Protein AF-A0A9W7DT81-F1 (afdb_monomer_lite)

Sequence (532 aa):
MVEPDGERGQRKRKRDVVKAVFKRVTRKLRKTFSRKYREAERVAEEEVAKREKAKAKKEEEERLVKVRKEREEAQLKAKQEAERILAKQREDREIAEEAERKRIEQEKKVELERKMEEQRALEKRIEEEKRQAEEQARAEAEAKARESKAREQEEQEEKERRRLKEEQEVMEERRMEEERAVEQRLVEEQEAAEDQAEEEARISAEEKRAKAEVEGGGEREKARMEAEEKAKVEAEEKARAEDAEKARLAEEARLAEEARLAGEARLAEEARLAEEARLAEEARLAEEARLAEEARLAEEARLAEEARLAEEARLAEEARLAEEARIAEEARLAEQARLAEEKRLAEEARIRMEAEIAEAARVAEEEARLASLPKTEYDIAIIGGGPAGLAAASTIKRRAPNSNVAVLEAQETLGGRVSSDKIDGFTLDRGFAVFIDSYPQSKKLLDYNRLKLRPFQPGAFVVTSDGWKGGMKCGGDSSVFEISRVADPLRRPQDLFAAVTSPVGSLMDKLRVIPLLVHVIKSSTDDIFKEV

Secondary structure (DSSP, 8-state):
-PPPTHHHHHHHHHHHHHHHHHHHHHHHHHHHHHHHHHHHHHHHHHHHHHHHHHHHHHHHHHHHHHHHHHHHHHHHHHHHHHHHHHHHHHHHHHHHHHHHHHHHHHHHHHHHHHHHHHHHHHHHHHHHHHHHHHHHHHHHHHHHHHHHHHHHHHHHHHHHHHHHHHHHHHHHHHHHHHHHHHHHHHHHHHHHHHHHHHHHHHHHHHTS-------------------------TTSGGGSSHHHHHHHHHHHHHHHHHHHHHHHHHHHHHHHHHHHHHHHHHHHHHHHHHHHHHHHHHHHHHHHHHHHHHHHHHHHHHHHHHHHHHHHHHHHHHHHHHHHHHHHHHHHHHHHHHHHHHHHHHHHHHHHHHHHS-----SEEEE--SHHHHHHHHHHHHH-TT--EEEE-SSSSTTGGG-EEEETTEEEESS-----TT-TTHHHH--HHHHTPPPPPSEEEEE-TT--TTSEEE--TT--EEEEEEE-TTT-GGGHHHHHH-SSS-HHHHHHHHHHHHHHHHS-HHHHTT--

Structure (mmCIF, N/CA/C/O backbone):
data_AF-A0A9W7DT81-F1
#
_entry.id   AF-A0A9W7DT81-F1
#
loop_
_atom_site.group_PDB
_atom_site.id
_atom_site.type_symbol
_atom_site.label_atom_id
_atom_site.label_alt_id
_atom_site.label_comp_id
_atom_site.label_asym_id
_atom_site.label_entity_id
_atom_site.label_seq_id
_atom_site.pdbx_PDB_ins_code
_atom_site.Cartn_x
_atom_site.Cartn_y
_atom_site.Cartn_z
_atom_site.occupancy
_atom_site.B_iso_or_equiv
_atom_site.auth_seq_id
_atom_site.auth_comp_id
_atom_site.auth_asym_id
_atom_site.auth_atom_id
_atom_site.pdbx_PDB_model_num
ATOM 1 N N . MET A 1 1 ? 100.138 11.491 -111.756 1.00 39.62 1 MET A N 1
ATOM 2 C CA . MET A 1 1 ? 99.147 12.551 -112.060 1.00 39.62 1 MET A CA 1
ATOM 3 C C . MET A 1 1 ? 98.241 12.738 -110.850 1.00 39.62 1 MET A C 1
ATOM 5 O O . MET A 1 1 ? 98.136 11.810 -110.058 1.00 39.62 1 MET A O 1
ATOM 9 N N . VAL A 1 2 ? 97.653 13.923 -110.673 1.00 47.53 2 VAL A N 1
ATOM 10 C CA . VAL A 1 2 ? 96.857 14.287 -109.484 1.00 47.53 2 VAL A CA 1
ATOM 11 C C . VAL A 1 2 ? 95.364 14.202 -109.817 1.00 47.53 2 VAL A C 1
ATOM 13 O O . VAL A 1 2 ? 94.940 14.753 -110.829 1.00 47.53 2 VAL A O 1
ATOM 16 N N . GLU A 1 3 ? 94.565 13.522 -108.987 1.00 44.03 3 GLU A N 1
ATOM 17 C CA . GLU A 1 3 ? 93.097 13.561 -109.100 1.00 44.03 3 GLU A CA 1
ATOM 18 C C . GLU A 1 3 ? 92.557 14.959 -108.736 1.00 44.03 3 GLU A C 1
ATOM 20 O O . GLU A 1 3 ? 93.005 15.529 -107.738 1.00 44.03 3 GLU A O 1
ATOM 25 N N . PRO A 1 4 ? 91.564 15.506 -109.460 1.00 50.78 4 PRO A N 1
ATOM 26 C CA . PRO A 1 4 ? 91.028 16.836 -109.177 1.00 50.78 4 PRO A CA 1
ATOM 27 C C . PRO A 1 4 ? 90.222 16.883 -107.863 1.00 50.78 4 PRO A C 1
ATOM 29 O O . PRO A 1 4 ? 89.245 16.154 -107.676 1.00 50.78 4 PRO A O 1
ATOM 32 N N . ASP A 1 5 ? 90.570 17.812 -106.966 1.00 55.66 5 ASP A N 1
ATOM 33 C CA . ASP A 1 5 ? 90.003 17.898 -105.605 1.00 55.66 5 ASP A CA 1
ATOM 34 C C . ASP A 1 5 ? 88.495 18.228 -105.523 1.00 55.66 5 ASP A C 1
ATOM 36 O O . ASP A 1 5 ? 87.876 18.072 -104.462 1.00 55.66 5 ASP A O 1
ATOM 40 N N . GLY A 1 6 ? 87.863 18.623 -106.635 1.00 55.91 6 GLY A N 1
ATOM 41 C CA . GLY A 1 6 ? 86.432 18.947 -106.689 1.00 55.91 6 GLY A CA 1
ATOM 42 C C . GLY A 1 6 ? 85.518 17.801 -106.228 1.00 55.91 6 GLY A C 1
ATOM 43 O O . GLY A 1 6 ? 84.567 18.020 -105.470 1.00 55.91 6 GLY A O 1
ATOM 44 N N . GLU A 1 7 ? 85.831 16.560 -106.609 1.00 55.19 7 GLU A N 1
ATOM 45 C CA . GLU A 1 7 ? 85.023 15.390 -106.242 1.00 55.19 7 GLU A CA 1
ATOM 46 C C . GLU A 1 7 ? 85.120 15.036 -104.756 1.00 55.19 7 GLU A C 1
ATOM 48 O O . GLU A 1 7 ? 84.111 14.751 -104.099 1.00 55.19 7 GLU A O 1
ATOM 53 N N . ARG A 1 8 ? 86.332 15.091 -104.194 1.00 56.31 8 ARG A N 1
ATOM 54 C CA . ARG A 1 8 ? 86.598 14.749 -102.789 1.00 56.31 8 ARG A CA 1
ATOM 55 C C . ARG A 1 8 ? 85.813 15.672 -101.852 1.00 56.31 8 ARG A C 1
ATOM 57 O O . ARG A 1 8 ? 85.192 15.199 -100.895 1.00 56.31 8 ARG A O 1
ATOM 64 N N . GLY A 1 9 ? 85.745 16.965 -102.182 1.00 60.03 9 GLY A N 1
ATOM 65 C CA . GLY A 1 9 ? 84.954 17.964 -101.457 1.00 60.03 9 GLY A CA 1
ATOM 66 C C . GLY A 1 9 ? 83.439 17.711 -101.473 1.00 60.03 9 GLY A C 1
ATOM 67 O O . GLY A 1 9 ? 82.774 17.946 -100.457 1.00 60.03 9 GLY A O 1
ATOM 68 N N . GLN A 1 10 ? 82.879 17.198 -102.576 1.00 59.56 10 GLN A N 1
ATOM 69 C CA . GLN A 1 10 ? 81.460 16.821 -102.643 1.00 59.56 10 GLN A CA 1
ATOM 70 C C . GLN A 1 10 ? 81.168 15.508 -101.906 1.00 59.56 10 GLN A C 1
ATOM 72 O O . GLN A 1 10 ? 80.222 15.447 -101.114 1.00 59.56 10 GLN A O 1
ATOM 77 N N . ARG A 1 11 ? 81.984 14.464 -102.123 1.00 60.72 11 ARG A N 1
ATOM 78 C CA . ARG A 1 11 ? 81.812 13.147 -101.481 1.00 60.72 11 ARG A CA 1
ATOM 79 C C . ARG A 1 11 ? 81.877 13.265 -99.949 1.00 60.72 11 ARG A C 1
ATOM 81 O O . ARG A 1 11 ? 81.045 12.676 -99.257 1.00 60.72 11 ARG A O 1
ATOM 88 N N . LYS A 1 12 ? 82.789 14.092 -99.414 1.00 64.62 12 LYS A N 1
ATOM 89 C CA . LYS A 1 12 ? 82.909 14.372 -97.968 1.00 64.62 12 LYS A CA 1
ATOM 90 C C . LYS A 1 12 ? 81.653 15.065 -97.415 1.00 64.62 12 LYS A C 1
ATOM 92 O O . LYS A 1 12 ? 81.025 14.524 -96.508 1.00 64.62 12 LYS A O 1
ATOM 97 N N . ARG A 1 13 ? 81.201 16.168 -98.037 1.00 65.12 13 ARG A N 1
ATOM 98 C CA . ARG A 1 13 ? 79.965 16.878 -97.636 1.00 65.12 13 ARG A CA 1
ATOM 99 C C . ARG A 1 13 ? 78.721 15.981 -97.673 1.00 65.12 13 ARG A C 1
ATOM 101 O O . ARG A 1 13 ? 77.972 15.965 -96.699 1.00 65.12 13 ARG A O 1
ATOM 108 N N . LYS A 1 14 ? 78.526 15.180 -98.730 1.00 65.69 14 LYS A N 1
ATOM 109 C CA . LYS A 1 14 ? 77.415 14.207 -98.805 1.00 65.69 14 LYS A CA 1
ATOM 110 C C . LYS A 1 14 ? 77.482 13.184 -97.659 1.00 65.69 14 LYS A C 1
ATOM 112 O O . LYS A 1 14 ? 76.471 12.949 -96.999 1.00 65.69 14 LYS A O 1
ATOM 117 N N . ARG A 1 15 ? 78.664 12.626 -97.361 1.00 71.44 15 ARG A N 1
ATOM 118 C CA . ARG A 1 15 ? 78.841 11.652 -96.265 1.00 71.44 15 ARG A CA 1
ATOM 119 C C . ARG A 1 15 ? 78.555 12.252 -94.887 1.00 71.44 15 ARG A C 1
ATOM 121 O O . ARG A 1 15 ? 77.949 11.584 -94.051 1.00 71.44 15 ARG A O 1
ATOM 128 N N . ASP A 1 16 ? 78.958 13.495 -94.649 1.00 75.25 16 ASP A N 1
ATOM 129 C CA . ASP A 1 16 ? 78.774 14.144 -93.349 1.00 75.25 16 ASP A CA 1
ATOM 130 C C . ASP A 1 16 ? 77.322 14.619 -93.137 1.00 75.25 16 ASP A C 1
ATOM 132 O O . ASP A 1 16 ? 76.802 14.493 -92.026 1.00 75.25 16 ASP A O 1
ATOM 136 N N . VAL A 1 17 ? 76.604 15.008 -94.203 1.00 72.56 17 VAL A N 1
ATOM 137 C CA . VAL A 1 17 ? 75.137 15.189 -94.172 1.00 72.56 17 VAL A CA 1
ATOM 138 C C . VAL A 1 17 ? 74.427 13.872 -93.840 1.00 72.56 17 VAL A C 1
ATOM 140 O O . VAL A 1 17 ? 73.605 13.845 -92.924 1.00 72.56 17 VAL A O 1
ATOM 143 N N . VAL A 1 18 ? 74.775 12.760 -94.501 1.00 71.62 18 VAL A N 1
ATOM 144 C CA . VAL A 1 18 ? 74.194 11.435 -94.198 1.00 71.62 18 VAL A CA 1
ATOM 145 C C . VAL A 1 18 ? 74.465 11.027 -92.745 1.00 71.62 18 VAL A C 1
ATOM 147 O O . VAL A 1 18 ? 73.542 10.605 -92.047 1.00 71.62 18 VAL A O 1
ATOM 150 N N . LYS A 1 19 ? 75.687 11.232 -92.230 1.00 73.19 19 LYS A N 1
ATOM 151 C CA . LYS A 1 19 ? 76.008 11.008 -90.808 1.00 73.19 19 LYS A CA 1
ATOM 152 C C . LYS A 1 19 ? 75.186 11.898 -89.872 1.00 73.19 19 LYS A C 1
ATOM 154 O O . LYS A 1 19 ? 74.731 11.415 -88.835 1.00 73.19 19 LYS A O 1
ATOM 159 N N . ALA A 1 20 ? 74.974 13.170 -90.211 1.00 73.62 20 ALA A N 1
ATOM 160 C CA . ALA A 1 20 ? 74.165 14.086 -89.408 1.00 73.62 20 ALA A CA 1
ATOM 161 C C . ALA A 1 20 ? 72.683 13.672 -89.375 1.00 73.62 20 ALA A C 1
ATOM 163 O O . ALA A 1 20 ? 72.082 13.657 -88.297 1.00 73.62 20 ALA A O 1
ATOM 164 N N . VAL A 1 21 ? 72.111 13.266 -90.517 1.00 71.81 21 VAL A N 1
ATOM 165 C CA . VAL A 1 21 ? 70.746 12.720 -90.596 1.00 71.81 21 VAL A CA 1
ATOM 166 C C . VAL A 1 21 ? 70.641 11.426 -89.792 1.00 71.81 21 VAL A C 1
ATOM 168 O O . VAL A 1 21 ? 69.788 11.338 -88.912 1.00 71.81 21 VAL A O 1
ATOM 171 N N . PHE A 1 22 ? 71.547 10.465 -89.993 1.00 73.12 22 PHE A N 1
ATOM 172 C CA . PHE A 1 22 ? 71.546 9.199 -89.256 1.00 73.12 22 PHE A CA 1
ATOM 173 C C . PHE A 1 22 ? 71.663 9.417 -87.737 1.00 73.12 22 PHE A C 1
ATOM 175 O O . PHE A 1 22 ? 70.875 8.866 -86.967 1.00 73.12 22 PHE A O 1
ATOM 182 N N . LYS A 1 23 ? 72.567 10.301 -87.285 1.00 75.50 23 LYS A N 1
ATOM 183 C CA . LYS A 1 23 ? 72.731 10.664 -85.863 1.00 75.50 23 LYS A CA 1
ATOM 184 C C . LYS A 1 23 ? 71.504 11.393 -85.295 1.00 75.50 23 LYS A C 1
ATOM 186 O O . LYS A 1 23 ? 71.206 11.250 -84.112 1.00 75.50 23 LYS A O 1
ATOM 191 N N . ARG A 1 24 ? 70.759 12.147 -86.114 1.00 75.12 24 ARG A N 1
ATOM 192 C CA . ARG A 1 24 ? 69.492 12.795 -85.723 1.00 75.12 24 ARG A CA 1
ATOM 193 C C . ARG A 1 24 ? 68.339 11.783 -85.632 1.00 75.12 24 ARG A C 1
ATOM 195 O O . ARG A 1 24 ? 67.608 11.807 -84.644 1.00 75.12 24 ARG A O 1
ATOM 202 N N . VAL A 1 25 ? 68.217 10.869 -86.598 1.00 69.50 25 VAL A N 1
ATOM 203 C CA . VAL A 1 25 ? 67.199 9.800 -86.641 1.00 69.50 25 VAL A CA 1
ATOM 204 C C . VAL A 1 25 ? 67.380 8.818 -85.482 1.00 69.50 25 VAL A C 1
ATOM 206 O O . VAL A 1 25 ? 66.462 8.644 -84.684 1.00 69.50 25 VAL A O 1
ATOM 209 N N . THR A 1 26 ? 68.579 8.257 -85.309 1.00 71.06 26 THR A N 1
ATOM 210 C CA . THR A 1 26 ? 68.907 7.346 -84.193 1.00 71.06 26 THR A CA 1
ATOM 211 C C . THR A 1 26 ? 68.707 7.990 -82.820 1.00 71.06 26 THR A C 1
ATOM 213 O O . THR A 1 26 ? 68.154 7.357 -81.922 1.00 71.06 26 THR A O 1
ATOM 216 N N . ARG A 1 27 ? 69.068 9.271 -82.641 1.00 74.38 27 ARG A N 1
ATOM 217 C CA . ARG A 1 27 ? 68.824 10.004 -81.383 1.00 74.38 27 ARG A CA 1
ATOM 218 C C . ARG A 1 27 ? 67.334 10.280 -81.138 1.00 74.38 27 ARG A C 1
ATOM 220 O O . ARG A 1 27 ? 66.924 10.298 -79.978 1.00 74.38 27 ARG A O 1
ATOM 227 N N . LYS A 1 28 ? 66.522 10.455 -82.192 1.00 73.19 28 LYS A N 1
ATOM 228 C CA . LYS A 1 28 ? 65.054 10.565 -82.089 1.00 73.19 28 LYS A CA 1
ATOM 229 C C . LYS A 1 28 ? 64.442 9.213 -81.702 1.00 73.19 28 LYS A C 1
ATOM 231 O O . LYS A 1 28 ? 63.757 9.148 -80.688 1.00 73.19 28 LYS A O 1
ATOM 236 N N . LEU A 1 29 ? 64.791 8.135 -82.413 1.00 70.56 29 LEU A N 1
ATOM 237 C CA . LEU A 1 29 ? 64.370 6.760 -82.107 1.00 70.56 29 LEU A CA 1
ATOM 238 C C . LEU A 1 29 ? 64.724 6.354 -80.669 1.00 70.56 29 LEU A C 1
ATOM 240 O O . LEU A 1 29 ? 63.837 5.954 -79.921 1.00 70.56 29 LEU A O 1
ATOM 244 N N . ARG A 1 30 ? 65.982 6.535 -80.234 1.00 71.19 30 ARG A N 1
ATOM 245 C CA . ARG A 1 30 ? 66.417 6.185 -78.868 1.00 71.19 30 ARG A CA 1
ATOM 246 C C . ARG A 1 30 ? 65.653 6.965 -77.790 1.00 71.19 30 ARG A C 1
ATOM 248 O O . ARG A 1 30 ? 65.360 6.397 -76.743 1.00 71.19 30 ARG A O 1
ATOM 255 N N . LYS A 1 31 ? 65.279 8.231 -78.040 1.00 73.38 31 LYS A N 1
ATOM 256 C CA . LYS A 1 31 ? 64.389 8.991 -77.141 1.00 73.38 31 LYS A CA 1
ATOM 257 C C . LYS A 1 31 ? 62.966 8.420 -77.120 1.00 73.38 31 LYS A C 1
ATOM 259 O O . LYS A 1 31 ? 62.416 8.261 -76.036 1.00 73.38 31 LYS A O 1
ATOM 264 N N . THR A 1 32 ? 62.384 8.089 -78.274 1.00 72.12 32 THR A N 1
ATOM 265 C CA . THR A 1 32 ? 61.029 7.513 -78.353 1.00 72.12 32 THR A CA 1
ATOM 266 C C . THR A 1 32 ? 60.947 6.148 -77.666 1.00 72.12 32 THR A C 1
ATOM 268 O O . THR A 1 32 ? 60.045 5.938 -76.859 1.00 72.12 32 THR A O 1
ATOM 271 N N . PHE A 1 33 ? 61.912 5.253 -77.905 1.00 69.62 33 PHE A N 1
ATOM 272 C CA . PHE A 1 33 ? 61.991 3.957 -77.222 1.00 69.62 33 PHE A CA 1
ATOM 273 C C . PHE A 1 33 ? 62.232 4.114 -75.711 1.00 69.62 33 PHE A C 1
ATOM 275 O O . PHE A 1 33 ? 61.506 3.516 -74.928 1.00 69.62 33 PHE A O 1
ATOM 282 N N . SER A 1 34 ? 63.160 4.980 -75.276 1.00 73.75 34 SER A N 1
ATOM 283 C CA . SER A 1 34 ? 63.399 5.248 -73.841 1.00 73.75 34 SER A CA 1
ATOM 284 C C . SER A 1 34 ? 62.198 5.873 -73.114 1.00 73.75 34 SER A C 1
ATOM 286 O O . SER A 1 34 ? 62.084 5.724 -71.896 1.00 73.75 34 SER A O 1
ATOM 288 N N . ARG A 1 35 ? 61.316 6.584 -73.831 1.00 75.38 35 ARG A N 1
ATOM 289 C CA . ARG A 1 35 ? 60.043 7.063 -73.280 1.00 75.38 35 ARG A CA 1
ATOM 290 C C . ARG A 1 35 ? 59.037 5.918 -73.165 1.00 75.38 35 ARG A C 1
ATOM 292 O O . ARG A 1 35 ? 58.573 5.672 -72.063 1.00 75.38 35 ARG A O 1
ATOM 299 N N . LYS A 1 36 ? 58.776 5.185 -74.258 1.00 76.62 36 LYS A N 1
ATOM 300 C CA . LYS A 1 36 ? 57.840 4.045 -74.255 1.00 76.62 36 LYS A CA 1
ATOM 301 C C . LYS A 1 36 ? 58.212 2.968 -73.231 1.00 76.62 36 LYS A C 1
ATOM 303 O O . LYS A 1 36 ? 57.319 2.410 -72.612 1.00 76.62 36 LYS A O 1
ATOM 308 N N . TYR A 1 37 ? 59.506 2.699 -73.042 1.00 75.62 37 TYR A N 1
ATOM 309 C CA . TYR A 1 37 ? 59.972 1.712 -72.066 1.00 75.62 37 TYR A CA 1
ATOM 310 C C . TYR A 1 37 ? 59.616 2.133 -70.635 1.00 75.62 37 TYR A C 1
ATOM 312 O O . TYR A 1 37 ? 58.899 1.405 -69.966 1.00 75.62 37 TYR A O 1
ATOM 320 N N . ARG A 1 38 ? 59.992 3.351 -70.213 1.00 75.12 38 ARG A N 1
ATOM 321 C CA . ARG A 1 38 ? 59.638 3.892 -68.883 1.00 75.12 38 ARG A CA 1
ATOM 322 C C . ARG A 1 38 ? 58.134 4.059 -68.660 1.00 75.12 38 ARG A C 1
ATOM 324 O O . ARG A 1 38 ? 57.659 4.007 -67.534 1.00 75.12 38 ARG A O 1
ATOM 331 N N . GLU A 1 39 ? 57.382 4.291 -69.730 1.00 79.62 39 GLU A N 1
ATOM 332 C CA . GLU A 1 39 ? 55.922 4.395 -69.691 1.00 79.62 39 GLU A CA 1
ATOM 333 C C . GLU A 1 39 ? 55.274 3.019 -69.449 1.00 79.62 39 GLU A C 1
ATOM 335 O O . GLU A 1 39 ? 54.341 2.930 -68.656 1.00 79.62 39 GLU A O 1
ATOM 340 N N . ALA A 1 40 ? 55.817 1.944 -70.035 1.00 76.25 40 ALA A N 1
ATOM 341 C CA . ALA A 1 40 ? 55.417 0.564 -69.747 1.00 76.25 40 ALA A CA 1
ATOM 342 C C . ALA A 1 40 ? 55.902 0.071 -68.368 1.00 76.25 40 ALA A C 1
ATOM 344 O O . ALA A 1 40 ? 55.154 -0.594 -67.660 1.00 76.25 40 ALA A O 1
ATOM 345 N N . GLU A 1 41 ? 57.125 0.435 -67.978 1.00 79.94 41 GLU A N 1
ATOM 346 C CA . GLU A 1 41 ? 57.755 0.144 -66.681 1.00 79.94 41 GLU A CA 1
ATOM 347 C C . GLU A 1 41 ? 56.910 0.704 -65.528 1.00 79.94 41 GLU A C 1
ATOM 349 O O . GLU A 1 41 ? 56.437 -0.063 -64.693 1.00 79.94 41 GLU A O 1
ATOM 354 N N . ARG A 1 42 ? 56.561 1.998 -65.573 1.00 81.88 42 ARG A N 1
ATOM 355 C CA . ARG A 1 42 ? 55.660 2.622 -64.590 1.00 81.88 42 ARG A CA 1
ATOM 356 C C . ARG A 1 42 ? 54.272 1.969 -64.556 1.00 81.88 42 ARG A C 1
ATOM 358 O O . ARG A 1 42 ? 53.695 1.821 -63.488 1.00 81.88 42 ARG A O 1
ATOM 365 N N . VAL A 1 43 ? 53.714 1.573 -65.705 1.00 82.38 43 VAL A N 1
ATOM 366 C CA . VAL A 1 43 ? 52.413 0.872 -65.739 1.00 82.38 43 VAL A CA 1
ATOM 367 C C . VAL A 1 43 ? 52.511 -0.511 -65.083 1.00 82.38 43 VAL A C 1
ATOM 369 O O . VAL A 1 43 ? 51.582 -0.908 -64.383 1.00 82.38 43 VAL A O 1
ATOM 372 N N . ALA A 1 44 ? 53.630 -1.222 -65.241 1.00 78.19 44 ALA A N 1
ATOM 373 C CA . ALA A 1 44 ? 53.872 -2.482 -64.541 1.00 78.19 44 ALA A CA 1
ATOM 374 C C . ALA A 1 44 ? 54.027 -2.275 -63.021 1.00 78.19 44 ALA A C 1
ATOM 376 O O . ALA A 1 44 ? 53.415 -3.011 -62.250 1.00 78.19 44 ALA A O 1
ATOM 377 N N . GLU A 1 45 ? 54.767 -1.249 -62.587 1.00 83.31 45 GLU A N 1
ATOM 378 C CA . GLU A 1 45 ? 54.891 -0.865 -61.171 1.00 83.31 45 GLU A CA 1
ATOM 379 C C . GLU A 1 45 ? 53.530 -0.490 -60.555 1.00 83.31 45 GLU A C 1
ATOM 381 O O . GLU A 1 45 ? 53.179 -0.972 -59.477 1.00 83.31 45 GLU A O 1
ATOM 386 N N . GLU A 1 46 ? 52.721 0.315 -61.255 1.00 84.06 46 GLU A N 1
ATOM 387 C CA . GLU A 1 46 ? 51.364 0.679 -60.827 1.00 84.06 46 GLU A CA 1
ATOM 388 C C . GLU A 1 46 ? 50.443 -0.552 -60.718 1.00 84.06 46 GLU A C 1
ATOM 390 O O . GLU A 1 46 ? 49.651 -0.638 -59.779 1.00 84.06 46 GLU A O 1
ATOM 395 N N . GLU A 1 47 ? 50.538 -1.522 -61.634 1.00 84.06 47 GLU A N 1
ATOM 396 C CA . GLU A 1 47 ? 49.774 -2.777 -61.568 1.00 84.06 47 GLU A CA 1
ATOM 397 C C . GLU A 1 47 ? 50.219 -3.696 -60.420 1.00 84.06 47 GLU A C 1
ATOM 399 O O . GLU A 1 47 ? 49.370 -4.282 -59.743 1.00 84.06 47 GLU A O 1
ATOM 404 N N . VAL A 1 48 ? 51.524 -3.797 -60.142 1.00 84.00 48 VAL A N 1
ATOM 405 C CA . VAL A 1 48 ? 52.040 -4.537 -58.976 1.00 84.00 48 VAL A CA 1
ATOM 406 C C . VAL A 1 48 ? 51.553 -3.886 -57.680 1.00 84.00 48 VAL A C 1
ATOM 408 O O . VAL A 1 48 ? 50.932 -4.559 -56.856 1.00 84.00 48 VAL A O 1
ATOM 411 N N . ALA A 1 49 ? 51.700 -2.565 -57.541 1.00 83.94 49 ALA A N 1
ATOM 412 C CA . ALA A 1 49 ? 51.264 -1.833 -56.353 1.00 83.94 49 ALA A CA 1
ATOM 413 C C . ALA A 1 49 ? 49.739 -1.903 -56.115 1.00 83.94 49 ALA A C 1
ATOM 415 O O . ALA A 1 49 ? 49.290 -1.885 -54.966 1.00 83.94 49 ALA A O 1
ATOM 416 N N . LYS A 1 50 ? 48.917 -2.008 -57.173 1.00 82.62 50 LYS A N 1
ATOM 417 C CA . LYS A 1 50 ? 47.471 -2.294 -57.048 1.00 82.62 50 LYS A CA 1
ATOM 418 C C . LYS A 1 50 ? 47.221 -3.698 -56.494 1.00 82.62 50 LYS A C 1
ATOM 420 O O . LYS A 1 50 ? 46.395 -3.849 -55.596 1.00 82.62 50 LYS A O 1
ATOM 425 N N . ARG A 1 51 ? 47.927 -4.715 -57.003 1.00 82.12 51 ARG A N 1
ATOM 426 C CA . ARG A 1 51 ? 47.778 -6.119 -56.572 1.00 82.12 51 ARG A CA 1
ATOM 427 C C . ARG A 1 51 ? 48.198 -6.319 -55.119 1.00 82.12 51 ARG A C 1
ATOM 429 O O . ARG A 1 51 ? 47.483 -6.985 -54.376 1.00 82.12 51 ARG A O 1
ATOM 436 N N . GLU A 1 52 ? 49.294 -5.698 -54.691 1.00 85.56 52 GLU A N 1
ATOM 437 C CA . GLU A 1 52 ? 49.741 -5.738 -53.293 1.00 85.56 52 GLU A CA 1
ATOM 438 C C . GLU A 1 52 ? 48.732 -5.070 -52.353 1.00 85.56 52 GLU A C 1
ATOM 440 O O . GLU A 1 52 ? 48.348 -5.665 -51.347 1.00 85.56 52 GLU A O 1
ATOM 445 N N . LYS A 1 53 ? 48.210 -3.887 -52.711 1.00 83.19 53 LYS A N 1
ATOM 446 C CA . LYS A 1 53 ? 47.156 -3.211 -51.931 1.00 83.19 53 LYS A CA 1
ATOM 447 C C . LYS A 1 53 ? 45.859 -4.020 -51.868 1.00 83.19 53 LYS A C 1
ATOM 449 O O . LYS A 1 53 ? 45.230 -4.065 -50.815 1.00 83.19 53 LYS A O 1
ATOM 454 N N . ALA A 1 54 ? 45.472 -4.689 -52.955 1.00 82.81 54 ALA A N 1
ATOM 455 C CA . ALA A 1 54 ? 44.313 -5.582 -52.968 1.00 82.81 54 ALA A CA 1
ATOM 456 C C . ALA A 1 54 ? 44.517 -6.810 -52.060 1.00 82.81 54 ALA A C 1
ATOM 458 O O . ALA A 1 54 ? 43.609 -7.175 -51.315 1.00 82.81 54 ALA A O 1
ATOM 459 N N . LYS A 1 55 ? 45.718 -7.408 -52.070 1.00 86.00 55 LYS A N 1
ATOM 460 C CA . LYS A 1 55 ? 46.090 -8.523 -51.184 1.00 86.00 55 LYS A CA 1
ATOM 461 C C . LYS A 1 55 ? 46.080 -8.100 -49.712 1.00 86.00 55 LYS A C 1
ATOM 463 O O . LYS A 1 55 ? 45.437 -8.761 -48.904 1.00 86.00 55 LYS A O 1
ATOM 468 N N . ALA A 1 56 ? 46.706 -6.967 -49.385 1.00 84.75 56 ALA A N 1
ATOM 469 C CA . ALA A 1 56 ? 46.739 -6.423 -48.028 1.00 84.75 56 ALA A CA 1
ATOM 470 C C . ALA A 1 56 ? 45.328 -6.118 -47.495 1.00 84.75 56 ALA A C 1
ATOM 472 O O . ALA A 1 56 ? 44.997 -6.529 -46.386 1.00 84.75 56 ALA A O 1
ATOM 473 N N . LYS A 1 57 ? 44.466 -5.486 -48.309 1.00 85.75 57 LYS A N 1
ATOM 474 C CA . LYS A 1 57 ? 43.067 -5.232 -47.934 1.00 85.75 57 LYS A CA 1
ATOM 475 C C . LYS A 1 57 ? 42.302 -6.535 -47.664 1.00 85.75 57 LYS A C 1
ATOM 477 O O . LYS A 1 57 ? 41.557 -6.603 -46.695 1.00 85.75 57 LYS A O 1
ATOM 482 N N . LYS A 1 58 ? 42.495 -7.577 -48.483 1.00 85.88 58 LYS A N 1
ATOM 483 C CA . LYS A 1 58 ? 41.834 -8.878 -48.275 1.00 85.88 58 LYS A CA 1
ATOM 484 C C . LYS A 1 58 ? 42.298 -9.562 -46.984 1.00 85.88 58 LYS A C 1
ATOM 486 O O . LYS A 1 58 ? 41.474 -10.108 -46.261 1.00 85.88 58 LYS A O 1
ATOM 491 N N . GLU A 1 59 ? 43.589 -9.490 -46.661 1.00 87.06 59 GLU A N 1
ATOM 492 C CA . GLU A 1 59 ? 44.127 -10.010 -45.394 1.00 87.06 59 GLU A CA 1
ATOM 493 C C . GLU A 1 59 ? 43.634 -9.218 -44.169 1.00 87.06 59 GLU A C 1
ATOM 495 O O . GLU A 1 59 ? 43.427 -9.799 -43.105 1.00 87.06 59 GLU A O 1
ATOM 500 N N . GLU A 1 60 ? 43.415 -7.908 -44.299 1.00 86.12 60 GLU A N 1
ATOM 501 C CA . GLU A 1 60 ? 42.782 -7.074 -43.269 1.00 86.12 60 GLU A CA 1
ATOM 502 C C . GLU A 1 60 ? 41.298 -7.438 -43.079 1.00 86.12 60 GLU A C 1
ATOM 504 O O . GLU A 1 60 ? 40.840 -7.625 -41.952 1.00 86.12 60 GLU A O 1
ATOM 509 N N . GLU A 1 61 ? 40.560 -7.620 -44.174 1.00 84.94 61 GLU A N 1
ATOM 510 C CA . GLU A 1 61 ? 39.143 -8.000 -44.186 1.00 84.94 61 GLU A CA 1
ATOM 511 C C . GLU A 1 61 ? 38.919 -9.400 -43.577 1.00 84.94 61 GLU A C 1
ATOM 513 O O . GLU A 1 61 ? 38.053 -9.572 -42.717 1.00 84.94 61 GLU A O 1
ATOM 518 N N . GLU A 1 62 ? 39.769 -10.379 -43.904 1.00 87.88 62 GLU A N 1
ATOM 519 C CA . GLU A 1 62 ? 39.761 -11.715 -43.286 1.00 87.88 62 GLU A CA 1
ATOM 520 C C . GLU A 1 62 ? 40.076 -11.673 -41.778 1.00 87.88 62 GLU A C 1
ATOM 522 O O . GLU A 1 62 ? 39.434 -12.378 -40.991 1.00 87.88 62 GLU A O 1
ATOM 527 N N . ARG A 1 63 ? 41.004 -10.806 -41.338 1.00 88.38 63 ARG A N 1
ATOM 528 C CA . ARG A 1 63 ? 41.276 -10.581 -39.904 1.00 88.38 63 ARG A CA 1
ATOM 529 C C . ARG A 1 63 ? 40.078 -9.959 -39.190 1.00 88.38 63 ARG A C 1
ATOM 531 O O . ARG A 1 63 ? 39.719 -10.427 -38.112 1.00 88.38 63 ARG A O 1
ATOM 538 N N . LEU A 1 64 ? 39.442 -8.944 -39.777 1.00 84.94 64 LEU A N 1
ATOM 539 C CA . LEU A 1 64 ? 38.267 -8.283 -39.198 1.00 84.94 64 LEU A CA 1
ATOM 540 C C . LEU A 1 64 ? 37.079 -9.246 -39.062 1.00 84.94 64 LEU A C 1
ATOM 542 O O . LEU A 1 64 ? 36.423 -9.252 -38.021 1.00 84.94 64 LEU A O 1
ATOM 546 N N . VAL A 1 65 ? 36.845 -10.112 -40.054 1.00 88.00 65 VAL A N 1
ATOM 547 C CA . VAL A 1 65 ? 35.831 -11.179 -39.973 1.00 88.00 65 VAL A CA 1
ATOM 548 C C . VAL A 1 65 ? 36.144 -12.166 -38.843 1.00 88.00 65 VAL A C 1
ATOM 550 O O . VAL A 1 65 ? 35.232 -12.553 -38.110 1.00 88.00 65 VAL A O 1
ATOM 553 N N . LYS A 1 66 ? 37.415 -12.546 -38.651 1.00 89.25 66 LYS A N 1
ATOM 554 C CA . LYS A 1 66 ? 37.816 -13.423 -37.540 1.00 89.25 66 LYS A CA 1
ATOM 555 C C . LYS A 1 66 ? 37.580 -12.764 -36.172 1.00 89.25 66 LYS A C 1
ATOM 557 O O . LYS A 1 66 ? 36.877 -13.345 -35.349 1.00 89.25 66 LYS A O 1
ATOM 562 N N . VAL A 1 67 ? 38.088 -11.546 -35.958 1.00 88.81 67 VAL A N 1
ATOM 563 C CA . VAL A 1 67 ? 37.907 -10.804 -34.691 1.00 88.81 67 VAL A CA 1
ATOM 564 C C . VAL A 1 67 ? 36.425 -10.557 -34.392 1.00 88.81 67 VAL A C 1
ATOM 566 O O . VAL A 1 67 ? 36.005 -10.622 -33.236 1.00 88.81 67 VAL A O 1
ATOM 569 N N . ARG A 1 68 ? 35.603 -10.323 -35.424 1.00 83.94 68 ARG A N 1
ATOM 570 C CA . ARG A 1 68 ? 34.150 -10.204 -35.271 1.00 83.94 68 ARG A CA 1
ATOM 571 C C . ARG A 1 68 ? 33.523 -11.496 -34.735 1.00 83.94 68 ARG A C 1
ATOM 573 O O . ARG A 1 68 ? 32.781 -11.414 -33.762 1.00 83.94 68 ARG A O 1
ATOM 580 N N . LYS A 1 69 ? 33.849 -12.663 -35.304 1.00 89.38 69 LYS A N 1
ATOM 581 C CA . LYS A 1 69 ? 33.338 -13.960 -34.818 1.00 89.38 69 LYS A CA 1
ATOM 582 C C . LYS A 1 69 ? 33.766 -14.252 -33.381 1.00 89.38 69 LYS A C 1
ATOM 584 O O . LYS A 1 69 ? 32.930 -14.606 -32.560 1.00 89.38 69 LYS A O 1
ATOM 589 N N . GLU A 1 70 ? 35.042 -14.036 -33.058 1.00 90.38 70 GLU A N 1
ATOM 590 C CA . GLU A 1 70 ? 35.569 -14.226 -31.697 1.00 90.38 70 GLU A CA 1
ATOM 591 C C . GLU A 1 70 ? 34.847 -13.321 -30.679 1.00 90.38 70 GLU A C 1
ATOM 593 O O . GLU A 1 70 ? 34.538 -13.752 -29.566 1.00 90.38 70 GLU A O 1
ATOM 598 N N . ARG A 1 71 ? 34.493 -12.089 -31.076 1.00 86.56 71 ARG A N 1
ATOM 599 C CA . ARG A 1 71 ? 33.694 -11.164 -30.259 1.00 86.56 71 ARG A CA 1
ATOM 600 C C . ARG A 1 71 ? 32.226 -11.584 -30.130 1.00 86.56 71 ARG A C 1
ATOM 602 O O . ARG A 1 71 ? 31.684 -11.486 -29.033 1.00 86.56 71 ARG A O 1
ATOM 609 N N . GLU A 1 72 ? 31.590 -12.045 -31.205 1.00 87.44 72 GLU A N 1
ATOM 610 C CA . GLU A 1 72 ? 30.202 -12.534 -31.189 1.00 87.44 72 GLU A CA 1
ATOM 611 C C . GLU A 1 72 ? 30.073 -13.796 -30.309 1.00 87.44 72 GLU A C 1
ATOM 613 O O . GLU A 1 72 ? 29.162 -13.882 -29.484 1.00 87.44 72 GLU A O 1
ATOM 618 N N . GLU A 1 73 ? 31.039 -14.721 -30.367 1.00 90.19 73 GLU A N 1
ATOM 619 C CA . GLU A 1 73 ? 31.122 -15.867 -29.449 1.00 90.19 73 GLU A CA 1
ATOM 620 C C . GLU A 1 73 ? 31.340 -15.455 -27.986 1.00 90.19 73 GLU A C 1
ATOM 622 O O . GLU A 1 73 ? 30.723 -16.029 -27.085 1.00 90.19 73 GLU A O 1
ATOM 627 N N . ALA A 1 74 ? 32.217 -14.480 -27.726 1.00 86.44 74 ALA A N 1
ATOM 628 C CA . ALA A 1 74 ? 32.457 -13.974 -26.375 1.00 86.44 74 ALA A CA 1
ATOM 629 C C . ALA A 1 74 ? 31.206 -13.290 -25.793 1.00 86.44 74 ALA A C 1
ATOM 631 O O . ALA A 1 74 ? 30.874 -13.503 -24.628 1.00 86.44 74 ALA A O 1
ATOM 632 N N . GLN A 1 75 ? 30.471 -12.527 -26.610 1.00 85.25 75 GLN A N 1
ATOM 633 C CA . GLN A 1 75 ? 29.197 -11.919 -26.214 1.00 85.25 75 GLN A CA 1
ATOM 634 C C . GLN A 1 75 ? 28.111 -12.967 -25.942 1.00 85.25 75 GLN A C 1
ATOM 636 O O . GLN A 1 75 ? 27.362 -12.814 -24.978 1.00 85.25 75 GLN A O 1
ATOM 641 N N . LEU A 1 76 ? 28.044 -14.048 -26.728 1.00 89.69 76 LEU A N 1
ATOM 642 C CA . LEU A 1 76 ? 27.105 -15.145 -26.483 1.00 89.69 76 LEU A CA 1
ATOM 643 C C . LEU A 1 76 ? 27.398 -15.859 -25.153 1.00 89.69 76 LEU A C 1
ATOM 645 O O . LEU A 1 76 ? 26.477 -16.076 -24.367 1.00 89.69 76 LEU A O 1
ATOM 649 N N . LYS A 1 77 ? 28.674 -16.160 -24.871 1.00 90.00 77 LYS A N 1
ATOM 650 C CA . LYS A 1 77 ? 29.116 -16.771 -23.603 1.00 90.00 77 LYS A CA 1
ATOM 651 C C . LYS A 1 77 ? 28.796 -15.868 -22.405 1.00 90.00 77 LYS A C 1
ATOM 653 O O . LYS A 1 77 ? 28.160 -16.324 -21.461 1.00 90.00 77 LYS A O 1
ATOM 658 N N . ALA A 1 78 ? 29.128 -14.577 -22.488 1.00 86.06 78 ALA A N 1
ATOM 659 C CA . ALA A 1 78 ? 28.817 -13.602 -21.440 1.00 86.06 78 ALA A CA 1
ATOM 660 C C . ALA A 1 78 ? 27.302 -13.444 -21.201 1.00 86.06 78 ALA A C 1
ATOM 662 O O . ALA A 1 78 ? 26.872 -13.315 -20.056 1.00 86.06 78 ALA A O 1
ATOM 663 N N . LYS A 1 79 ? 26.473 -13.502 -22.258 1.00 88.19 79 LYS A N 1
ATOM 664 C CA . LYS A 1 79 ? 25.009 -13.490 -22.117 1.00 88.19 79 LYS A CA 1
ATOM 665 C C . LYS A 1 79 ? 24.503 -14.734 -21.377 1.00 88.19 79 LYS A C 1
ATOM 667 O O . LYS A 1 79 ? 23.721 -14.590 -20.446 1.00 88.19 79 LYS A O 1
ATOM 672 N N . GLN A 1 80 ? 24.970 -15.925 -21.756 1.00 89.19 80 GLN A N 1
ATOM 673 C CA . GLN A 1 80 ? 24.592 -17.190 -21.107 1.00 89.19 80 GLN A CA 1
ATOM 674 C C . GLN A 1 80 ? 25.032 -17.253 -19.635 1.00 89.19 80 GLN A C 1
ATOM 676 O O . GLN A 1 80 ? 24.330 -17.819 -18.801 1.00 89.19 80 GLN A O 1
ATOM 681 N N . GLU A 1 81 ? 26.185 -16.674 -19.300 1.00 87.69 81 GLU A N 1
ATOM 682 C CA . GLU A 1 81 ? 26.672 -16.587 -17.922 1.00 87.69 81 GLU A CA 1
ATOM 683 C C . GLU A 1 81 ? 25.840 -15.607 -17.081 1.00 87.69 81 GLU A C 1
ATOM 685 O O . GLU A 1 81 ? 25.385 -15.968 -15.995 1.00 87.69 81 GLU A O 1
ATOM 690 N N . ALA A 1 82 ? 25.537 -14.417 -17.612 1.00 84.06 82 ALA A N 1
ATOM 691 C CA . ALA A 1 82 ? 24.638 -13.464 -16.962 1.00 84.06 82 ALA A CA 1
ATOM 692 C C . ALA A 1 82 ? 23.224 -14.042 -16.755 1.00 84.06 82 ALA A C 1
ATOM 694 O O . ALA A 1 82 ? 22.638 -13.873 -15.690 1.00 84.06 82 ALA A O 1
ATOM 695 N N . GLU A 1 83 ? 22.695 -14.771 -17.740 1.00 88.06 83 GLU A N 1
ATOM 696 C CA . GLU A 1 83 ? 21.389 -15.437 -17.676 1.00 88.06 83 GLU A CA 1
ATOM 697 C C . GLU A 1 83 ? 21.348 -16.530 -16.594 1.00 88.06 83 GLU A C 1
ATOM 699 O O . GLU A 1 83 ? 20.376 -16.608 -15.846 1.00 88.06 83 GLU A O 1
ATOM 704 N N . ARG A 1 84 ? 22.433 -17.301 -16.416 1.00 90.25 84 ARG A N 1
ATOM 705 C CA . ARG A 1 84 ? 22.576 -18.267 -15.307 1.00 90.25 84 ARG A CA 1
ATOM 706 C C . ARG A 1 84 ? 22.642 -17.601 -13.935 1.00 90.25 84 ARG A C 1
ATOM 708 O O . ARG A 1 84 ? 22.021 -18.096 -12.998 1.00 90.25 84 ARG A O 1
ATOM 715 N N . ILE A 1 85 ? 23.374 -16.492 -13.806 1.00 85.19 85 ILE A N 1
ATOM 716 C CA . ILE A 1 85 ? 23.439 -15.721 -12.553 1.00 85.19 85 ILE A CA 1
ATOM 717 C C . ILE A 1 85 ? 22.045 -15.189 -12.195 1.00 85.19 85 ILE A C 1
ATOM 719 O O . ILE A 1 85 ? 21.618 -15.308 -11.050 1.00 85.19 85 ILE A O 1
ATOM 723 N N . LEU A 1 86 ? 21.316 -14.661 -13.181 1.00 83.94 86 LEU A N 1
ATOM 724 C CA . LEU A 1 86 ? 19.985 -14.085 -12.992 1.00 83.94 86 LEU A CA 1
ATOM 725 C C . LEU A 1 86 ? 18.919 -15.165 -12.722 1.00 83.94 86 LEU A C 1
ATOM 727 O O . LEU A 1 86 ? 18.009 -14.928 -11.934 1.00 83.94 86 LEU A O 1
ATOM 731 N N . ALA A 1 87 ? 19.056 -16.364 -13.302 1.00 88.38 87 ALA A N 1
ATOM 732 C CA . ALA A 1 87 ? 18.242 -17.529 -12.950 1.00 88.38 87 ALA A CA 1
ATOM 733 C C . ALA A 1 87 ? 18.473 -17.956 -11.492 1.00 88.38 87 ALA A C 1
ATOM 735 O O . ALA A 1 87 ? 17.516 -18.023 -10.725 1.00 88.38 87 ALA A O 1
ATOM 736 N N . LYS A 1 88 ? 19.734 -18.126 -11.068 1.00 90.25 88 LYS A N 1
ATOM 737 C CA . LYS A 1 88 ? 20.042 -18.471 -9.674 1.00 90.25 88 LYS A CA 1
ATOM 738 C C . LYS A 1 88 ? 19.547 -17.403 -8.687 1.00 90.25 88 LYS A C 1
ATOM 740 O O . LYS A 1 88 ? 18.997 -17.740 -7.648 1.00 90.25 88 LYS A O 1
ATOM 745 N N . GLN A 1 89 ? 19.673 -16.118 -9.021 1.00 87.62 89 GLN A N 1
ATOM 746 C CA . GLN A 1 89 ? 19.133 -15.026 -8.197 1.00 87.62 89 GLN A CA 1
ATOM 747 C C . GLN A 1 89 ? 17.599 -15.043 -8.073 1.00 87.62 89 GLN A C 1
ATOM 749 O O . GLN A 1 89 ? 17.075 -14.453 -7.130 1.00 87.62 89 GLN A O 1
ATOM 754 N N . ARG A 1 90 ? 16.872 -15.696 -8.993 1.00 86.62 90 ARG A N 1
ATOM 755 C CA . ARG A 1 90 ? 15.431 -15.955 -8.843 1.00 86.62 90 ARG A CA 1
ATOM 756 C C . ARG A 1 90 ? 15.185 -17.140 -7.918 1.00 86.62 90 ARG A C 1
ATOM 758 O O . ARG A 1 90 ? 14.419 -16.981 -6.982 1.00 86.62 90 ARG A O 1
ATOM 765 N N . GLU A 1 91 ? 15.891 -18.255 -8.103 1.00 88.31 91 GLU A N 1
ATOM 766 C CA . GLU A 1 91 ? 15.801 -19.434 -7.221 1.00 88.31 91 GLU A CA 1
ATOM 767 C C . GLU A 1 91 ? 16.117 -19.074 -5.754 1.00 88.31 91 GLU A C 1
ATOM 769 O O . GLU A 1 91 ? 15.301 -19.314 -4.865 1.00 88.31 91 GLU A O 1
ATOM 774 N N . ASP A 1 92 ? 17.252 -18.407 -5.502 1.00 87.69 92 ASP A N 1
ATOM 775 C CA . ASP A 1 92 ? 17.660 -17.939 -4.168 1.00 87.69 92 ASP A CA 1
ATOM 776 C C . ASP A 1 92 ? 16.612 -16.976 -3.553 1.00 87.69 92 ASP A C 1
ATOM 778 O O . ASP A 1 92 ? 16.416 -16.960 -2.335 1.00 87.69 92 ASP A O 1
ATOM 782 N N . ARG A 1 93 ? 15.913 -16.182 -4.383 1.00 86.31 93 ARG A N 1
ATOM 783 C CA . ARG A 1 93 ? 14.856 -15.251 -3.954 1.00 86.31 93 ARG A CA 1
ATOM 784 C C . ARG A 1 93 ? 13.525 -15.954 -3.678 1.00 86.31 93 ARG A C 1
ATOM 786 O O . ARG A 1 93 ? 12.884 -15.634 -2.684 1.00 86.31 93 ARG A O 1
ATOM 793 N N . GLU A 1 94 ? 13.104 -16.889 -4.522 1.00 88.56 94 GLU A N 1
ATOM 794 C CA . GLU A 1 94 ? 11.875 -17.671 -4.335 1.00 88.56 94 GLU A CA 1
ATOM 795 C C . GLU A 1 94 ? 11.960 -18.504 -3.047 1.00 88.56 94 GLU A C 1
ATOM 797 O O . GLU A 1 94 ? 11.014 -18.519 -2.261 1.00 88.56 94 GLU A O 1
ATOM 802 N N . ILE A 1 95 ? 13.130 -19.087 -2.759 1.00 88.31 95 ILE A N 1
ATOM 803 C CA . ILE A 1 95 ? 13.420 -19.771 -1.489 1.00 88.31 95 ILE A CA 1
ATOM 804 C C . ILE A 1 95 ? 13.322 -18.804 -0.295 1.00 88.31 95 ILE A C 1
ATOM 806 O O . ILE A 1 95 ? 12.774 -19.168 0.748 1.00 88.31 95 ILE A O 1
ATOM 810 N N . ALA A 1 96 ? 13.822 -17.570 -0.428 1.00 85.81 96 ALA A N 1
ATOM 811 C CA . ALA A 1 96 ? 13.728 -16.559 0.627 1.00 85.81 96 ALA A CA 1
ATOM 812 C C . ALA A 1 96 ? 12.276 -16.111 0.881 1.00 85.81 96 ALA A C 1
ATOM 814 O O . ALA A 1 96 ? 11.846 -16.081 2.034 1.00 85.81 96 ALA A O 1
ATOM 815 N N . GLU A 1 97 ? 11.501 -15.836 -0.174 1.00 86.75 97 GLU A N 1
ATOM 816 C CA . GLU A 1 97 ? 10.082 -15.466 -0.062 1.00 86.75 97 GLU A CA 1
ATOM 817 C C . GLU A 1 97 ? 9.227 -16.619 0.497 1.00 86.75 97 GLU A C 1
ATOM 819 O O . GLU A 1 97 ? 8.297 -16.379 1.269 1.00 86.75 97 GLU A O 1
ATOM 824 N N . GLU A 1 98 ? 9.533 -17.881 0.172 1.00 88.88 98 GLU A N 1
ATOM 825 C CA . GLU A 1 98 ? 8.848 -19.038 0.764 1.00 88.88 98 GLU A CA 1
ATOM 826 C C . GLU A 1 98 ? 9.196 -19.211 2.256 1.00 88.88 98 GLU A C 1
ATOM 828 O O . GLU A 1 98 ? 8.319 -19.504 3.074 1.00 88.88 98 GLU A O 1
ATOM 833 N N . ALA A 1 99 ? 10.458 -18.989 2.639 1.00 87.50 99 ALA A N 1
ATOM 834 C CA . ALA A 1 99 ? 10.893 -19.028 4.035 1.00 87.50 99 ALA A CA 1
ATOM 835 C C . ALA A 1 99 ? 10.278 -17.893 4.876 1.00 87.50 99 ALA A C 1
ATOM 837 O O . ALA A 1 99 ? 9.895 -18.120 6.026 1.00 87.50 99 ALA A O 1
ATOM 838 N N . GLU A 1 100 ? 10.137 -16.693 4.309 1.00 86.25 100 GLU A N 1
ATOM 839 C CA . GLU A 1 100 ? 9.462 -15.557 4.945 1.00 86.25 100 GLU A CA 1
ATOM 840 C C . GLU A 1 100 ? 7.961 -15.827 5.132 1.00 86.25 100 GLU A C 1
ATOM 842 O O . GLU A 1 100 ? 7.447 -15.674 6.241 1.00 86.25 100 GLU A O 1
ATOM 847 N N . ARG A 1 101 ? 7.270 -16.345 4.104 1.00 87.75 101 ARG A N 1
ATOM 848 C CA . ARG A 1 101 ? 5.858 -16.768 4.213 1.00 87.75 101 ARG A CA 1
ATOM 849 C C . ARG A 1 101 ? 5.648 -17.781 5.340 1.00 87.75 101 ARG A C 1
ATOM 851 O O . ARG A 1 101 ? 4.736 -17.599 6.143 1.00 87.75 101 ARG A O 1
ATOM 858 N N . LYS A 1 102 ? 6.514 -18.796 5.445 1.00 89.94 102 LYS A N 1
ATOM 859 C CA . LYS A 1 102 ? 6.453 -19.820 6.507 1.00 89.94 102 LYS A CA 1
ATOM 860 C C . LYS A 1 102 ? 6.685 -19.239 7.907 1.00 89.94 102 LYS A C 1
ATOM 862 O O . LYS A 1 102 ? 6.055 -19.701 8.854 1.00 89.94 102 LYS A O 1
ATOM 867 N N . ARG A 1 103 ? 7.533 -18.212 8.055 1.00 89.00 103 ARG A N 1
ATOM 868 C CA . ARG A 1 103 ? 7.684 -17.480 9.329 1.00 89.00 103 ARG A CA 1
ATOM 869 C C . ARG A 1 103 ? 6.422 -16.705 9.688 1.00 89.00 103 ARG A C 1
ATOM 871 O O . ARG A 1 103 ? 5.913 -16.883 10.787 1.00 89.00 103 ARG A O 1
ATOM 878 N N . ILE A 1 104 ? 5.877 -15.929 8.752 1.00 84.44 104 ILE A N 1
ATOM 879 C CA . ILE A 1 104 ? 4.646 -15.148 8.959 1.00 84.44 104 ILE A CA 1
ATOM 880 C C . ILE A 1 104 ? 3.459 -16.070 9.296 1.00 84.44 104 ILE A C 1
ATOM 882 O O . ILE A 1 104 ? 2.616 -15.722 10.119 1.00 84.44 104 ILE A O 1
ATOM 886 N N . GLU A 1 105 ? 3.385 -17.259 8.694 1.00 88.56 105 GLU A N 1
ATOM 887 C CA . GLU A 1 105 ? 2.380 -18.277 9.021 1.00 88.56 105 GLU A CA 1
ATOM 888 C C . GLU A 1 105 ? 2.563 -18.849 10.440 1.00 88.56 105 GLU A C 1
ATOM 890 O O . GLU A 1 105 ? 1.590 -18.961 11.186 1.00 88.56 105 GLU A O 1
ATOM 895 N N . GLN A 1 106 ? 3.801 -19.147 10.852 1.00 88.19 106 GLN A N 1
ATOM 896 C CA . GLN A 1 106 ? 4.109 -19.591 12.218 1.00 88.19 106 GLN A CA 1
ATOM 897 C C . GLN A 1 106 ? 3.814 -18.507 13.265 1.00 88.19 106 GLN A C 1
ATOM 899 O O . GLN A 1 106 ? 3.187 -18.803 14.281 1.00 88.19 106 GLN A O 1
ATOM 904 N N . GLU A 1 107 ? 4.199 -17.256 13.009 1.00 88.69 107 GLU A N 1
ATOM 905 C CA . GLU A 1 107 ? 3.920 -16.111 13.884 1.00 88.69 107 GLU A CA 1
ATOM 906 C C . GLU A 1 107 ? 2.410 -15.889 14.042 1.00 88.69 107 GLU A C 1
ATOM 908 O O . GLU A 1 107 ? 1.921 -15.804 15.168 1.00 88.69 107 GLU A O 1
ATOM 913 N N . LYS A 1 108 ? 1.644 -15.922 12.941 1.00 90.88 108 LYS A N 1
ATOM 914 C CA . LYS A 1 108 ? 0.172 -15.856 12.977 1.00 90.88 108 LYS A CA 1
ATOM 915 C C . LYS A 1 108 ? -0.459 -17.023 13.733 1.00 90.88 108 LYS A C 1
ATOM 917 O O . LYS A 1 108 ? -1.453 -16.818 14.426 1.00 90.88 108 LYS A O 1
ATOM 922 N N . LYS A 1 109 ? 0.094 -18.237 13.629 1.00 90.00 109 LYS A N 1
ATOM 923 C CA . LYS A 1 109 ? -0.394 -19.402 14.384 1.00 90.00 109 LYS A CA 1
ATOM 924 C C . LYS A 1 109 ? -0.172 -19.228 15.888 1.00 90.00 109 LYS A C 1
ATOM 926 O O . LYS A 1 109 ? -1.093 -19.485 16.655 1.00 90.00 109 LYS A O 1
ATOM 931 N N . VAL A 1 110 ? 0.999 -18.735 16.299 1.00 91.88 110 VAL A N 1
ATOM 932 C CA . VAL A 1 110 ? 1.303 -18.431 17.710 1.00 91.88 110 VAL A CA 1
ATOM 933 C C . VAL A 1 110 ? 0.438 -17.277 18.230 1.00 91.88 110 VAL A C 1
ATOM 935 O O . VAL A 1 110 ? -0.073 -17.352 19.344 1.00 91.88 110 VAL A O 1
ATOM 938 N N . GLU A 1 111 ? 0.207 -16.231 17.430 1.00 91.19 111 GLU A N 1
ATOM 939 C CA . GLU A 1 111 ? -0.693 -15.128 17.794 1.00 91.19 111 GLU A CA 1
ATOM 940 C C . GLU A 1 111 ? -2.149 -15.604 17.952 1.00 91.19 111 GLU A C 1
ATOM 942 O O . GLU A 1 111 ? -2.831 -15.210 18.899 1.00 91.19 111 GLU A O 1
ATOM 947 N N . LEU A 1 112 ? -2.621 -16.481 17.057 1.00 87.69 112 LEU A N 1
ATOM 948 C CA . LEU A 1 112 ? -3.949 -17.089 17.136 1.00 87.69 112 LEU A CA 1
ATOM 949 C C . LEU A 1 112 ? -4.085 -17.982 18.377 1.00 87.69 112 LEU A C 1
ATOM 951 O O . LEU A 1 112 ? -5.078 -17.878 19.089 1.00 87.69 112 LEU A O 1
ATOM 955 N N . GLU A 1 113 ? -3.085 -18.816 18.671 1.00 89.44 113 GLU A N 1
ATOM 956 C CA . GLU A 1 113 ? -3.059 -19.646 19.882 1.00 89.44 113 GLU A CA 1
ATOM 957 C C . GLU A 1 113 ? -3.090 -18.780 21.150 1.00 89.44 113 GLU A C 1
ATOM 959 O O . GLU A 1 113 ? -3.902 -19.045 22.036 1.00 89.44 113 GLU A O 1
ATOM 964 N N . ARG A 1 114 ? -2.330 -17.675 21.192 1.00 92.25 114 ARG A N 1
ATOM 965 C CA . ARG A 1 114 ? -2.368 -16.718 22.311 1.00 92.25 114 ARG A CA 1
ATOM 966 C C . ARG A 1 114 ? -3.747 -16.071 22.483 1.00 92.25 114 ARG A C 1
ATOM 968 O O . ARG A 1 114 ? -4.237 -15.987 23.604 1.00 92.25 114 ARG A O 1
ATOM 975 N N . LYS A 1 115 ? -4.405 -15.663 21.390 1.00 89.88 115 LYS A N 1
ATOM 976 C CA . LYS A 1 115 ? -5.770 -15.097 21.424 1.00 89.88 115 LYS A CA 1
ATOM 977 C C . LYS A 1 115 ? -6.815 -16.118 21.880 1.00 89.88 115 LYS A C 1
ATOM 979 O O . LYS A 1 115 ? -7.715 -15.765 22.634 1.00 89.88 115 LYS A O 1
ATOM 984 N N . MET A 1 116 ? -6.674 -17.384 21.481 1.00 87.94 116 MET A N 1
ATOM 985 C CA . MET A 1 116 ? -7.535 -18.473 21.958 1.00 87.94 116 MET A CA 1
ATOM 986 C C . MET A 1 116 ? -7.339 -18.752 23.458 1.00 87.94 116 MET A C 1
ATOM 988 O O . MET A 1 116 ? -8.304 -19.085 24.143 1.00 87.94 116 MET A O 1
ATOM 992 N N . GLU A 1 117 ? -6.122 -18.616 23.995 1.00 91.50 117 GLU A N 1
ATOM 993 C CA . GLU A 1 117 ? -5.885 -18.698 25.444 1.00 91.50 117 GLU A CA 1
ATOM 994 C C . GLU A 1 117 ? -6.417 -17.471 26.199 1.00 91.50 117 GLU A C 1
ATOM 996 O O . GLU A 1 117 ? -7.040 -17.637 27.246 1.00 91.50 117 GLU A O 1
ATOM 1001 N N . GLU A 1 118 ? -6.257 -16.261 25.653 1.00 91.00 118 GLU A N 1
ATOM 1002 C CA . GLU A 1 118 ? -6.838 -15.026 26.205 1.00 91.00 118 GLU A CA 1
ATOM 1003 C C . GLU A 1 118 ? -8.371 -15.097 26.275 1.00 91.00 118 GLU A C 1
ATOM 1005 O O . GLU A 1 118 ? -8.946 -14.789 27.320 1.00 91.00 118 GLU A O 1
ATOM 1010 N N . GLN A 1 119 ? -9.037 -15.580 25.217 1.00 87.38 119 GLN A N 1
ATOM 1011 C CA . GLN A 1 119 ? -10.487 -15.807 25.222 1.00 87.38 119 GLN A CA 1
ATOM 1012 C C . GLN A 1 119 ? -10.899 -16.843 26.274 1.00 87.38 119 GLN A C 1
ATOM 1014 O O . GLN A 1 119 ? -11.761 -16.549 27.095 1.00 87.38 119 GLN A O 1
ATOM 1019 N N . ARG A 1 120 ? -10.233 -18.004 26.342 1.00 90.69 120 ARG A N 1
ATOM 1020 C CA . ARG A 1 120 ? -10.520 -19.036 27.361 1.00 90.69 120 ARG A CA 1
ATOM 1021 C C . ARG A 1 120 ? -10.279 -18.563 28.796 1.00 90.69 120 ARG A C 1
ATOM 1023 O O . ARG A 1 120 ? -10.911 -19.066 29.724 1.00 90.69 120 ARG A O 1
ATOM 1030 N N . ALA A 1 121 ? -9.341 -17.642 29.006 1.00 90.62 121 ALA A N 1
ATOM 1031 C CA . ALA A 1 121 ? -9.108 -17.022 30.307 1.00 90.62 121 ALA A CA 1
ATOM 1032 C C . ALA A 1 121 ? -10.206 -16.004 30.660 1.00 90.62 121 ALA A C 1
ATOM 1034 O O . ALA A 1 121 ? -10.585 -15.904 31.826 1.00 90.62 121 ALA A O 1
ATOM 1035 N N . LEU A 1 122 ? -10.738 -15.285 29.667 1.00 87.31 122 LEU A N 1
ATOM 1036 C CA . LEU A 1 122 ? -11.862 -14.364 29.835 1.00 87.31 122 LEU A CA 1
ATOM 1037 C C . LEU A 1 122 ? -13.182 -15.111 30.089 1.00 87.31 122 LEU A C 1
ATOM 1039 O O . LEU A 1 122 ? -13.883 -14.773 31.036 1.00 87.31 122 LEU A O 1
ATOM 1043 N N . GLU A 1 123 ? -13.478 -16.165 29.321 1.00 88.31 123 GLU A N 1
ATOM 1044 C CA . GLU A 1 123 ? -14.642 -17.046 29.519 1.00 88.31 123 GLU A CA 1
ATOM 1045 C C . GLU A 1 123 ? -14.691 -17.591 30.954 1.00 88.31 123 GLU A C 1
ATOM 1047 O O . GLU A 1 123 ? -15.715 -17.483 31.624 1.00 88.31 123 GLU A O 1
ATOM 1052 N N . LYS A 1 124 ? -13.558 -18.092 31.466 1.00 92.69 124 LYS A N 1
ATOM 1053 C CA . LYS A 1 124 ? -13.450 -18.581 32.849 1.00 92.69 124 LYS A CA 1
ATOM 1054 C C . LYS A 1 124 ? -13.686 -17.501 33.899 1.00 92.69 124 LYS A C 1
ATOM 1056 O O . LYS A 1 124 ? -14.311 -17.793 34.910 1.00 92.69 124 LYS A O 1
ATOM 1061 N N . ARG A 1 125 ? -13.215 -16.269 33.674 1.00 90.62 125 ARG A N 1
ATOM 1062 C CA . ARG A 1 125 ? -13.493 -15.147 34.588 1.00 90.62 125 ARG A CA 1
ATOM 1063 C C . ARG A 1 125 ? -14.973 -14.803 34.612 1.00 90.62 125 ARG A C 1
ATOM 1065 O O . ARG A 1 125 ? -15.522 -14.663 35.692 1.00 90.62 125 ARG A O 1
ATOM 1072 N N . ILE A 1 126 ? -15.621 -14.750 33.449 1.00 87.12 126 ILE A N 1
ATOM 1073 C CA . ILE A 1 126 ? -17.067 -14.512 33.343 1.00 87.12 126 ILE A CA 1
ATOM 1074 C C . ILE A 1 126 ? -17.850 -15.636 34.045 1.00 87.12 126 ILE A C 1
ATOM 1076 O O . ILE A 1 126 ? -18.842 -15.367 34.718 1.00 87.12 126 ILE A O 1
ATOM 1080 N N . GLU A 1 127 ? -17.400 -16.891 33.947 1.00 90.00 127 GLU A N 1
ATOM 1081 C CA . GLU A 1 127 ? -18.011 -18.027 34.651 1.00 90.00 127 GLU A CA 1
ATOM 1082 C C . GLU A 1 127 ? -17.783 -17.974 36.178 1.00 90.00 127 GLU A C 1
ATOM 1084 O O . GLU A 1 127 ? -18.714 -18.236 36.942 1.00 90.00 127 GLU A O 1
ATOM 1089 N N . GLU A 1 128 ? -16.595 -17.571 36.648 1.00 89.50 128 GLU A N 1
ATOM 1090 C CA . GLU A 1 128 ? -16.317 -17.338 38.075 1.00 89.50 128 GLU A CA 1
ATOM 1091 C C . GLU A 1 128 ? -17.105 -16.142 38.639 1.00 89.50 128 GLU A C 1
ATOM 1093 O O . GLU A 1 128 ? -17.699 -16.266 39.709 1.00 89.50 128 GLU A O 1
ATOM 1098 N N . GLU A 1 129 ? -17.170 -15.016 37.925 1.00 89.56 129 GLU A N 1
ATOM 1099 C CA . GLU A 1 129 ? -17.945 -13.824 38.301 1.00 89.56 129 GLU A CA 1
ATOM 1100 C C . GLU A 1 129 ? -19.448 -14.132 38.342 1.00 89.56 129 GLU A C 1
ATOM 1102 O O . GLU A 1 129 ? -20.117 -13.819 39.328 1.00 89.56 129 GLU A O 1
ATOM 1107 N N . LYS A 1 130 ? -19.981 -14.838 37.334 1.00 90.38 130 LYS A N 1
ATOM 1108 C CA . LYS A 1 130 ? -21.381 -15.293 37.318 1.00 90.38 130 LYS A CA 1
ATOM 1109 C C . LYS A 1 130 ? -21.685 -16.235 38.482 1.00 90.38 130 LYS A C 1
ATOM 1111 O O . LYS A 1 130 ? -22.736 -16.109 39.105 1.00 90.38 130 LYS A O 1
ATOM 1116 N N . ARG A 1 131 ? -20.767 -17.147 38.814 1.00 90.56 131 ARG A N 1
ATOM 1117 C CA . ARG A 1 131 ? -20.912 -18.042 39.968 1.00 90.56 131 ARG A CA 1
ATOM 1118 C C . ARG A 1 131 ? -20.873 -17.283 41.298 1.00 90.56 131 ARG A C 1
ATOM 1120 O O . ARG A 1 131 ? -21.655 -17.608 42.186 1.00 90.56 131 ARG A O 1
ATOM 1127 N N . GLN A 1 132 ? -20.013 -16.273 41.435 1.00 88.75 132 GLN A N 1
ATOM 1128 C CA . GLN A 1 132 ? -19.988 -15.402 42.617 1.00 88.75 132 GLN A CA 1
ATOM 1129 C C . GLN A 1 132 ? -21.287 -14.597 42.748 1.00 88.75 132 GLN A C 1
ATOM 1131 O O . GLN A 1 132 ? -21.835 -14.521 43.844 1.00 88.75 132 GLN A O 1
ATOM 1136 N N . ALA A 1 133 ? -21.827 -14.073 41.644 1.00 86.81 133 ALA A N 1
ATOM 1137 C CA . ALA A 1 133 ? -23.114 -13.377 41.630 1.00 86.81 133 ALA A CA 1
ATOM 1138 C C . ALA A 1 133 ? -24.291 -14.308 41.989 1.00 86.81 133 ALA A C 1
ATOM 1140 O O . ALA A 1 133 ? -25.160 -13.925 42.768 1.00 86.81 133 ALA A O 1
ATOM 1141 N N . GLU A 1 134 ? -24.308 -15.550 41.491 1.00 88.44 134 GLU A N 1
ATOM 1142 C CA . GLU A 1 134 ? -25.299 -16.563 41.887 1.00 88.44 134 GLU A CA 1
ATOM 1143 C C . GLU A 1 134 ? -25.187 -16.940 43.375 1.00 88.44 134 GLU A C 1
ATOM 1145 O O . GLU A 1 134 ? -26.205 -17.103 44.049 1.00 88.44 134 GLU A O 1
ATOM 1150 N N . GLU A 1 135 ? -23.970 -17.042 43.916 1.00 88.19 135 GLU A N 1
ATOM 1151 C CA . GLU A 1 135 ? -23.730 -17.331 45.335 1.00 88.19 135 GLU A CA 1
ATOM 1152 C C . GLU A 1 135 ? -24.128 -16.148 46.240 1.00 88.19 135 GLU A C 1
ATOM 1154 O O . GLU A 1 135 ? -24.776 -16.359 47.266 1.00 88.19 135 GLU A O 1
ATOM 1159 N N . GLN A 1 136 ? -23.854 -14.906 45.823 1.00 88.00 136 GLN A N 1
ATOM 1160 C CA . GLN A 1 136 ? -24.314 -13.682 46.493 1.00 88.00 136 GLN A CA 1
ATOM 1161 C C . GLN A 1 136 ? -25.842 -13.549 46.472 1.00 88.00 136 GLN A C 1
ATOM 1163 O O . GLN A 1 136 ? -26.450 -13.378 47.527 1.00 88.00 136 GLN A O 1
ATOM 1168 N N . ALA A 1 137 ? -26.483 -13.705 45.309 1.00 87.25 137 ALA A N 1
ATOM 1169 C CA . ALA A 1 137 ? -27.941 -13.654 45.187 1.00 87.25 137 ALA A CA 1
ATOM 1170 C C . ALA A 1 137 ? -28.626 -14.743 46.032 1.00 87.25 137 ALA A C 1
ATOM 1172 O O . ALA A 1 137 ? -29.678 -14.513 46.631 1.00 87.25 137 ALA A O 1
ATOM 1173 N N . ARG A 1 138 ? -28.009 -15.927 46.142 1.00 89.19 138 ARG A N 1
ATOM 1174 C CA . ARG A 1 138 ? -28.494 -17.013 47.002 1.00 89.19 138 ARG A CA 1
ATOM 1175 C C . ARG A 1 138 ? -28.301 -16.718 48.493 1.00 89.19 138 ARG A C 1
ATOM 1177 O O . ARG A 1 138 ? -29.175 -17.070 49.284 1.00 89.19 138 ARG A O 1
ATOM 1184 N N . ALA A 1 139 ? -27.210 -16.055 48.875 1.00 85.94 139 ALA A N 1
ATOM 1185 C CA . ALA A 1 139 ? -26.986 -15.592 50.244 1.00 85.94 139 ALA A CA 1
ATOM 1186 C C . ALA A 1 139 ? -27.972 -14.479 50.645 1.00 85.94 139 ALA A C 1
ATOM 1188 O O . ALA A 1 139 ? -28.529 -14.532 51.740 1.00 85.94 139 ALA A O 1
ATOM 1189 N N . GLU A 1 140 ? -28.265 -13.527 49.751 1.00 87.19 140 GLU A N 1
ATOM 1190 C CA . GLU A 1 140 ? -29.334 -12.540 49.955 1.00 87.19 140 GLU A CA 1
ATOM 1191 C C . GLU A 1 140 ? -30.713 -13.191 50.076 1.00 87.19 140 GLU A C 1
ATOM 1193 O O . GLU A 1 140 ? -31.490 -12.816 50.953 1.00 87.19 140 GLU A O 1
ATOM 1198 N N . ALA A 1 141 ? -31.026 -14.172 49.224 1.00 85.50 141 ALA A N 1
ATOM 1199 C CA . ALA A 1 141 ? -32.290 -14.896 49.295 1.00 85.50 141 ALA A CA 1
ATOM 1200 C C . ALA A 1 141 ? -32.432 -15.657 50.625 1.00 85.50 141 ALA A C 1
ATOM 1202 O O . ALA A 1 141 ? -33.504 -15.632 51.226 1.00 85.50 141 ALA A O 1
ATOM 1203 N N . GLU A 1 142 ? -31.359 -16.275 51.136 1.00 87.25 142 GLU A N 1
ATOM 1204 C CA . GLU A 1 142 ? -31.361 -16.849 52.487 1.00 87.25 142 GLU A CA 1
ATOM 1205 C C . GLU A 1 142 ? -31.486 -15.790 53.588 1.00 87.25 142 GLU A C 1
ATOM 1207 O O . GLU A 1 142 ? -32.188 -16.039 54.565 1.00 87.25 142 GLU A O 1
ATOM 1212 N N . ALA A 1 143 ? -30.850 -14.622 53.459 1.00 86.06 143 ALA A N 1
ATOM 1213 C CA . ALA A 1 143 ? -30.979 -13.541 54.435 1.00 86.06 143 ALA A CA 1
ATOM 1214 C C . ALA A 1 143 ? -32.429 -13.033 54.506 1.00 86.06 143 ALA A C 1
ATOM 1216 O O . ALA A 1 143 ? -33.039 -13.073 55.574 1.00 86.06 143 ALA A O 1
ATOM 1217 N N . LYS A 1 144 ? -33.019 -12.687 53.356 1.00 88.25 144 LYS A N 1
ATOM 1218 C CA . LYS A 1 144 ? -34.419 -12.253 53.215 1.00 88.25 144 LYS A CA 1
ATOM 1219 C C . LYS A 1 144 ? -35.403 -13.330 53.709 1.00 88.25 144 LYS A C 1
ATOM 1221 O O . LYS A 1 144 ? -36.375 -13.000 54.379 1.00 88.25 144 LYS A O 1
ATOM 1226 N N . ALA A 1 145 ? -35.113 -14.617 53.481 1.00 84.94 145 ALA A N 1
ATOM 1227 C CA . ALA A 1 145 ? -35.920 -15.740 53.980 1.00 84.94 145 ALA A CA 1
ATOM 1228 C C . ALA A 1 145 ? -35.730 -16.063 55.479 1.00 84.94 145 ALA A C 1
ATOM 1230 O O . ALA A 1 145 ? -36.570 -16.747 56.068 1.00 84.94 145 ALA A O 1
ATOM 1231 N N . ARG A 1 146 ? -34.633 -15.622 56.109 1.00 84.69 146 ARG A N 1
ATOM 1232 C CA . ARG A 1 146 ? -34.463 -15.656 57.574 1.00 84.69 146 ARG A CA 1
ATOM 1233 C C . ARG A 1 146 ? -35.162 -14.467 58.221 1.00 84.69 146 ARG A C 1
ATOM 1235 O O . ARG A 1 146 ? -35.812 -14.644 59.241 1.00 84.69 146 ARG A O 1
ATOM 1242 N N . GLU A 1 147 ? -35.067 -13.292 57.609 1.00 83.94 147 GLU A N 1
ATOM 1243 C CA . GLU A 1 147 ? -35.706 -12.068 58.087 1.00 83.94 147 GLU A CA 1
ATOM 1244 C C . GLU A 1 147 ? -37.238 -12.167 58.031 1.00 83.94 147 GLU A C 1
ATOM 1246 O O . GLU A 1 147 ? -37.906 -11.840 59.008 1.00 83.94 147 GLU A O 1
ATOM 1251 N N . SER A 1 148 ? -37.808 -12.711 56.948 1.00 80.31 148 SER A N 1
ATOM 1252 C CA . SER A 1 148 ? -39.251 -12.965 56.872 1.00 80.31 148 SER A CA 1
ATOM 1253 C C . SER A 1 148 ? -39.720 -13.955 57.943 1.00 80.31 148 SER A C 1
ATOM 1255 O O . SER A 1 148 ? -40.740 -13.716 58.576 1.00 80.31 148 SER A O 1
ATOM 1257 N N . LYS A 1 149 ? -38.951 -15.020 58.213 1.00 85.56 149 LYS A N 1
ATOM 1258 C CA . LYS A 1 149 ? -39.258 -15.980 59.288 1.00 85.56 149 LYS A CA 1
ATOM 1259 C C . LYS A 1 149 ? -39.125 -15.380 60.683 1.00 85.56 149 LYS A C 1
ATOM 1261 O O . LYS A 1 149 ? -39.914 -15.724 61.552 1.00 85.56 149 LYS A O 1
ATOM 1266 N N . ALA A 1 150 ? -38.156 -14.491 60.899 1.00 82.50 150 ALA A N 1
ATOM 1267 C CA . ALA A 1 150 ? -38.033 -13.759 62.154 1.00 82.50 150 ALA A CA 1
ATOM 1268 C C . ALA A 1 150 ? -39.278 -12.891 62.388 1.00 82.50 150 ALA A C 1
ATOM 1270 O O . ALA A 1 150 ? -39.889 -13.004 63.443 1.00 82.50 150 ALA A O 1
ATOM 1271 N N . ARG A 1 151 ? -39.725 -12.142 61.368 1.00 83.38 151 ARG A N 1
ATOM 1272 C CA . ARG A 1 151 ? -40.975 -11.363 61.420 1.00 83.38 151 ARG A CA 1
ATOM 1273 C C . ARG A 1 151 ? -42.213 -12.253 61.625 1.00 83.38 151 ARG A C 1
ATOM 1275 O O . ARG A 1 151 ? -43.069 -11.904 62.423 1.00 83.38 151 ARG A O 1
ATOM 1282 N N . GLU A 1 152 ? -42.305 -13.416 60.969 1.00 81.19 152 GLU A N 1
ATOM 1283 C CA . GLU A 1 152 ? -43.394 -14.392 61.192 1.00 81.19 152 GLU A CA 1
ATOM 1284 C C . GLU A 1 152 ? -43.404 -14.963 62.622 1.00 81.19 152 GLU A C 1
ATOM 1286 O O . GLU A 1 152 ? -44.478 -15.226 63.162 1.00 81.19 152 GLU A O 1
ATOM 1291 N N . GLN A 1 153 ? -42.235 -15.170 63.239 1.00 80.38 153 GLN A N 1
ATOM 1292 C CA . GLN A 1 153 ? -42.132 -15.589 64.641 1.00 80.38 153 GLN A CA 1
ATOM 1293 C C . GLN A 1 153 ? -42.501 -14.453 65.598 1.00 80.38 153 GLN A C 1
ATOM 1295 O O . GLN A 1 153 ? -43.287 -14.671 66.510 1.00 80.38 153 GLN A O 1
ATOM 1300 N N . GLU A 1 154 ? -41.992 -13.246 65.365 1.00 82.38 154 GLU A N 1
ATOM 1301 C CA . GLU A 1 154 ? -42.259 -12.053 66.175 1.00 82.38 154 GLU A CA 1
ATOM 1302 C C . GLU A 1 154 ? -43.758 -11.693 66.159 1.00 82.38 154 GLU A C 1
ATOM 1304 O O . GLU A 1 154 ? -44.357 -11.465 67.207 1.00 82.38 154 GLU A O 1
ATOM 1309 N N . GLU A 1 155 ? -44.412 -11.792 64.995 1.00 83.12 155 GLU A N 1
ATOM 1310 C CA . GLU A 1 155 ? -45.862 -11.611 64.846 1.00 83.12 155 GLU A CA 1
ATOM 1311 C C . GLU A 1 155 ? -46.680 -12.764 65.482 1.00 83.12 155 GLU A C 1
ATOM 1313 O O . GLU A 1 155 ? -47.830 -12.565 65.879 1.00 83.12 155 GLU A O 1
ATOM 1318 N N . GLN A 1 156 ? -46.122 -13.978 65.608 1.00 80.12 156 GLN A N 1
ATOM 1319 C CA . GLN A 1 156 ? -46.747 -15.076 66.366 1.00 80.12 156 GLN A CA 1
ATOM 1320 C C . GLN A 1 156 ? -46.602 -14.882 67.878 1.00 80.12 156 GLN A C 1
ATOM 1322 O O . GLN A 1 156 ? -47.590 -15.034 68.597 1.00 80.12 156 GLN A O 1
ATOM 1327 N N . GLU A 1 157 ? -45.414 -14.503 68.352 1.00 83.75 157 GLU A N 1
ATOM 1328 C CA . GLU A 1 157 ? -45.150 -14.183 69.756 1.00 83.75 157 GLU A CA 1
ATOM 1329 C C . GLU A 1 157 ? -46.001 -12.985 70.209 1.00 83.75 157 GLU A C 1
ATOM 1331 O O . GLU A 1 157 ? -46.590 -13.031 71.288 1.00 83.75 157 GLU A O 1
ATOM 1336 N N . GLU A 1 158 ? -46.183 -11.958 69.371 1.00 83.88 158 GLU A N 1
ATOM 1337 C CA . GLU A 1 158 ? -47.100 -10.845 69.651 1.00 83.88 158 GLU A CA 1
ATOM 1338 C C . GLU A 1 158 ? -48.566 -11.305 69.749 1.00 83.88 158 GLU A C 1
ATOM 1340 O O . GLU A 1 158 ? -49.273 -10.920 70.684 1.00 83.88 158 GLU A O 1
ATOM 1345 N N . LYS A 1 159 ? -49.036 -12.169 68.836 1.00 83.44 159 LYS A N 1
ATOM 1346 C CA . LYS A 1 159 ? -50.406 -12.721 68.872 1.00 83.44 159 LYS A CA 1
ATOM 1347 C C . LYS A 1 159 ? -50.649 -13.605 70.096 1.00 83.44 159 LYS A C 1
ATOM 1349 O O . LYS A 1 159 ? -51.729 -13.542 70.686 1.00 83.44 159 LYS A O 1
ATOM 1354 N N . GLU A 1 160 ? -49.667 -14.406 70.501 1.00 82.38 160 GLU A N 1
ATOM 1355 C CA . GLU A 1 160 ? -49.739 -15.213 71.723 1.00 82.38 160 GLU A CA 1
ATOM 1356 C C . GLU A 1 160 ? -49.702 -14.326 72.979 1.00 82.38 160 GLU A C 1
ATOM 1358 O O . GLU A 1 160 ? -50.488 -14.524 73.906 1.00 82.38 160 GLU A O 1
ATOM 1363 N N . ARG A 1 161 ? -48.890 -13.263 72.973 1.00 83.38 161 ARG A N 1
ATOM 1364 C CA . ARG A 1 161 ? -48.817 -12.267 74.051 1.00 83.38 161 ARG A CA 1
ATOM 1365 C C . ARG A 1 161 ? -50.091 -11.422 74.175 1.00 83.38 161 ARG A C 1
ATOM 1367 O O . ARG A 1 161 ? -50.497 -11.134 75.299 1.00 83.38 161 ARG A O 1
ATOM 1374 N N . ARG A 1 162 ? -50.758 -11.073 73.064 1.00 83.94 162 ARG A N 1
ATOM 1375 C CA . ARG A 1 162 ? -52.106 -10.469 73.080 1.00 83.94 162 ARG A CA 1
ATOM 1376 C C . ARG A 1 162 ? -53.137 -11.432 73.660 1.00 83.94 162 ARG A C 1
ATOM 1378 O O . ARG A 1 162 ? -53.849 -11.029 74.568 1.00 83.94 162 ARG A O 1
ATOM 1385 N N . ARG A 1 163 ? -53.157 -12.704 73.241 1.00 86.25 163 ARG A N 1
ATOM 1386 C CA . ARG A 1 163 ? -54.049 -13.722 73.831 1.00 86.25 163 ARG A CA 1
ATOM 1387 C C . ARG A 1 163 ? -53.871 -13.873 75.337 1.00 86.25 163 ARG A C 1
ATOM 1389 O O . ARG A 1 163 ? -54.854 -13.850 76.060 1.00 86.25 163 ARG A O 1
ATOM 1396 N N . LEU A 1 164 ? -52.632 -13.993 75.813 1.00 82.38 164 LEU A N 1
ATOM 1397 C CA . LEU A 1 164 ? -52.345 -14.107 77.247 1.00 82.38 164 LEU A CA 1
ATOM 1398 C C . LEU A 1 164 ? -52.808 -12.867 78.031 1.00 82.38 164 LEU A C 1
ATOM 1400 O O . LEU A 1 164 ? -53.222 -12.996 79.179 1.00 82.38 164 LEU A O 1
ATOM 1404 N N . LYS A 1 165 ? -52.774 -11.681 77.409 1.00 83.50 165 LYS A N 1
ATOM 1405 C CA . LYS A 1 165 ? -53.286 -10.430 77.984 1.00 83.50 165 LYS A CA 1
ATOM 1406 C C . LYS A 1 165 ? -54.820 -10.369 77.973 1.00 83.50 165 LYS A C 1
ATOM 1408 O O . LYS A 1 165 ? -55.398 -10.026 78.994 1.00 83.50 165 LYS A O 1
ATOM 1413 N N . GLU A 1 166 ? -55.474 -10.776 76.884 1.00 80.75 166 GLU A N 1
ATOM 1414 C CA . GLU A 1 166 ? -56.940 -10.919 76.800 1.00 80.75 166 GLU A CA 1
ATOM 1415 C C . GLU A 1 166 ? -57.464 -11.947 77.826 1.00 80.75 166 GLU A C 1
ATOM 1417 O O . GLU A 1 166 ? -58.460 -11.706 78.503 1.00 80.75 166 GLU A O 1
ATOM 1422 N N . GLU A 1 167 ? -56.771 -13.079 78.004 1.00 80.31 167 GLU A N 1
ATOM 1423 C CA . GLU A 1 167 ? -57.095 -14.080 79.031 1.00 80.31 167 GLU A CA 1
ATOM 1424 C C . GLU A 1 167 ? -56.879 -13.545 80.457 1.00 80.31 167 GLU A C 1
ATOM 1426 O O . GLU A 1 167 ? -57.673 -13.857 81.345 1.00 80.31 167 GLU A O 1
ATOM 1431 N N . GLN A 1 168 ? -55.852 -12.717 80.688 1.00 73.88 168 GLN A N 1
ATOM 1432 C CA . GLN A 1 168 ? -55.647 -12.034 81.972 1.00 73.88 168 GLN A CA 1
ATOM 1433 C C . GLN A 1 168 ? -56.747 -11.007 82.257 1.00 73.88 168 GLN A C 1
ATOM 1435 O O . GLN A 1 168 ? -57.307 -11.028 83.349 1.00 73.88 168 GLN A O 1
ATOM 1440 N N . GLU A 1 169 ? -57.110 -10.176 81.279 1.00 80.38 169 GLU A N 1
ATOM 1441 C CA . GLU A 1 169 ? -58.175 -9.173 81.402 1.00 80.38 169 GLU A CA 1
ATOM 1442 C C . GLU A 1 169 ? -59.532 -9.828 81.693 1.00 80.38 169 GLU A C 1
ATOM 1444 O O . GLU A 1 169 ? -60.203 -9.435 82.642 1.00 80.38 169 GLU A O 1
ATOM 1449 N N . VAL A 1 170 ? -59.894 -10.907 80.989 1.00 80.62 170 VAL A N 1
ATOM 1450 C CA . VAL A 1 170 ? -61.133 -11.668 81.257 1.00 80.62 170 VAL A CA 1
ATOM 1451 C C . VAL A 1 170 ? -61.112 -12.364 82.627 1.00 80.62 170 VAL A C 1
ATOM 1453 O O . VAL A 1 170 ? -62.155 -12.507 83.272 1.00 80.62 170 VAL A O 1
ATOM 1456 N N . MET A 1 171 ? -59.948 -12.817 83.102 1.00 66.88 171 MET A N 1
ATOM 1457 C CA . MET A 1 171 ? -59.812 -13.384 84.450 1.00 66.88 171 MET A CA 1
ATOM 1458 C C . MET A 1 171 ? -59.887 -12.313 85.546 1.00 66.88 171 MET A C 1
ATOM 1460 O O . MET A 1 171 ? -60.412 -12.590 86.624 1.00 66.88 171 MET A O 1
ATOM 1464 N N . GLU A 1 172 ? -59.403 -11.100 85.280 1.00 75.69 172 GLU A N 1
ATOM 1465 C CA . GLU A 1 172 ? -59.475 -9.970 86.206 1.00 75.69 172 GLU A CA 1
ATOM 1466 C C . GLU A 1 172 ? -60.882 -9.354 86.244 1.00 75.69 172 GLU A C 1
ATOM 1468 O O . GLU A 1 172 ? -61.403 -9.141 87.337 1.00 75.69 172 GLU A O 1
ATOM 1473 N N . GLU A 1 173 ? -61.565 -9.205 85.101 1.00 76.31 173 GLU A N 1
ATOM 1474 C CA . GLU A 1 173 ? -62.995 -8.856 85.046 1.00 76.31 173 GLU A CA 1
ATOM 1475 C C . GLU A 1 173 ? -63.837 -9.833 85.871 1.00 76.31 173 GLU A C 1
ATOM 1477 O O . GLU A 1 173 ? -64.634 -9.401 86.702 1.00 76.31 173 GLU A O 1
ATOM 1482 N N . ARG A 1 174 ? -63.617 -11.148 85.725 1.00 77.56 174 ARG A N 1
ATOM 1483 C CA . ARG A 1 174 ? -64.304 -12.160 86.545 1.00 77.56 174 ARG A CA 1
ATOM 1484 C C . ARG A 1 174 ? -64.010 -12.022 88.031 1.00 77.56 174 ARG A C 1
ATOM 1486 O O . ARG A 1 174 ? -64.927 -12.176 88.831 1.00 77.56 174 ARG A O 1
ATOM 1493 N N . ARG A 1 175 ? -62.767 -11.714 88.414 1.00 77.19 175 ARG A N 1
ATOM 1494 C CA . ARG A 1 175 ? -62.421 -11.478 89.823 1.00 77.19 175 ARG A CA 1
ATOM 1495 C C . ARG A 1 175 ? -63.152 -10.248 90.366 1.00 77.19 175 ARG A C 1
ATOM 1497 O O . ARG A 1 175 ? -63.674 -10.300 91.471 1.00 77.19 175 ARG A O 1
ATOM 1504 N N . MET A 1 176 ? -63.264 -9.187 89.564 1.00 69.06 176 MET A N 1
ATOM 1505 C CA . MET A 1 176 ? -64.028 -7.982 89.900 1.00 69.06 176 MET A CA 1
ATOM 1506 C C . MET A 1 176 ? -65.547 -8.233 89.940 1.00 69.06 176 MET A C 1
ATOM 1508 O O . MET A 1 176 ? -66.235 -7.633 90.762 1.00 69.06 176 MET A O 1
ATOM 1512 N N . GLU A 1 177 ? -66.097 -9.114 89.096 1.00 74.00 177 GLU A N 1
ATOM 1513 C CA . GLU A 1 177 ? -67.498 -9.556 89.188 1.00 74.00 177 GLU A CA 1
ATOM 1514 C C . GLU A 1 177 ? -67.753 -10.409 90.440 1.00 74.00 177 GLU A C 1
ATOM 1516 O O . GLU A 1 177 ? -68.759 -10.201 91.116 1.00 74.00 177 GLU A O 1
ATOM 1521 N N . GLU A 1 178 ? -66.846 -11.325 90.797 1.00 70.69 178 GLU A N 1
ATOM 1522 C CA . GLU A 1 178 ? -66.940 -12.117 92.031 1.00 70.69 178 GLU A CA 1
ATOM 1523 C C . GLU A 1 178 ? -66.802 -11.239 93.287 1.00 70.69 178 GLU A C 1
ATOM 1525 O O . GLU A 1 178 ? -67.598 -11.381 94.216 1.00 70.69 178 GLU A O 1
ATOM 1530 N N . GLU A 1 179 ? -65.863 -10.286 93.304 1.00 70.56 179 GLU A N 1
ATOM 1531 C CA . GLU A 1 179 ? -65.699 -9.306 94.388 1.00 70.56 179 GLU A CA 1
ATOM 1532 C C . GLU A 1 179 ? -66.958 -8.429 94.541 1.00 70.56 179 GLU A C 1
ATOM 1534 O O . GLU A 1 179 ? -67.502 -8.331 95.643 1.00 70.56 179 GLU A O 1
ATOM 1539 N N . ARG A 1 180 ? -67.516 -7.898 93.440 1.00 73.75 180 ARG A N 1
ATOM 1540 C CA . ARG A 1 180 ? -68.793 -7.152 93.449 1.00 73.75 180 ARG A CA 1
ATOM 1541 C C . ARG A 1 180 ? -69.986 -8.004 93.883 1.00 73.75 180 ARG A C 1
ATOM 1543 O O . ARG A 1 180 ? -70.870 -7.501 94.567 1.00 73.75 180 ARG A O 1
ATOM 1550 N N . ALA A 1 181 ? -70.032 -9.285 93.518 1.00 73.88 181 ALA A N 1
ATOM 1551 C CA . ALA A 1 181 ? -71.102 -10.193 93.934 1.00 73.88 181 ALA A CA 1
ATOM 1552 C C . ALA A 1 181 ? -71.011 -10.580 95.423 1.00 73.88 181 ALA A C 1
ATOM 1554 O O . ALA A 1 181 ? -72.023 -10.943 96.025 1.00 73.88 181 ALA A O 1
ATOM 1555 N N . VAL A 1 182 ? -69.823 -10.502 96.033 1.00 70.44 182 VAL A N 1
ATOM 1556 C CA . VAL A 1 182 ? -69.645 -10.591 97.492 1.00 70.44 182 VAL A CA 1
ATOM 1557 C C . VAL A 1 182 ? -70.045 -9.275 98.164 1.00 70.44 182 VAL A C 1
ATOM 1559 O O . VAL A 1 182 ? -70.767 -9.306 99.157 1.00 70.44 182 VAL A O 1
ATOM 1562 N N . GLU A 1 183 ? -69.651 -8.131 97.604 1.00 66.88 183 GLU A N 1
ATOM 1563 C CA . GLU A 1 183 ? -70.017 -6.801 98.109 1.00 66.88 183 GLU A CA 1
ATOM 1564 C C . GLU A 1 183 ? -71.539 -6.573 98.090 1.00 66.88 183 GLU A C 1
ATOM 1566 O O . GLU A 1 183 ? -72.111 -6.185 99.105 1.00 66.88 183 GLU A O 1
ATOM 1571 N N . GLN A 1 184 ? -72.227 -6.921 96.997 1.00 69.44 184 GLN A N 1
ATOM 1572 C CA . GLN A 1 184 ? -73.692 -6.846 96.913 1.00 69.44 184 GLN A CA 1
ATOM 1573 C C . GLN A 1 184 ? -74.388 -7.711 97.968 1.00 69.44 184 GLN A C 1
ATOM 1575 O O . GLN A 1 184 ? -75.352 -7.256 98.572 1.00 69.44 184 GLN A O 1
ATOM 1580 N N . ARG A 1 185 ? -73.882 -8.918 98.255 1.00 70.69 185 ARG A N 1
ATOM 1581 C CA . ARG A 1 185 ? -74.445 -9.772 99.318 1.00 70.69 185 ARG A CA 1
ATOM 1582 C C . ARG A 1 185 ? -74.232 -9.190 100.712 1.00 70.69 185 ARG A C 1
ATOM 1584 O O . ARG A 1 185 ? -75.102 -9.348 101.556 1.00 70.69 185 ARG A O 1
ATOM 1591 N N . LEU A 1 186 ? -73.107 -8.514 100.948 1.00 65.38 186 LEU A N 1
ATOM 1592 C CA . LEU A 1 186 ? -72.857 -7.800 102.204 1.00 65.38 186 LEU A CA 1
ATOM 1593 C C . LEU A 1 186 ? -73.777 -6.581 102.364 1.00 65.38 186 LEU A C 1
ATOM 1595 O O . LEU A 1 186 ? -74.158 -6.270 103.488 1.00 65.38 186 LEU A O 1
ATOM 1599 N N . VAL A 1 187 ? -74.165 -5.921 101.267 1.00 66.44 187 VAL A N 1
ATOM 1600 C CA . VAL A 1 187 ? -75.184 -4.856 101.284 1.00 66.44 187 VAL A CA 1
ATOM 1601 C C . VAL A 1 187 ? -76.580 -5.439 101.525 1.00 66.44 187 VAL A C 1
ATOM 1603 O O . VAL A 1 187 ? -77.256 -4.977 102.435 1.00 66.44 187 VAL A O 1
ATOM 1606 N N . GLU A 1 188 ? -76.985 -6.498 100.815 1.00 65.94 188 GLU A N 1
ATOM 1607 C CA . GLU A 1 188 ? -78.267 -7.192 101.052 1.00 65.94 188 GLU A CA 1
ATOM 1608 C C . GLU A 1 188 ? -78.380 -7.726 102.499 1.00 65.94 188 GLU A C 1
ATOM 1610 O O . GLU A 1 188 ? -79.450 -7.669 103.104 1.00 65.94 188 GLU A O 1
ATOM 1615 N N . GLU A 1 189 ? -77.278 -8.206 103.090 1.00 65.06 189 GLU A N 1
ATOM 1616 C CA . GLU A 1 189 ? -77.212 -8.657 104.490 1.00 65.06 189 GLU A CA 1
ATOM 1617 C C . GLU A 1 189 ? -77.262 -7.489 105.500 1.00 65.06 189 GLU A C 1
ATOM 1619 O O . GLU A 1 189 ? -77.763 -7.668 106.611 1.00 65.06 189 GLU A O 1
ATOM 1624 N N . GLN A 1 190 ? -76.808 -6.286 105.122 1.00 61.50 190 GLN A N 1
ATOM 1625 C CA . GLN A 1 190 ? -76.932 -5.068 105.937 1.00 61.50 190 GLN A CA 1
ATOM 1626 C C . GLN A 1 190 ? -78.328 -4.437 105.843 1.00 61.50 190 GLN A C 1
ATOM 1628 O O . GLN A 1 190 ? -78.905 -4.117 106.880 1.00 61.50 190 GLN A O 1
ATOM 1633 N N . GLU A 1 191 ? -78.918 -4.333 104.649 1.00 59.59 191 GLU A N 1
ATOM 1634 C CA . GLU A 1 191 ? -80.302 -3.863 104.470 1.00 59.59 191 GLU A CA 1
ATOM 1635 C C . GLU A 1 191 ? -81.286 -4.780 105.224 1.00 59.59 191 GLU A C 1
ATOM 1637 O O . GLU A 1 191 ? -82.138 -4.302 105.972 1.00 59.59 191 GLU A O 1
ATOM 1642 N N . ALA A 1 192 ? -81.089 -6.104 105.165 1.00 59.84 192 ALA A N 1
ATOM 1643 C CA . ALA A 1 192 ? -81.874 -7.07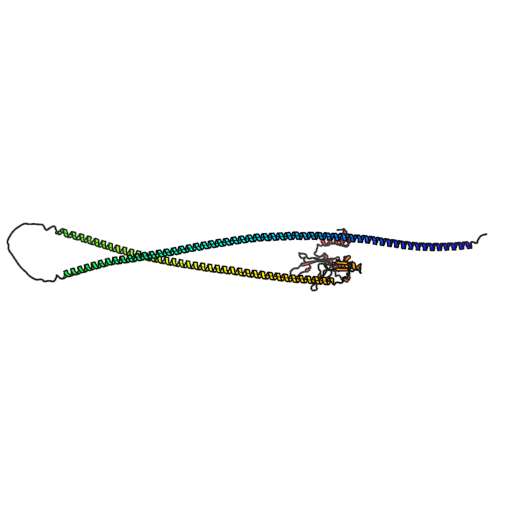2 105.939 1.00 59.84 192 ALA A CA 1
ATOM 1644 C C . ALA A 1 192 ? -81.675 -6.985 107.471 1.00 59.84 192 ALA A C 1
ATOM 1646 O O . ALA A 1 192 ? -82.474 -7.558 108.222 1.00 59.84 192 ALA A O 1
ATOM 1647 N N . ALA A 1 193 ? -80.627 -6.301 107.945 1.00 58.91 193 ALA A N 1
ATOM 1648 C CA . ALA A 1 193 ? -80.400 -6.006 109.359 1.00 58.91 193 ALA A CA 1
ATOM 1649 C C . ALA A 1 193 ? -81.015 -4.655 109.778 1.00 58.91 193 ALA A C 1
ATOM 1651 O O . ALA A 1 193 ? -81.533 -4.553 110.892 1.00 58.91 193 ALA A O 1
ATOM 1652 N N . GLU A 1 194 ? -81.029 -3.646 108.898 1.00 56.41 194 GLU A N 1
ATOM 1653 C CA . GLU A 1 194 ? -81.755 -2.387 109.136 1.00 56.41 194 GLU A CA 1
ATOM 1654 C C . GLU A 1 194 ? -83.282 -2.596 109.125 1.00 56.41 194 GLU A C 1
ATOM 1656 O O . GLU A 1 194 ? -83.958 -2.100 110.028 1.00 56.41 194 GLU A O 1
ATOM 1661 N N . ASP A 1 195 ? -83.818 -3.429 108.224 1.00 55.88 195 ASP A N 1
ATOM 1662 C CA . ASP A 1 195 ? -85.236 -3.844 108.223 1.00 55.88 195 ASP A CA 1
ATOM 1663 C C . ASP A 1 195 ? -85.656 -4.498 109.558 1.00 55.88 195 ASP A C 1
ATOM 1665 O O . ASP A 1 195 ? -86.759 -4.274 110.067 1.00 55.88 195 ASP A O 1
ATOM 1669 N N . GLN A 1 196 ? -84.768 -5.295 110.170 1.00 57.09 196 GLN A N 1
ATOM 1670 C CA . GLN A 1 196 ? -85.016 -5.886 111.492 1.00 57.09 196 GLN A CA 1
ATOM 1671 C C . GLN A 1 196 ? -84.987 -4.833 112.610 1.00 57.09 196 GLN A C 1
ATOM 1673 O O . GLN A 1 196 ? -85.784 -4.912 113.547 1.00 57.09 196 GLN A O 1
ATOM 1678 N N . ALA A 1 197 ? -84.122 -3.822 112.498 1.00 55.56 197 ALA A N 1
ATOM 1679 C CA . ALA A 1 197 ? -84.042 -2.727 113.460 1.00 55.56 197 ALA A CA 1
ATOM 1680 C C . ALA A 1 197 ? -85.254 -1.775 113.392 1.00 55.56 197 ALA A C 1
ATOM 1682 O O . ALA A 1 197 ? -85.731 -1.333 114.443 1.00 55.56 197 ALA A O 1
ATOM 1683 N N . GLU A 1 198 ? -85.797 -1.483 112.201 1.00 55.38 198 GLU A N 1
ATOM 1684 C CA . GLU A 1 198 ? -87.036 -0.696 112.073 1.00 55.38 198 GLU A CA 1
ATOM 1685 C C . GLU A 1 198 ? -88.251 -1.435 112.662 1.00 55.38 198 GLU A C 1
ATOM 1687 O O . GLU A 1 198 ? -89.041 -0.819 113.385 1.00 55.38 198 GLU A O 1
ATOM 1692 N N . GLU A 1 199 ? -88.400 -2.746 112.433 1.00 52.72 199 GLU A N 1
ATOM 1693 C CA . GLU A 1 199 ? -89.539 -3.504 112.975 1.00 52.72 199 GLU A CA 1
ATOM 1694 C C . GLU A 1 199 ? -89.469 -3.633 114.517 1.00 52.72 199 GLU A C 1
ATOM 1696 O O . GLU A 1 199 ? -90.490 -3.469 115.194 1.00 52.72 199 GLU A O 1
ATOM 1701 N N . GLU A 1 200 ? -88.280 -3.806 115.118 1.00 54.41 200 GLU A N 1
ATOM 1702 C CA . GLU A 1 200 ? -88.124 -3.742 116.585 1.00 54.41 200 GLU A CA 1
ATOM 1703 C C . GLU A 1 200 ? -88.408 -2.335 117.151 1.00 54.41 200 GLU A C 1
ATOM 1705 O O . GLU A 1 200 ? -89.122 -2.193 118.155 1.00 54.41 200 GLU A O 1
ATOM 1710 N N . ALA A 1 201 ? -87.922 -1.274 116.494 1.00 51.78 201 ALA A N 1
ATOM 1711 C CA . ALA A 1 201 ? -88.199 0.108 116.895 1.00 51.78 201 ALA A CA 1
ATOM 1712 C C . ALA A 1 201 ? -89.704 0.436 116.847 1.00 51.78 201 ALA A C 1
ATOM 1714 O O . ALA A 1 201 ? -90.229 1.150 117.711 1.00 51.78 201 ALA A O 1
ATOM 1715 N N . ARG A 1 202 ? -90.416 -0.130 115.868 1.00 48.94 202 ARG A N 1
ATOM 1716 C CA . ARG A 1 202 ? -91.860 0.021 115.665 1.00 48.94 202 ARG A CA 1
ATOM 1717 C C . ARG A 1 202 ? -92.684 -0.680 116.747 1.00 48.94 202 ARG A C 1
ATOM 1719 O O . ARG A 1 202 ? -93.632 -0.081 117.256 1.00 48.94 202 ARG A O 1
ATOM 1726 N N . ILE A 1 203 ? -92.282 -1.877 117.184 1.00 51.12 203 ILE A N 1
ATOM 1727 C CA . ILE A 1 203 ? -92.914 -2.591 118.312 1.00 51.12 203 ILE A CA 1
ATOM 1728 C C . ILE A 1 203 ? -92.767 -1.798 119.624 1.00 51.12 203 ILE A C 1
ATOM 1730 O O . ILE A 1 203 ? -93.718 -1.695 120.403 1.00 51.12 203 ILE A O 1
ATOM 1734 N N . SER A 1 204 ? -91.620 -1.146 119.850 1.00 45.22 204 SER A N 1
ATOM 1735 C CA . SER A 1 204 ? -91.385 -0.327 121.051 1.00 45.22 204 SER A CA 1
ATOM 1736 C C . SER A 1 204 ? -92.270 0.934 121.152 1.00 45.22 204 SER A C 1
ATOM 1738 O O . SER A 1 204 ? -92.325 1.552 122.224 1.00 45.22 204 SER A O 1
ATOM 1740 N N . ALA A 1 205 ? -92.931 1.355 120.069 1.00 41.03 205 ALA A N 1
ATOM 1741 C CA . ALA A 1 205 ? -93.701 2.599 120.018 1.00 41.03 205 ALA A CA 1
ATOM 1742 C C . ALA A 1 205 ? -95.186 2.446 120.411 1.00 41.03 205 ALA A C 1
ATOM 1744 O O . ALA A 1 205 ? -95.801 3.429 120.835 1.00 41.03 205 ALA A O 1
ATOM 1745 N N . GLU A 1 206 ? -95.772 1.246 120.302 1.00 41.38 206 GLU A N 1
ATOM 1746 C CA . GLU A 1 206 ? -97.232 1.068 120.411 1.00 41.38 206 GLU A CA 1
ATOM 1747 C C . GLU A 1 206 ? -97.749 0.809 121.845 1.00 41.38 206 GLU A C 1
ATOM 1749 O O . GLU A 1 206 ? -98.875 1.187 122.172 1.00 41.38 206 GLU A O 1
ATOM 1754 N N . GLU A 1 207 ? -96.922 0.299 122.768 1.00 40.69 207 GLU A N 1
ATOM 1755 C CA . GLU A 1 207 ? -97.338 0.002 124.159 1.00 40.69 207 GLU A CA 1
ATOM 1756 C C . GLU A 1 207 ? -97.444 1.229 125.102 1.00 40.69 207 GLU A C 1
ATOM 1758 O O . GLU A 1 207 ? -97.584 1.088 126.319 1.00 40.69 207 GLU A O 1
ATOM 1763 N N . LYS A 1 208 ? -97.426 2.467 124.586 1.00 39.09 208 LYS A N 1
ATOM 1764 C CA . LYS A 1 208 ? -97.498 3.701 125.405 1.00 39.09 208 LYS A CA 1
ATOM 1765 C C . LYS A 1 208 ? -98.756 4.548 125.198 1.00 39.09 208 LYS A C 1
ATOM 1767 O O . LYS A 1 208 ? -98.665 5.773 125.093 1.00 39.09 208 LYS A O 1
ATOM 1772 N N . ARG A 1 209 ? -99.952 3.932 125.236 1.00 29.52 209 ARG A N 1
ATOM 1773 C CA . ARG A 1 209 ? -101.232 4.666 125.431 1.00 29.52 209 ARG A CA 1
ATOM 1774 C C . ARG A 1 209 ? -102.426 3.836 125.945 1.00 29.52 209 ARG A C 1
ATOM 1776 O O . ARG A 1 209 ? -103.479 3.792 125.316 1.00 29.52 209 ARG A O 1
ATOM 1783 N N . ALA A 1 210 ? -102.323 3.265 127.151 1.00 28.27 210 ALA A N 1
ATOM 1784 C CA . ALA A 1 210 ? -103.460 2.610 127.817 1.00 28.27 210 ALA A CA 1
ATOM 1785 C C . ALA A 1 210 ? -103.627 2.969 129.314 1.00 28.27 210 ALA A C 1
ATOM 1787 O O . ALA A 1 210 ? -102.994 2.376 130.178 1.00 28.27 210 ALA A O 1
ATOM 1788 N N . LYS A 1 211 ? -104.611 3.846 129.583 1.00 28.91 211 LYS A N 1
ATOM 1789 C CA . LYS A 1 211 ? -105.313 4.092 130.869 1.00 28.91 211 LYS A CA 1
ATOM 1790 C C . LYS A 1 211 ? -104.554 4.765 132.032 1.00 28.91 211 LYS A C 1
ATOM 1792 O O . LYS A 1 211 ? -103.336 4.744 132.141 1.00 28.91 211 LYS A O 1
ATOM 1797 N N . ALA A 1 212 ? -105.359 5.396 132.886 1.00 26.55 212 ALA A N 1
ATOM 1798 C CA . ALA A 1 212 ? -105.024 6.067 134.143 1.00 26.55 212 ALA A CA 1
ATOM 1799 C C . ALA A 1 212 ? -106.067 5.654 135.215 1.00 26.55 212 ALA A C 1
ATOM 1801 O O . ALA A 1 212 ? -106.834 4.727 134.954 1.00 26.55 212 ALA A O 1
ATOM 1802 N N . GLU A 1 213 ? -106.142 6.394 136.336 1.00 25.55 213 GLU A N 1
ATOM 1803 C CA . GLU A 1 213 ? -107.158 6.287 137.417 1.00 25.55 213 GLU A CA 1
ATOM 1804 C C . GLU A 1 213 ? -106.957 5.085 138.392 1.00 25.55 213 GLU A C 1
ATOM 1806 O O . GLU A 1 213 ? -106.504 4.026 137.970 1.00 25.55 213 GLU A O 1
ATOM 1811 N N . VAL A 1 214 ? -107.226 5.152 139.716 1.00 27.91 214 VAL A N 1
ATOM 1812 C CA . VAL A 1 214 ? -107.668 6.256 140.614 1.00 27.91 214 VAL A CA 1
ATOM 1813 C C . VAL A 1 214 ? -107.410 5.914 142.114 1.00 27.91 214 VAL A C 1
ATOM 1815 O O . VAL A 1 214 ? -107.341 4.736 142.445 1.00 27.91 214 VAL A O 1
ATOM 1818 N N . GLU A 1 215 ? -107.341 6.934 142.997 1.00 25.17 215 GLU A N 1
ATOM 1819 C CA . GLU A 1 215 ? -107.449 6.898 144.494 1.00 25.17 215 GLU A CA 1
ATOM 1820 C C . GLU A 1 215 ? -106.448 6.058 145.350 1.00 25.17 215 GLU A C 1
ATOM 1822 O O . GLU A 1 215 ? -105.771 5.162 144.866 1.00 25.17 215 GLU A O 1
ATOM 1827 N N . GLY A 1 216 ? -106.259 6.314 146.663 1.00 25.17 216 GLY A N 1
ATOM 1828 C CA . GLY A 1 216 ? -106.679 7.476 147.478 1.00 25.17 216 GLY A CA 1
ATOM 1829 C C . GLY A 1 216 ? -106.789 7.236 149.010 1.00 25.17 216 GLY A C 1
ATOM 1830 O O . GLY A 1 216 ? -107.693 6.540 149.452 1.00 25.17 216 GLY A O 1
ATOM 1831 N N . GLY A 1 217 ? -105.954 7.903 149.832 1.00 25.72 217 GLY A N 1
ATOM 1832 C CA . GLY A 1 217 ? -106.078 7.980 151.316 1.00 25.72 217 GLY A CA 1
ATOM 1833 C C . GLY A 1 217 ? -105.513 6.784 152.125 1.00 25.72 217 GLY A C 1
ATOM 1834 O O . GLY A 1 217 ? -105.281 5.721 151.569 1.00 25.72 217 GLY A O 1
ATOM 1835 N N . GLY A 1 218 ? -105.229 6.884 153.438 1.00 27.61 218 GLY A N 1
ATOM 1836 C CA . GLY A 1 218 ? -105.350 8.023 154.366 1.00 27.61 218 GLY A CA 1
ATOM 1837 C C . GLY A 1 218 ? -104.715 7.789 155.766 1.00 27.61 218 GLY A C 1
ATOM 1838 O O . GLY A 1 218 ? -104.238 6.706 156.081 1.00 27.61 218 GLY A O 1
ATOM 1839 N N . GLU A 1 219 ? -104.696 8.856 156.571 1.00 27.14 219 GLU A N 1
ATOM 1840 C CA . GLU A 1 219 ? -104.165 9.079 157.944 1.00 27.14 219 GLU A CA 1
ATOM 1841 C C . GLU A 1 219 ? -104.661 8.114 159.070 1.00 27.14 219 GLU A C 1
ATOM 1843 O O . GLU A 1 219 ? -105.667 7.446 158.865 1.00 27.14 219 GLU A O 1
ATOM 1848 N N . ARG A 1 220 ? -104.145 8.026 160.325 1.00 26.02 220 ARG A N 1
ATOM 1849 C CA . ARG A 1 220 ? -102.933 8.484 161.082 1.00 26.02 220 ARG A CA 1
ATOM 1850 C C . ARG A 1 220 ? -102.914 7.817 162.493 1.00 26.02 220 ARG A C 1
ATOM 1852 O O . ARG A 1 220 ? -103.984 7.580 163.036 1.00 26.02 220 ARG A O 1
ATOM 1859 N N . GLU A 1 221 ? -101.732 7.720 163.136 1.00 30.81 221 GLU A N 1
ATOM 1860 C CA . GLU A 1 221 ? -101.507 7.559 164.611 1.00 30.81 221 GLU A CA 1
ATOM 1861 C C . GLU A 1 221 ? -102.020 6.254 165.315 1.00 30.81 221 GLU A C 1
ATOM 1863 O O . GLU A 1 221 ? -102.896 5.577 164.802 1.00 30.81 221 GLU A O 1
ATOM 1868 N N . LYS A 1 222 ? -101.519 5.781 166.484 1.00 31.72 222 LYS A N 1
ATOM 1869 C CA . LYS A 1 222 ? -100.470 6.257 167.429 1.00 31.72 222 LYS A CA 1
ATOM 1870 C C . LYS A 1 222 ? -99.865 5.119 168.298 1.00 31.72 222 LYS A C 1
ATOM 1872 O O . LYS A 1 222 ? -100.618 4.303 168.815 1.00 31.72 222 LYS A O 1
ATOM 1877 N N . ALA A 1 223 ? -98.566 5.240 168.627 1.00 31.25 223 ALA A N 1
ATOM 1878 C CA . ALA A 1 223 ? -97.843 4.629 169.774 1.00 31.25 223 ALA A CA 1
ATOM 1879 C C . ALA A 1 223 ? -97.691 3.073 169.803 1.00 31.25 223 ALA A C 1
ATOM 1881 O O . ALA A 1 223 ? -98.462 2.364 169.177 1.00 31.25 223 ALA A O 1
ATOM 1882 N N . ARG A 1 224 ? -96.707 2.461 170.495 1.00 30.55 224 ARG A N 1
ATOM 1883 C CA . ARG A 1 224 ? -95.709 2.958 171.475 1.00 30.55 224 ARG A CA 1
ATOM 1884 C C . ARG A 1 224 ? -94.443 2.052 171.496 1.00 30.55 224 ARG A C 1
ATOM 1886 O O . ARG A 1 224 ? -94.631 0.847 171.504 1.00 30.55 224 ARG A O 1
ATOM 1893 N N . MET A 1 225 ? -93.238 2.653 171.547 1.00 36.16 225 MET A N 1
ATOM 1894 C CA . MET A 1 225 ? -91.943 2.233 172.176 1.00 36.16 225 MET A CA 1
ATOM 1895 C C . MET A 1 225 ? -91.638 0.719 172.387 1.00 36.16 225 MET A C 1
ATOM 1897 O O . MET A 1 225 ? -92.468 0.036 172.974 1.00 36.16 225 MET A O 1
ATOM 1901 N N . GLU A 1 226 ? -90.475 0.106 172.089 1.00 42.06 226 GLU A N 1
ATOM 1902 C CA . GLU A 1 226 ? -89.089 0.459 171.640 1.00 42.06 226 GLU A CA 1
ATOM 1903 C C . GLU A 1 226 ? -88.500 -0.801 170.882 1.00 42.06 226 GLU A C 1
ATOM 1905 O O . GLU A 1 226 ? -89.303 -1.663 170.532 1.00 42.06 226 GLU A O 1
ATOM 1910 N N . ALA A 1 227 ? -87.221 -1.061 170.517 1.00 33.59 227 ALA A N 1
ATOM 1911 C CA . ALA A 1 227 ? -85.883 -0.540 170.869 1.00 33.59 227 ALA A CA 1
ATOM 1912 C C . ALA A 1 227 ? -84.775 -0.824 169.792 1.00 33.59 227 ALA A C 1
ATOM 1914 O O . ALA A 1 227 ? -84.994 -1.568 168.844 1.00 33.59 227 ALA A O 1
ATOM 1915 N N . GLU A 1 228 ? -83.603 -0.209 170.014 1.00 38.00 228 GLU A N 1
ATOM 1916 C CA . GLU A 1 228 ? -82.184 -0.404 169.588 1.00 38.00 228 GLU A CA 1
ATOM 1917 C C . GLU A 1 228 ? -81.616 -1.391 168.510 1.00 38.00 228 GLU A C 1
ATOM 1919 O O . GLU A 1 228 ? -82.001 -2.544 168.372 1.00 38.00 228 GLU A O 1
ATOM 1924 N N . GLU A 1 229 ? -80.511 -0.895 167.906 1.00 42.59 229 GLU A N 1
ATOM 1925 C CA . GLU A 1 229 ? -79.275 -1.541 167.375 1.00 42.59 229 GLU A CA 1
ATOM 1926 C C . GLU A 1 229 ? -79.247 -2.422 166.087 1.0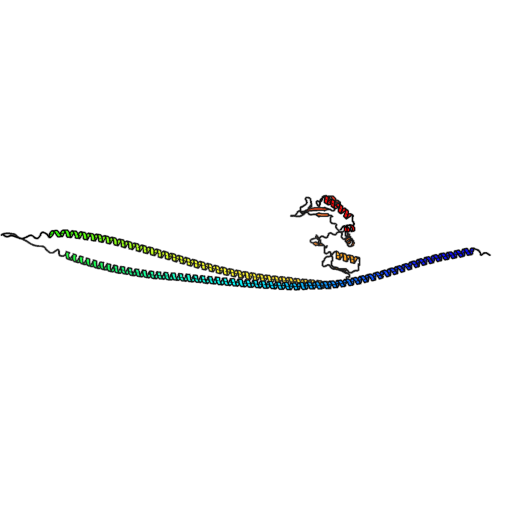0 42.59 229 GLU A C 1
ATOM 1928 O O . GLU A 1 229 ? -79.449 -3.634 166.143 1.00 42.59 229 GLU A O 1
ATOM 1933 N N . LYS A 1 230 ? -78.780 -1.820 164.961 1.00 41.66 230 LYS A N 1
ATOM 1934 C CA . LYS A 1 230 ? -77.721 -2.266 163.984 1.00 41.66 230 LYS A CA 1
ATOM 1935 C C . LYS A 1 230 ? -78.026 -1.875 162.519 1.00 41.66 230 LYS A C 1
ATOM 1937 O O . LYS A 1 230 ? -79.186 -1.758 162.158 1.00 41.66 230 LYS A O 1
ATOM 1942 N N . ALA A 1 231 ? -77.064 -1.752 161.589 1.00 43.50 231 ALA A N 1
ATOM 1943 C CA . ALA A 1 231 ? -75.665 -1.281 161.645 1.00 43.50 231 ALA A CA 1
ATOM 1944 C C . ALA A 1 231 ? -75.123 -1.040 160.207 1.00 43.50 231 ALA A C 1
ATOM 1946 O O . ALA A 1 231 ? -75.534 -1.705 159.265 1.00 43.50 231 ALA A O 1
ATOM 1947 N N . LYS A 1 232 ? -74.174 -0.104 160.069 1.00 52.00 232 LYS A N 1
ATOM 1948 C CA . LYS A 1 232 ? -73.483 0.352 158.837 1.00 52.00 232 LYS A CA 1
ATOM 1949 C C . LYS A 1 232 ? -73.083 -0.749 157.822 1.00 52.00 232 LYS A C 1
ATOM 1951 O O . LYS A 1 232 ? -72.336 -1.644 158.206 1.00 52.00 232 LYS A O 1
ATOM 1956 N N . VAL A 1 233 ? -73.393 -0.550 156.528 1.00 47.53 233 VAL A N 1
ATOM 1957 C CA . VAL A 1 233 ? -72.633 -1.112 155.373 1.00 47.53 233 VAL A CA 1
ATOM 1958 C C . VAL A 1 233 ? -72.607 -0.157 154.161 1.00 47.53 233 VAL A C 1
ATOM 1960 O O . VAL A 1 233 ? -71.550 0.047 153.574 1.00 47.53 233 VAL A O 1
ATOM 1963 N N . GLU A 1 234 ? -73.741 0.445 153.786 1.00 49.12 234 GLU A N 1
ATOM 1964 C CA . GLU A 1 234 ? -73.958 1.116 152.483 1.00 49.12 234 GLU A CA 1
ATOM 1965 C C . GLU A 1 234 ? -73.234 2.476 152.310 1.00 49.12 234 GLU A C 1
ATOM 1967 O O . GLU A 1 234 ? -73.864 3.533 152.286 1.00 49.12 234 GLU A O 1
ATOM 1972 N N . ALA A 1 235 ? -71.899 2.472 152.203 1.00 50.84 235 ALA A N 1
ATOM 1973 C CA . ALA A 1 235 ? -71.098 3.700 152.083 1.00 50.84 235 ALA A CA 1
ATOM 1974 C C . ALA A 1 235 ? -69.954 3.683 151.042 1.00 50.84 235 ALA A C 1
ATOM 1976 O O . ALA A 1 235 ? -69.417 4.751 150.760 1.00 50.84 235 ALA A O 1
ATOM 1977 N N . GLU A 1 236 ? -69.574 2.534 150.461 1.00 47.75 236 GLU A N 1
ATOM 1978 C CA . GLU A 1 236 ? -68.359 2.439 149.616 1.00 47.75 236 GLU A CA 1
ATOM 1979 C C . GLU A 1 236 ? -68.585 2.132 148.120 1.00 47.75 236 GLU A C 1
ATOM 1981 O O . GLU A 1 236 ? -67.720 2.458 147.309 1.00 47.75 236 GLU A O 1
ATOM 1986 N N . GLU A 1 237 ? -69.724 1.567 147.697 1.00 54.47 237 GLU A N 1
ATOM 1987 C CA . GLU A 1 237 ? -69.904 1.174 146.280 1.00 54.47 237 GLU A CA 1
ATOM 1988 C C . GLU A 1 237 ? -70.042 2.358 145.310 1.00 54.47 237 GLU A C 1
ATOM 1990 O O . GLU A 1 237 ? -69.588 2.288 144.167 1.00 54.47 237 GLU A O 1
ATOM 1995 N N . LYS A 1 238 ? -70.639 3.473 145.749 1.00 52.75 238 LYS A N 1
ATOM 1996 C CA . LYS A 1 238 ? -71.087 4.535 144.831 1.00 52.75 238 LYS A CA 1
ATOM 1997 C C . LYS A 1 238 ? -69.971 5.385 144.207 1.00 52.75 238 LYS A C 1
ATOM 1999 O O . LYS A 1 238 ? -70.251 6.150 143.295 1.00 52.75 238 LYS A O 1
ATOM 2004 N N . ALA A 1 239 ? -68.728 5.252 144.674 1.00 53.56 239 ALA A N 1
ATOM 2005 C CA . ALA A 1 239 ? -67.595 6.068 144.227 1.00 53.56 239 ALA A CA 1
ATOM 2006 C C . ALA A 1 239 ? -66.728 5.421 143.128 1.00 53.56 239 ALA A C 1
ATOM 2008 O O . ALA A 1 239 ? -65.862 6.091 142.580 1.00 53.56 239 ALA A O 1
ATOM 2009 N N . ARG A 1 240 ? -66.919 4.131 142.799 1.00 53.34 240 ARG A N 1
ATOM 2010 C CA . ARG A 1 240 ? -66.072 3.416 141.815 1.00 53.34 240 ARG A CA 1
ATOM 2011 C C . ARG A 1 240 ? -66.649 3.318 140.399 1.00 53.34 240 ARG A C 1
ATOM 2013 O O . ARG A 1 240 ? -65.953 2.841 139.510 1.00 53.34 240 ARG A O 1
ATOM 2020 N N . ALA A 1 241 ? -67.888 3.757 140.180 1.00 56.34 241 ALA A N 1
ATOM 2021 C CA . ALA A 1 241 ? -68.542 3.669 138.873 1.00 56.34 241 ALA A CA 1
ATOM 2022 C C . ALA A 1 241 ? -68.121 4.798 137.905 1.00 56.34 241 ALA A C 1
ATOM 2024 O O . ALA A 1 241 ? -67.828 4.535 136.741 1.00 56.34 241 ALA A O 1
ATOM 2025 N N . GLU A 1 242 ? -68.047 6.044 138.386 1.00 57.00 242 GLU A N 1
ATOM 2026 C CA . GLU A 1 242 ? -67.961 7.246 137.531 1.00 57.00 242 GLU A CA 1
ATOM 2027 C C . GLU A 1 242 ? -66.586 7.498 136.876 1.00 57.00 242 GLU A C 1
ATOM 2029 O O . GLU A 1 242 ? -66.492 8.272 135.918 1.00 57.00 242 GLU A O 1
ATOM 2034 N N . ASP A 1 243 ? -65.517 6.875 137.382 1.00 54.72 243 ASP A N 1
ATOM 2035 C CA . ASP A 1 243 ? -64.165 6.988 136.810 1.00 54.72 243 ASP A CA 1
ATOM 2036 C C . ASP A 1 243 ? -63.902 5.948 135.706 1.00 54.72 243 ASP A C 1
ATOM 2038 O O . ASP A 1 243 ? -63.113 6.198 134.794 1.00 54.72 243 ASP A O 1
ATOM 2042 N N . ALA A 1 244 ? -64.589 4.800 135.739 1.00 58.78 244 ALA A N 1
ATOM 2043 C CA . ALA A 1 244 ? -64.427 3.741 134.739 1.00 58.78 244 ALA A CA 1
ATOM 2044 C C . ALA A 1 244 ? -65.066 4.106 133.384 1.00 58.78 244 ALA A C 1
ATOM 2046 O O . ALA A 1 244 ? -64.532 3.770 132.328 1.00 58.78 244 ALA A O 1
ATOM 2047 N N . GLU A 1 245 ? -66.188 4.828 133.407 1.00 57.16 245 GLU A N 1
ATOM 2048 C CA . GLU A 1 245 ? -66.931 5.233 132.207 1.00 57.16 245 GLU A CA 1
ATOM 2049 C C . GLU A 1 245 ? -66.140 6.230 131.339 1.00 57.16 245 GLU A C 1
ATOM 2051 O O . GLU A 1 245 ? -66.011 6.053 130.126 1.00 57.16 245 GLU A O 1
ATOM 2056 N N . LYS A 1 246 ? -65.522 7.237 131.972 1.00 55.44 246 LYS A N 1
ATOM 2057 C CA . LYS A 1 246 ? -64.736 8.282 131.289 1.00 55.44 246 LYS A CA 1
ATOM 2058 C C . LYS A 1 246 ? -63.486 7.740 130.596 1.00 55.44 246 LYS A C 1
ATOM 2060 O O . LYS A 1 246 ? -63.080 8.289 129.575 1.00 55.44 246 LYS A O 1
ATOM 2065 N N . ALA A 1 247 ? -62.887 6.671 131.124 1.00 62.75 247 ALA A N 1
ATOM 2066 C CA . ALA A 1 247 ? -61.738 6.023 130.497 1.00 62.75 247 ALA A CA 1
ATOM 2067 C C . ALA A 1 247 ? -62.116 5.365 129.157 1.00 62.75 247 ALA A C 1
ATOM 2069 O O . ALA A 1 247 ? -61.385 5.500 128.178 1.00 62.75 247 ALA A O 1
ATOM 2070 N N . ARG A 1 248 ? -63.282 4.704 129.096 1.00 62.44 248 ARG A N 1
ATOM 2071 C CA . ARG A 1 248 ? -63.722 3.952 127.911 1.00 62.44 248 ARG A CA 1
ATOM 2072 C C . ARG A 1 248 ? -64.003 4.862 126.713 1.00 62.44 248 ARG A C 1
ATOM 2074 O O . ARG A 1 248 ? -63.526 4.592 125.616 1.00 62.44 248 ARG A O 1
ATOM 2081 N N . LEU A 1 249 ? -64.706 5.974 126.944 1.00 60.03 249 LEU A N 1
ATOM 2082 C CA . LEU A 1 249 ? -65.065 6.947 125.901 1.00 60.03 249 LEU A CA 1
ATOM 2083 C C . LEU A 1 249 ? -63.837 7.611 125.246 1.00 60.03 249 LEU A C 1
ATOM 2085 O O . LEU A 1 249 ? -63.880 7.960 124.068 1.00 60.03 249 LEU A O 1
ATOM 2089 N N . ALA A 1 250 ? -62.733 7.767 125.985 1.00 64.94 250 ALA A N 1
ATOM 2090 C CA . ALA A 1 250 ? -61.493 8.338 125.456 1.00 64.94 250 ALA A CA 1
ATOM 2091 C C . ALA A 1 250 ? -60.719 7.360 124.548 1.00 64.94 250 ALA A C 1
ATOM 2093 O O . ALA A 1 250 ? -60.057 7.785 123.603 1.00 64.94 250 ALA A O 1
ATOM 2094 N N . GLU A 1 251 ? -60.805 6.054 124.815 1.00 62.19 251 GLU A N 1
ATOM 2095 C CA . GLU A 1 251 ? -60.203 5.016 123.970 1.00 62.19 251 GLU A CA 1
ATOM 2096 C C . GLU A 1 251 ? -61.014 4.785 122.687 1.00 62.19 251 GLU A C 1
ATOM 2098 O O . GLU A 1 251 ? -60.441 4.716 121.599 1.00 62.19 251 GLU A O 1
ATOM 2103 N N . GLU A 1 252 ? -62.343 4.765 122.808 1.00 62.41 252 GLU A N 1
ATOM 2104 C CA . GLU A 1 252 ? -63.296 4.642 121.697 1.00 62.41 252 GLU A CA 1
ATOM 2105 C C . GLU A 1 252 ? -63.102 5.775 120.663 1.00 62.41 252 GLU A C 1
ATOM 2107 O O . GLU A 1 252 ? -62.991 5.522 119.463 1.00 62.41 252 GLU A O 1
ATOM 2112 N N . ALA A 1 253 ? -62.924 7.019 121.131 1.00 67.88 253 ALA A N 1
ATOM 2113 C CA . ALA A 1 253 ? -62.642 8.175 120.275 1.00 67.88 253 ALA A CA 1
ATOM 2114 C C . ALA A 1 253 ? -61.289 8.090 119.535 1.00 67.88 253 ALA A C 1
ATOM 2116 O O . ALA A 1 253 ? -61.213 8.458 118.362 1.00 67.88 253 ALA A O 1
ATOM 2117 N N . ARG A 1 254 ? -60.228 7.584 120.186 1.00 68.69 254 ARG A N 1
ATOM 2118 C CA . ARG A 1 254 ? -58.896 7.434 119.563 1.00 68.69 254 ARG A CA 1
ATOM 2119 C C . ARG A 1 254 ? -58.931 6.432 118.407 1.00 68.69 254 ARG A C 1
ATOM 2121 O O . ARG A 1 254 ? -58.365 6.699 117.352 1.00 68.69 254 ARG A O 1
ATOM 2128 N N . LEU A 1 255 ? -59.612 5.301 118.602 1.00 67.38 255 LEU A N 1
ATOM 2129 C CA . LEU A 1 255 ? -59.738 4.253 117.585 1.00 67.38 255 LEU A CA 1
ATOM 2130 C C . LEU A 1 255 ? -60.519 4.738 116.352 1.00 67.38 255 LEU A C 1
ATOM 2132 O O . LEU A 1 255 ? -60.169 4.378 115.230 1.00 67.38 255 LEU A O 1
ATOM 2136 N N . ALA A 1 256 ? -61.526 5.598 116.538 1.00 66.69 256 ALA A N 1
ATOM 2137 C CA . ALA A 1 256 ? -62.266 6.208 115.432 1.00 66.69 256 ALA A CA 1
ATOM 2138 C C . ALA A 1 256 ? -61.408 7.187 114.599 1.00 66.69 256 ALA A C 1
ATOM 2140 O O . ALA A 1 256 ? -61.500 7.194 113.370 1.00 66.69 256 ALA A O 1
ATOM 2141 N N . GLU A 1 257 ? -60.552 7.993 115.239 1.00 66.31 257 GLU A N 1
ATOM 2142 C CA . GLU A 1 257 ? -59.634 8.902 114.534 1.00 66.31 257 GLU A CA 1
ATOM 2143 C C . GLU A 1 257 ? -58.539 8.135 113.770 1.00 66.31 257 GLU A C 1
ATOM 2145 O O . GLU A 1 257 ? -58.270 8.432 112.604 1.00 66.31 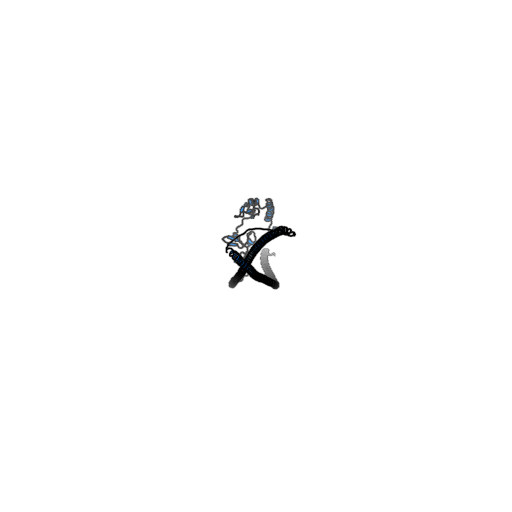257 GLU A O 1
ATOM 2150 N N . GLU A 1 258 ? -57.976 7.090 114.384 1.00 66.00 258 GLU A N 1
ATOM 2151 C CA . GLU A 1 258 ? -56.993 6.190 113.766 1.00 66.00 258 GLU A CA 1
ATOM 2152 C C . GLU A 1 258 ? -57.577 5.456 112.541 1.00 66.00 258 GLU A C 1
ATOM 2154 O O . GLU A 1 258 ? -56.952 5.421 111.478 1.00 66.00 258 GLU A O 1
ATOM 2159 N N . ALA A 1 259 ? -58.818 4.961 112.641 1.00 69.19 259 ALA A N 1
ATOM 2160 C CA . ALA A 1 259 ? -59.527 4.334 111.526 1.00 69.19 259 ALA A CA 1
ATOM 2161 C C . ALA A 1 259 ? -59.796 5.307 110.361 1.00 69.19 259 ALA A C 1
ATOM 2163 O O . ALA A 1 259 ? -59.640 4.926 109.198 1.00 69.19 259 ALA A O 1
ATOM 2164 N N . ARG A 1 260 ? -60.152 6.572 110.645 1.00 72.69 260 ARG A N 1
ATOM 2165 C CA . ARG A 1 260 ? -60.399 7.579 109.595 1.00 72.69 260 ARG A CA 1
ATOM 2166 C C . ARG A 1 260 ? -59.127 7.895 108.807 1.00 72.69 260 ARG A C 1
ATOM 2168 O O . ARG A 1 260 ? -59.160 7.906 107.579 1.00 72.69 260 ARG A O 1
ATOM 2175 N N . LEU A 1 261 ? -58.003 8.081 109.501 1.00 69.50 261 LEU A N 1
ATOM 2176 C CA . LEU A 1 261 ? -56.700 8.335 108.876 1.00 69.50 261 LEU A CA 1
ATOM 2177 C C . LEU A 1 261 ? -56.216 7.136 108.041 1.00 69.50 261 LEU A C 1
ATOM 2179 O O . LEU A 1 261 ? -55.654 7.327 106.964 1.00 69.50 261 LEU A O 1
ATOM 2183 N N . ALA A 1 262 ? -56.485 5.903 108.484 1.00 68.56 262 ALA A N 1
ATOM 2184 C CA . ALA A 1 262 ? -56.203 4.700 107.698 1.00 68.56 262 ALA A CA 1
ATOM 2185 C C . ALA A 1 262 ? -57.069 4.600 106.423 1.00 68.56 262 ALA A C 1
ATOM 2187 O O . ALA A 1 262 ? -56.579 4.148 105.386 1.00 68.56 262 ALA A O 1
ATOM 2188 N N . GLY A 1 263 ? -58.331 5.044 106.474 1.00 67.31 263 GLY A N 1
ATOM 2189 C CA . GLY A 1 263 ? -59.213 5.134 105.304 1.00 67.31 263 GLY A CA 1
ATOM 2190 C C . GLY A 1 263 ? -58.755 6.190 104.291 1.00 67.31 263 GLY A C 1
ATOM 2191 O O . GLY A 1 263 ? -58.603 5.884 103.109 1.00 67.31 263 GLY A O 1
ATOM 2192 N N . GLU A 1 264 ? -58.456 7.406 104.761 1.00 70.88 264 GLU A N 1
ATOM 2193 C CA . GLU A 1 264 ? -57.916 8.499 103.934 1.00 70.88 264 GLU A CA 1
ATOM 2194 C C . GLU A 1 264 ? -56.601 8.096 103.237 1.00 70.88 264 GLU A C 1
ATOM 2196 O O . GLU A 1 264 ? -56.418 8.369 102.049 1.00 70.88 264 GLU A O 1
ATOM 2201 N N . ALA A 1 265 ? -55.710 7.385 103.940 1.00 71.19 265 ALA A N 1
ATOM 2202 C CA . ALA A 1 265 ? -54.450 6.898 103.379 1.00 71.19 265 ALA A CA 1
ATOM 2203 C C . ALA A 1 265 ? -54.639 5.844 102.270 1.00 71.19 265 ALA A C 1
ATOM 2205 O O . ALA A 1 265 ? -53.932 5.891 101.263 1.00 71.19 265 ALA A O 1
ATOM 2206 N N . ARG A 1 266 ? -55.599 4.917 102.421 1.00 72.12 266 ARG A N 1
ATOM 2207 C CA . ARG A 1 266 ? -55.892 3.888 101.404 1.00 72.12 266 ARG A CA 1
ATOM 2208 C C . ARG A 1 266 ? -56.409 4.493 100.105 1.00 72.12 266 ARG A C 1
ATOM 2210 O O . ARG A 1 266 ? -55.874 4.177 99.049 1.00 72.12 266 ARG A O 1
ATOM 2217 N N . LEU A 1 267 ? -57.375 5.410 100.188 1.00 72.94 267 LEU A N 1
ATOM 2218 C CA . LEU A 1 267 ? -57.939 6.083 99.011 1.00 72.94 267 LEU A CA 1
ATOM 2219 C C . LEU A 1 267 ? -56.877 6.898 98.249 1.00 72.94 267 LEU A C 1
ATOM 2221 O O . LEU A 1 267 ? -56.901 6.958 97.021 1.00 72.94 267 LEU A O 1
ATOM 2225 N N . ALA A 1 268 ? -55.911 7.491 98.959 1.00 74.56 268 ALA A N 1
ATOM 2226 C CA . ALA A 1 268 ? -54.788 8.196 98.340 1.00 74.56 268 ALA A CA 1
ATOM 2227 C C . ALA A 1 268 ? -53.784 7.252 97.643 1.00 74.56 268 ALA A C 1
ATOM 2229 O O . ALA A 1 268 ? -53.213 7.614 96.613 1.00 74.56 268 ALA A O 1
ATOM 2230 N N . GLU A 1 269 ? -53.564 6.047 98.176 1.00 72.62 269 GLU A N 1
ATOM 2231 C CA . GLU A 1 269 ? -52.720 5.024 97.546 1.00 72.62 269 GLU A CA 1
ATOM 2232 C C . GLU A 1 269 ? -53.395 4.394 96.319 1.00 72.62 269 GLU A C 1
ATOM 2234 O O . GLU A 1 269 ? -52.767 4.277 95.267 1.00 72.62 269 GLU A O 1
ATOM 2239 N N . GLU A 1 270 ? -54.684 4.073 96.417 1.00 75.50 270 GLU A N 1
ATOM 2240 C CA . GLU A 1 270 ? -55.501 3.553 95.317 1.00 75.50 270 GLU A CA 1
ATOM 2241 C C . GLU A 1 270 ? -55.566 4.544 94.141 1.00 75.50 270 GLU A C 1
ATOM 2243 O O . GLU A 1 270 ? -55.290 4.176 92.998 1.00 75.50 270 GLU A O 1
ATOM 2248 N N . ALA A 1 271 ? -55.805 5.831 94.421 1.00 77.25 271 ALA A N 1
ATOM 2249 C CA . ALA A 1 271 ? -55.787 6.885 93.406 1.00 77.25 271 ALA A CA 1
ATOM 2250 C C . ALA A 1 271 ? -54.414 7.033 92.719 1.00 77.25 271 ALA A C 1
ATOM 2252 O O . ALA A 1 271 ? -54.355 7.253 91.507 1.00 77.25 271 ALA A O 1
ATOM 2253 N N . ARG A 1 272 ? -53.306 6.876 93.464 1.00 83.00 272 ARG A N 1
ATOM 2254 C CA . ARG A 1 272 ? -51.943 6.894 92.902 1.00 83.00 272 ARG A CA 1
ATOM 2255 C C . ARG A 1 272 ? -51.718 5.714 91.955 1.00 83.00 272 ARG A C 1
ATOM 2257 O O . ARG A 1 272 ? -51.197 5.915 90.863 1.00 83.00 272 ARG A O 1
ATOM 2264 N N . LEU A 1 273 ? -52.126 4.509 92.356 1.00 82.06 273 LEU A N 1
ATOM 2265 C CA . LEU A 1 273 ? -51.989 3.296 91.543 1.00 82.06 273 LEU A CA 1
ATOM 2266 C C . LEU A 1 273 ? -52.837 3.368 90.261 1.00 82.06 273 LEU A C 1
ATOM 2268 O O . LEU A 1 273 ? -52.368 2.963 89.200 1.00 82.06 273 LEU A O 1
ATOM 2272 N N . ALA A 1 274 ? -54.038 3.950 90.326 1.00 77.81 274 ALA A N 1
ATOM 2273 C CA . ALA A 1 274 ? -54.878 4.182 89.151 1.00 77.81 274 ALA A CA 1
ATOM 2274 C C . ALA A 1 274 ? -54.259 5.191 88.158 1.00 77.81 274 ALA A C 1
ATOM 2276 O O . ALA A 1 274 ? -54.340 4.996 86.943 1.00 77.81 274 ALA A O 1
ATOM 2277 N N . GLU A 1 275 ? -53.610 6.255 88.644 1.00 75.62 275 GLU A N 1
ATOM 2278 C CA . GLU A 1 275 ? -52.882 7.195 87.779 1.00 75.62 275 GLU A CA 1
ATOM 2279 C C . GLU A 1 275 ? -51.610 6.572 87.177 1.00 75.62 275 GLU A C 1
ATOM 2281 O O . GLU A 1 275 ? -51.351 6.742 85.984 1.00 75.62 275 GLU A O 1
ATOM 2286 N N . GLU A 1 276 ? -50.859 5.796 87.961 1.00 80.00 276 GLU A N 1
ATOM 2287 C CA . GLU A 1 276 ? -49.675 5.057 87.506 1.00 80.00 276 GLU A CA 1
ATOM 2288 C C . GLU A 1 276 ? -50.033 4.033 86.411 1.00 80.00 276 GLU A C 1
ATOM 2290 O O . GLU A 1 276 ? -49.379 3.991 85.366 1.00 80.00 276 GLU A O 1
ATOM 2295 N N . ALA A 1 277 ? -51.133 3.289 86.582 1.00 80.62 277 ALA A N 1
ATOM 2296 C CA . ALA A 1 277 ? -51.654 2.362 85.577 1.00 80.62 277 ALA A CA 1
ATOM 2297 C C . ALA A 1 277 ? -52.071 3.071 84.274 1.00 80.62 277 ALA A C 1
ATOM 2299 O O . ALA A 1 277 ? -51.708 2.619 83.185 1.00 80.62 277 ALA A O 1
ATOM 2300 N N . ARG A 1 278 ? -52.769 4.216 84.363 1.00 85.62 278 ARG A N 1
ATOM 2301 C CA . ARG A 1 278 ? -53.166 5.012 83.184 1.00 85.62 278 ARG A CA 1
ATOM 2302 C C . ARG A 1 278 ? -51.947 5.499 82.395 1.00 85.62 278 ARG A C 1
ATOM 2304 O O . ARG A 1 278 ? -51.939 5.414 81.170 1.00 85.62 278 ARG A O 1
ATOM 2311 N N . LEU A 1 279 ? -50.913 5.985 83.086 1.00 84.12 279 LEU A N 1
ATOM 2312 C CA . LEU A 1 279 ? -49.672 6.450 82.456 1.00 84.12 279 LEU A CA 1
ATOM 2313 C C . LEU A 1 279 ? -48.879 5.298 81.816 1.00 84.12 279 LEU A C 1
ATOM 2315 O O . LEU A 1 279 ? -48.297 5.479 80.747 1.00 84.12 279 LEU A O 1
ATOM 2319 N N . ALA A 1 280 ? -48.888 4.107 82.423 1.00 81.44 280 ALA A N 1
ATOM 2320 C CA . ALA A 1 280 ? -48.279 2.911 81.841 1.00 81.44 280 ALA A CA 1
ATOM 2321 C C . ALA A 1 280 ? -49.003 2.443 80.561 1.00 81.44 280 ALA A C 1
ATOM 2323 O O . ALA A 1 280 ? -48.351 2.028 79.600 1.00 81.44 280 ALA A O 1
ATOM 2324 N N . GLU A 1 281 ? -50.334 2.544 80.508 1.00 77.31 281 GLU A N 1
ATOM 2325 C CA . GLU A 1 281 ? -51.109 2.252 79.297 1.00 77.31 281 GLU A CA 1
ATOM 2326 C C . GLU A 1 281 ? -50.892 3.293 78.188 1.00 77.31 281 GLU A C 1
ATOM 2328 O O . GLU A 1 281 ? -50.657 2.916 77.038 1.00 77.31 281 GLU A O 1
ATOM 2333 N N . GLU A 1 282 ? -50.896 4.586 78.519 1.00 82.56 282 GLU A N 1
ATOM 2334 C CA . GLU A 1 282 ? -50.614 5.664 77.563 1.00 82.56 282 GLU A CA 1
ATOM 2335 C C . GLU A 1 282 ? -49.212 5.509 76.941 1.00 82.56 282 GLU A C 1
ATOM 2337 O O . GLU A 1 282 ? -49.053 5.601 75.721 1.00 82.56 282 GLU A O 1
ATOM 2342 N N . ALA A 1 283 ? -48.207 5.161 77.755 1.00 82.81 283 ALA A N 1
ATOM 2343 C CA . ALA A 1 283 ? -46.858 4.853 77.283 1.00 82.81 283 ALA A CA 1
ATOM 2344 C C . ALA A 1 283 ? -46.808 3.610 76.372 1.00 82.81 283 ALA A C 1
ATOM 2346 O O . ALA A 1 283 ? -46.133 3.637 75.340 1.00 82.81 283 ALA A O 1
ATOM 2347 N N . ARG A 1 284 ? -47.548 2.541 76.707 1.00 88.81 284 ARG A N 1
ATOM 2348 C CA . ARG A 1 284 ? -47.640 1.319 75.886 1.00 88.81 284 ARG A CA 1
ATOM 2349 C C . ARG A 1 284 ? -48.223 1.611 74.502 1.00 88.81 284 ARG A C 1
ATOM 2351 O O . ARG A 1 284 ? -47.664 1.171 73.502 1.00 88.81 284 ARG A O 1
ATOM 2358 N N . LEU A 1 285 ? -49.312 2.380 74.442 1.00 85.25 285 LEU A N 1
ATOM 2359 C CA . LEU A 1 285 ? -49.967 2.764 73.187 1.00 85.25 285 LEU A CA 1
ATOM 2360 C C . LEU A 1 285 ? -49.081 3.685 72.331 1.00 85.25 285 LEU A C 1
ATOM 2362 O O . LEU A 1 285 ? -49.068 3.561 71.106 1.00 85.25 285 LEU A O 1
ATOM 2366 N N . ALA A 1 286 ? -48.300 4.572 72.956 1.00 82.50 286 ALA A N 1
ATOM 2367 C CA . ALA A 1 286 ? -47.322 5.403 72.253 1.00 82.50 286 ALA A CA 1
ATOM 2368 C C . ALA A 1 286 ? -46.155 4.583 71.661 1.00 82.50 286 ALA A C 1
ATOM 2370 O O . ALA A 1 286 ? -45.668 4.903 70.575 1.00 82.50 286 ALA A O 1
ATOM 2371 N N . GLU A 1 287 ? -45.715 3.517 72.336 1.00 79.31 287 GLU A N 1
ATOM 2372 C CA . GLU A 1 287 ? -44.695 2.600 71.812 1.00 79.31 287 GLU A CA 1
ATOM 2373 C C . GLU A 1 287 ? -45.231 1.714 70.675 1.00 79.31 287 GLU A C 1
ATOM 2375 O O . GLU A 1 287 ? -44.588 1.621 69.629 1.00 79.31 287 GLU A O 1
ATOM 2380 N N . GLU A 1 288 ? -46.433 1.150 70.827 1.00 83.69 288 GLU A N 1
ATOM 2381 C CA . GLU A 1 288 ? -47.134 0.378 69.788 1.00 83.69 288 GLU A CA 1
ATOM 2382 C C . GLU A 1 288 ? -47.330 1.219 68.507 1.00 83.69 288 GLU A C 1
ATOM 2384 O O . GLU A 1 288 ? -47.020 0.769 67.401 1.00 83.69 288 GLU A O 1
ATOM 2389 N N . ALA A 1 289 ? -47.722 2.491 68.649 1.00 83.31 289 ALA A N 1
ATOM 2390 C CA . ALA A 1 289 ? -47.835 3.430 67.532 1.00 83.31 289 ALA A CA 1
ATOM 2391 C C . ALA A 1 289 ? -46.483 3.760 66.865 1.00 83.31 289 ALA A C 1
ATOM 2393 O O . ALA A 1 289 ? -46.414 3.848 65.636 1.00 83.31 289 ALA A O 1
ATOM 2394 N N . ARG A 1 290 ? -45.400 3.919 67.645 1.00 89.44 290 ARG A N 1
ATOM 2395 C CA . ARG A 1 290 ? -44.047 4.176 67.113 1.00 89.44 290 ARG A CA 1
ATOM 2396 C C . ARG A 1 290 ? -43.545 2.995 66.281 1.00 89.44 290 ARG A C 1
ATOM 2398 O O . ARG A 1 290 ? -43.049 3.203 65.177 1.00 89.44 290 ARG A O 1
ATOM 2405 N N . LEU A 1 291 ? -43.704 1.774 66.793 1.00 86.50 291 LEU A N 1
ATOM 2406 C CA . LEU A 1 291 ? -43.292 0.546 66.106 1.00 86.50 291 LEU A CA 1
ATOM 2407 C C . LEU A 1 291 ? -44.090 0.327 64.811 1.00 86.50 291 LEU A C 1
ATOM 2409 O O . LEU A 1 291 ? -43.510 -0.041 63.791 1.00 86.50 291 LEU A O 1
ATOM 2413 N N . ALA A 1 292 ? -45.391 0.636 64.806 1.00 82.81 292 ALA A N 1
ATOM 2414 C CA . ALA A 1 292 ? -46.216 0.577 63.599 1.00 82.81 292 ALA A CA 1
ATOM 2415 C C . ALA A 1 292 ? -45.782 1.590 62.514 1.00 82.81 292 ALA A C 1
ATOM 2417 O O . ALA A 1 292 ? -45.806 1.269 61.323 1.00 82.81 292 ALA A O 1
ATOM 2418 N N . GLU A 1 293 ? -45.358 2.801 62.893 1.00 80.50 293 GLU A N 1
ATOM 2419 C CA . GLU A 1 293 ? -44.808 3.777 61.941 1.00 80.50 293 GLU A CA 1
ATOM 2420 C C . GLU A 1 293 ? -43.422 3.365 61.417 1.00 80.50 293 GLU A C 1
ATOM 2422 O O . GLU A 1 293 ? -43.175 3.447 60.212 1.00 80.50 293 GLU A O 1
ATOM 2427 N N . GLU A 1 294 ? -42.546 2.856 62.285 1.00 85.50 294 GLU A N 1
ATOM 2428 C CA . GLU A 1 294 ? -41.225 2.339 61.910 1.00 85.50 294 GLU A CA 1
ATOM 2429 C C . GLU A 1 294 ? -41.338 1.150 60.935 1.00 85.50 294 GLU A C 1
ATOM 2431 O O . GLU A 1 294 ? -40.677 1.134 59.893 1.00 85.50 294 GLU A O 1
ATOM 2436 N N . ALA A 1 295 ? -42.261 0.216 61.191 1.00 84.38 295 ALA A N 1
ATOM 2437 C CA . ALA A 1 295 ? -42.563 -0.900 60.295 1.00 84.38 295 ALA A CA 1
ATOM 2438 C C . ALA A 1 295 ? -43.093 -0.437 58.923 1.00 84.38 295 ALA A C 1
ATOM 2440 O O . ALA A 1 295 ? -42.654 -0.953 57.890 1.00 84.38 295 ALA A O 1
ATOM 2441 N N . ARG A 1 296 ? -43.986 0.567 58.889 1.00 90.50 296 ARG A N 1
ATOM 2442 C CA . ARG A 1 296 ? -44.507 1.154 57.639 1.00 90.50 296 ARG A CA 1
ATOM 2443 C C . ARG A 1 296 ? -43.386 1.777 56.803 1.00 90.50 296 ARG A C 1
ATOM 2445 O O . ARG A 1 296 ? -43.319 1.540 55.600 1.00 90.50 296 ARG A O 1
ATOM 2452 N N . LEU A 1 297 ? -42.495 2.542 57.437 1.00 87.88 297 LEU A N 1
ATOM 2453 C CA . LEU A 1 297 ? -41.350 3.172 56.770 1.00 87.88 297 LEU A CA 1
ATOM 2454 C C . LEU A 1 297 ? -40.339 2.133 56.256 1.00 87.88 297 LEU A C 1
ATOM 2456 O O . LEU A 1 297 ? -39.787 2.301 55.169 1.00 87.88 297 LEU A O 1
ATOM 2460 N N . ALA A 1 298 ? -40.131 1.033 56.987 1.00 84.31 298 ALA A N 1
ATOM 2461 C CA . ALA A 1 298 ? -39.285 -0.074 56.543 1.00 84.31 298 ALA A CA 1
ATOM 2462 C C . ALA A 1 298 ? -39.871 -0.825 55.329 1.00 84.31 298 ALA A C 1
ATOM 2464 O O . ALA A 1 298 ? -39.122 -1.236 54.439 1.00 84.31 298 ALA A O 1
ATOM 2465 N N . GLU A 1 299 ? -41.195 -0.993 55.251 1.00 80.75 299 GLU A N 1
ATOM 2466 C CA . GLU A 1 299 ? -41.852 -1.570 54.070 1.00 80.75 299 GLU A CA 1
ATOM 2467 C C . GLU A 1 299 ? -41.819 -0.623 52.860 1.00 80.75 299 GLU A C 1
ATOM 2469 O O . GLU A 1 299 ? -41.490 -1.060 51.755 1.00 80.75 299 GLU A O 1
ATOM 2474 N N . GLU A 1 300 ? -42.071 0.673 53.061 1.00 85.50 300 GLU A N 1
ATOM 2475 C CA . GLU A 1 300 ? -41.961 1.695 52.011 1.00 85.50 300 GLU A CA 1
ATOM 2476 C C . GLU A 1 300 ? -40.535 1.755 51.431 1.00 85.50 300 GLU A C 1
ATOM 2478 O O . GLU A 1 300 ? -40.357 1.749 50.210 1.00 85.50 300 GLU A O 1
ATOM 2483 N N . ALA A 1 301 ? -39.509 1.699 52.289 1.00 85.69 301 ALA A N 1
ATOM 2484 C CA . ALA A 1 301 ? -38.109 1.628 51.872 1.00 85.69 301 ALA A CA 1
ATOM 2485 C C . ALA A 1 301 ? -37.783 0.348 51.077 1.00 85.69 301 ALA A C 1
ATOM 2487 O O . ALA A 1 301 ? -37.111 0.425 50.046 1.00 85.69 301 ALA A O 1
ATOM 2488 N N . ARG A 1 302 ? -38.293 -0.820 51.504 1.00 91.12 302 ARG A N 1
ATOM 2489 C CA . ARG A 1 302 ? -38.113 -2.098 50.786 1.00 91.12 302 ARG A CA 1
ATOM 2490 C C . ARG A 1 302 ? -38.718 -2.042 49.381 1.00 91.12 302 ARG A C 1
ATOM 2492 O O . ARG A 1 302 ? -38.071 -2.455 48.423 1.00 91.12 302 ARG A O 1
ATOM 2499 N N . LEU A 1 303 ? -39.934 -1.506 49.253 1.00 88.06 303 LEU A N 1
ATOM 2500 C CA . LEU A 1 303 ? -40.625 -1.359 47.966 1.00 88.06 303 LEU A CA 1
ATOM 2501 C C . LEU A 1 303 ? -39.915 -0.354 47.043 1.00 88.06 303 LEU A C 1
ATOM 2503 O O . LEU A 1 303 ? -39.833 -0.583 45.836 1.00 88.06 303 LEU A O 1
ATOM 2507 N N . ALA A 1 304 ? -39.353 0.726 47.594 1.00 85.25 304 ALA A N 1
ATOM 2508 C CA . ALA A 1 304 ? -38.551 1.683 46.833 1.00 85.25 304 ALA A CA 1
ATOM 2509 C C . ALA A 1 304 ? -37.231 1.073 46.315 1.00 85.25 304 ALA A C 1
ATOM 2511 O O . ALA A 1 304 ? -36.820 1.359 45.189 1.00 85.25 304 ALA A O 1
ATOM 2512 N N . GLU A 1 305 ? -36.574 0.211 47.098 1.00 82.00 305 GLU A N 1
ATOM 2513 C CA . GLU A 1 305 ? -35.382 -0.518 46.649 1.00 82.00 305 GLU A CA 1
ATOM 2514 C C . GLU A 1 305 ? -35.707 -1.580 45.588 1.00 82.00 305 GLU A C 1
ATOM 2516 O O . GLU A 1 305 ? -35.018 -1.651 44.570 1.00 82.00 305 GLU A O 1
ATOM 2521 N N . GLU A 1 306 ? -36.781 -2.351 45.768 1.00 86.44 306 GLU A N 1
ATOM 2522 C CA . GLU A 1 306 ? -37.250 -3.326 44.776 1.00 86.44 306 GLU A CA 1
ATOM 2523 C C . GLU A 1 306 ? -37.587 -2.648 43.435 1.00 86.44 306 GLU A C 1
ATOM 2525 O O . GLU A 1 306 ? -37.155 -3.109 42.375 1.00 86.44 306 GLU A O 1
ATOM 2530 N N . ALA A 1 307 ? -38.259 -1.491 43.473 1.00 85.81 307 ALA A N 1
ATOM 2531 C CA . ALA A 1 307 ? -38.531 -0.681 42.287 1.00 85.81 307 ALA A CA 1
ATOM 2532 C C . ALA A 1 307 ? -37.248 -0.155 41.611 1.00 85.81 307 ALA A C 1
ATOM 2534 O O . ALA A 1 307 ? -37.149 -0.192 40.381 1.00 85.81 307 ALA A O 1
ATOM 2535 N N . ARG A 1 308 ? -36.245 0.286 42.390 1.00 91.38 308 ARG A N 1
ATOM 2536 C CA . ARG A 1 308 ? -34.941 0.733 41.863 1.00 91.38 308 ARG A CA 1
ATOM 2537 C C . ARG A 1 308 ? -34.214 -0.403 41.140 1.00 91.38 308 ARG A C 1
ATOM 2539 O O . ARG A 1 308 ? -33.742 -0.204 40.025 1.00 91.38 308 ARG A O 1
ATOM 2546 N N . LEU A 1 309 ? -34.162 -1.589 41.748 1.00 88.12 309 LEU A N 1
ATOM 2547 C CA . LEU A 1 309 ? -33.522 -2.775 41.167 1.00 88.12 309 LEU A CA 1
ATOM 2548 C C . LEU A 1 309 ? -34.241 -3.252 39.893 1.00 88.12 309 LEU A C 1
ATOM 2550 O O . LEU A 1 309 ? -33.587 -3.656 38.932 1.00 88.12 309 LEU A O 1
ATOM 2554 N N . ALA A 1 310 ? -35.574 -3.155 39.844 1.00 85.25 310 ALA A N 1
ATOM 2555 C CA . ALA A 1 310 ? -36.351 -3.468 38.645 1.00 85.25 310 ALA A CA 1
ATOM 2556 C C . ALA A 1 310 ? -36.093 -2.478 37.488 1.00 85.25 310 ALA A C 1
ATOM 2558 O O . ALA A 1 310 ? -36.015 -2.891 36.328 1.00 85.25 310 ALA A O 1
ATOM 2559 N N . GLU A 1 311 ? -35.926 -1.183 37.776 1.00 82.44 311 GLU A N 1
ATOM 2560 C CA . GLU A 1 311 ? -35.542 -0.189 36.766 1.00 82.44 311 GLU A CA 1
ATOM 2561 C C . GLU A 1 311 ? -34.094 -0.376 36.287 1.00 82.44 311 GLU A C 1
ATOM 2563 O O . GLU A 1 311 ? -33.842 -0.353 35.081 1.00 82.44 311 GLU A O 1
ATOM 2568 N N . GLU A 1 312 ? -33.157 -0.640 37.199 1.00 87.50 312 GLU A N 1
ATOM 2569 C CA . GLU A 1 312 ? -31.756 -0.932 36.878 1.00 87.50 312 GLU A CA 1
ATOM 2570 C C . GLU A 1 312 ? -31.626 -2.174 35.975 1.00 87.50 312 GLU A C 1
ATOM 2572 O O . GLU A 1 312 ? -30.948 -2.126 34.946 1.00 87.50 312 GLU A O 1
ATOM 2577 N N . ALA A 1 313 ? -32.365 -3.248 36.276 1.00 86.19 313 ALA A N 1
ATOM 2578 C CA . ALA A 1 313 ? -32.431 -4.444 35.435 1.00 86.19 313 ALA A CA 1
ATOM 2579 C C . ALA A 1 313 ? -33.014 -4.163 34.035 1.00 86.19 313 ALA A C 1
ATOM 2581 O O . ALA A 1 313 ? -32.486 -4.662 33.037 1.00 86.19 313 ALA A O 1
ATOM 2582 N N . ARG A 1 314 ? -34.064 -3.330 33.935 1.00 91.62 314 ARG A N 1
ATOM 2583 C CA . ARG A 1 314 ? -34.652 -2.918 32.645 1.00 91.62 314 ARG A CA 1
ATOM 2584 C C . ARG A 1 314 ? -33.645 -2.140 31.794 1.00 91.62 314 ARG A C 1
ATOM 2586 O O . ARG A 1 314 ? -33.512 -2.418 30.604 1.00 91.62 314 ARG A O 1
ATOM 2593 N N . LEU A 1 315 ? -32.922 -1.198 32.401 1.00 89.44 315 LEU A N 1
ATOM 2594 C CA . LEU A 1 315 ? -31.895 -0.397 31.727 1.00 89.44 315 LEU A CA 1
ATOM 2595 C C . LEU A 1 315 ? -30.696 -1.253 31.285 1.00 89.44 315 LEU A C 1
ATOM 2597 O O . LEU A 1 315 ? -30.158 -1.034 30.200 1.00 89.44 315 LEU A O 1
ATOM 2601 N N . ALA A 1 316 ? -30.307 -2.260 32.073 1.00 86.06 316 ALA A N 1
ATOM 2602 C CA . ALA A 1 316 ? -29.263 -3.213 31.697 1.00 86.06 316 ALA A CA 1
ATOM 2603 C C . ALA A 1 316 ? -29.667 -4.098 30.499 1.00 86.06 316 ALA A C 1
ATOM 2605 O O . ALA A 1 316 ? -28.843 -4.363 29.621 1.00 86.06 316 ALA A O 1
ATOM 2606 N N . GLU A 1 317 ? -30.931 -4.530 30.416 1.00 83.44 317 GLU A N 1
ATOM 2607 C CA . GLU A 1 317 ? -31.443 -5.262 29.250 1.00 83.44 317 GLU A CA 1
ATOM 2608 C C . GLU A 1 317 ? -31.549 -4.374 28.000 1.00 83.44 317 GLU A C 1
ATOM 2610 O O . GLU A 1 317 ? -31.116 -4.786 26.922 1.00 83.44 317 GLU A O 1
ATOM 2615 N N . GLU A 1 318 ? -32.039 -3.139 28.138 1.00 87.50 318 GLU A N 1
ATOM 2616 C CA . GLU A 1 318 ? -32.086 -2.158 27.045 1.00 87.50 318 GLU A CA 1
ATOM 2617 C C . GLU A 1 318 ? -30.678 -1.855 26.497 1.00 87.50 318 GLU A C 1
ATOM 2619 O O . GLU A 1 318 ? -30.462 -1.883 25.283 1.00 87.50 318 GLU A O 1
ATOM 2624 N N . ALA A 1 319 ? -29.689 -1.678 27.381 1.00 87.00 319 ALA A N 1
ATOM 2625 C CA . ALA A 1 319 ? -28.289 -1.503 27.002 1.00 87.00 319 ALA A CA 1
ATOM 2626 C C . ALA A 1 319 ? -27.709 -2.733 26.279 1.00 87.00 319 ALA A C 1
ATOM 2628 O O . ALA A 1 319 ? -27.017 -2.578 25.271 1.00 87.00 319 ALA A O 1
ATOM 2629 N N . ARG A 1 320 ? -28.021 -3.957 26.735 1.00 91.88 320 ARG A N 1
ATOM 2630 C CA . ARG A 1 320 ? -27.589 -5.206 26.078 1.00 91.88 320 ARG A CA 1
ATOM 2631 C C . ARG A 1 320 ? -28.151 -5.323 24.657 1.00 91.88 320 ARG A C 1
ATOM 2633 O O . ARG A 1 320 ? -27.419 -5.687 23.741 1.00 91.88 320 ARG A O 1
ATOM 2640 N N . LEU A 1 321 ? -29.427 -4.984 24.466 1.00 89.88 321 LEU A N 1
ATOM 2641 C CA . LEU A 1 321 ? -30.082 -5.002 23.153 1.00 89.88 321 LEU A CA 1
ATOM 2642 C C . LEU A 1 321 ? -29.524 -3.917 22.215 1.00 89.88 321 LEU A C 1
ATOM 2644 O O . LEU A 1 321 ? -29.381 -4.159 21.017 1.00 89.88 321 LEU A O 1
ATOM 2648 N N . ALA A 1 322 ? -29.154 -2.746 22.744 1.00 87.06 322 ALA A N 1
ATOM 2649 C CA . ALA A 1 322 ? -28.484 -1.696 21.975 1.00 87.06 322 ALA A CA 1
ATOM 2650 C C . ALA A 1 322 ? -27.050 -2.087 21.554 1.00 87.06 322 ALA A C 1
ATOM 2652 O O . ALA A 1 322 ? -26.648 -1.821 20.420 1.00 87.06 322 ALA A O 1
ATOM 2653 N N . GLU A 1 323 ? -26.295 -2.753 22.434 1.00 83.31 323 GLU A N 1
ATOM 2654 C CA . GLU A 1 323 ? -24.965 -3.309 22.143 1.00 83.31 323 GLU A CA 1
ATOM 2655 C C . GLU A 1 323 ? -25.041 -4.369 21.026 1.00 83.31 323 GLU A C 1
ATOM 2657 O O . GLU A 1 323 ? -24.303 -4.295 20.041 1.00 83.31 323 GLU A O 1
ATOM 2662 N N . GLU A 1 324 ? -25.992 -5.306 21.126 1.00 88.56 324 GLU A N 1
ATOM 2663 C CA . GLU A 1 324 ? -26.246 -6.348 20.120 1.00 88.56 324 GLU A CA 1
ATOM 2664 C C . GLU A 1 324 ? -26.663 -5.752 18.762 1.00 88.56 324 GLU A C 1
ATOM 2666 O O . GLU A 1 324 ? -26.124 -6.134 17.718 1.00 88.56 324 GLU A O 1
ATOM 2671 N N . ALA A 1 325 ? -27.554 -4.754 18.764 1.00 87.75 325 ALA A N 1
ATOM 2672 C CA . ALA A 1 325 ? -27.966 -4.044 17.554 1.00 87.75 325 ALA A CA 1
ATOM 2673 C C . ALA A 1 325 ? -26.795 -3.310 16.874 1.00 87.75 325 ALA A C 1
ATOM 2675 O O . ALA A 1 325 ? -26.673 -3.368 15.647 1.00 87.75 325 ALA A O 1
ATOM 2676 N N . ARG A 1 326 ? -25.899 -2.677 17.649 1.00 92.25 326 ARG A N 1
ATOM 2677 C CA . ARG A 1 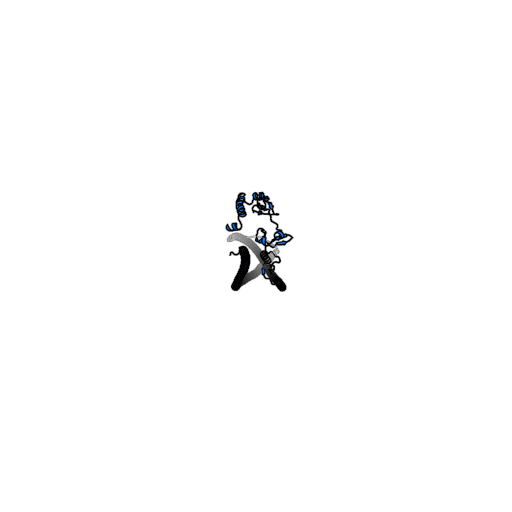326 ? -24.696 -2.011 17.118 1.00 92.25 326 ARG A CA 1
ATOM 2678 C C . ARG A 1 326 ? -23.759 -3.008 16.433 1.00 92.25 326 ARG A C 1
ATOM 2680 O O . ARG A 1 326 ? -23.286 -2.739 15.332 1.00 92.25 326 ARG A O 1
ATOM 2687 N N . ILE A 1 327 ? -23.530 -4.169 17.050 1.00 89.69 327 ILE A N 1
A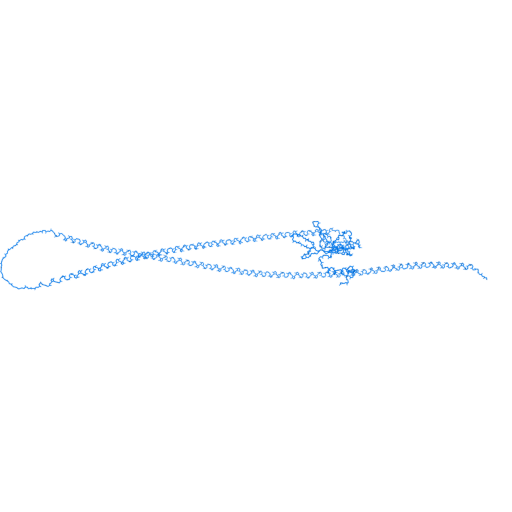TOM 2688 C CA . ILE A 1 327 ? -22.690 -5.239 16.485 1.00 89.69 327 ILE A CA 1
ATOM 2689 C C . ILE A 1 327 ? -23.307 -5.787 15.186 1.00 89.69 327 ILE A C 1
ATOM 2691 O O . ILE A 1 327 ? -22.592 -6.024 14.210 1.00 89.69 327 ILE A O 1
ATOM 2695 N N . ALA A 1 328 ? -24.635 -5.937 15.128 1.00 87.06 328 ALA A N 1
ATOM 2696 C CA . ALA A 1 328 ? -25.338 -6.364 13.918 1.00 87.06 328 ALA A CA 1
ATOM 2697 C C . ALA A 1 328 ? -25.270 -5.324 12.777 1.00 87.06 328 ALA A C 1
ATOM 2699 O O . ALA A 1 328 ? -25.156 -5.700 11.606 1.00 87.06 328 ALA A O 1
ATOM 2700 N N . GLU A 1 329 ? -25.309 -4.024 13.089 1.00 84.94 329 GLU A N 1
ATOM 2701 C CA . GLU A 1 329 ? -25.108 -2.955 12.102 1.00 84.94 329 GLU A CA 1
ATOM 2702 C C . GLU A 1 329 ? -23.659 -2.922 11.587 1.00 84.94 329 GLU A C 1
ATOM 2704 O O . GLU A 1 329 ? -23.441 -2.922 10.373 1.00 84.94 329 GLU A O 1
ATOM 2709 N N . GLU A 1 330 ? -22.670 -2.989 12.483 1.00 89.12 330 GLU A N 1
ATOM 2710 C CA . GLU A 1 330 ? -21.245 -3.038 12.132 1.00 89.12 330 GLU A CA 1
ATOM 2711 C C . GLU A 1 330 ? -20.927 -4.239 11.223 1.00 89.12 330 GLU A C 1
ATOM 2713 O O . GLU A 1 330 ? -20.265 -4.085 10.192 1.00 89.12 330 GLU A O 1
ATOM 2718 N N . ALA A 1 331 ? -21.485 -5.417 11.524 1.00 88.38 331 ALA A N 1
ATOM 2719 C CA . ALA A 1 331 ? -21.352 -6.609 10.688 1.00 88.38 331 ALA A CA 1
ATOM 2720 C C . ALA A 1 331 ? -21.932 -6.414 9.271 1.00 88.38 331 ALA A C 1
ATOM 2722 O O . ALA A 1 331 ? -21.295 -6.803 8.287 1.00 88.38 331 ALA A O 1
ATOM 2723 N N . ARG A 1 332 ? -23.101 -5.766 9.135 1.00 91.50 332 ARG A N 1
ATOM 2724 C CA . ARG A 1 332 ? -23.687 -5.448 7.817 1.00 91.50 332 ARG A CA 1
ATOM 2725 C C . ARG A 1 332 ? -22.855 -4.433 7.038 1.00 91.50 332 ARG A C 1
ATOM 2727 O O . ARG A 1 332 ? -22.724 -4.570 5.822 1.00 91.50 332 ARG A O 1
ATOM 2734 N N . LEU A 1 333 ? -22.289 -3.430 7.708 1.00 90.50 333 LEU A N 1
ATOM 2735 C CA . LEU A 1 333 ? -21.405 -2.446 7.075 1.00 90.50 333 LEU A CA 1
ATOM 2736 C C . LEU A 1 333 ? -20.097 -3.100 6.600 1.00 90.50 333 LEU A C 1
ATOM 2738 O O . LEU A 1 333 ? -19.654 -2.832 5.482 1.00 90.50 333 LEU A O 1
ATOM 2742 N N . ALA A 1 334 ? -19.528 -4.021 7.383 1.00 86.81 334 ALA A N 1
ATOM 2743 C CA . ALA A 1 334 ? -18.357 -4.803 6.991 1.00 86.81 334 ALA A CA 1
ATOM 2744 C C . ALA A 1 334 ? -18.634 -5.729 5.787 1.00 86.81 334 ALA A C 1
ATOM 2746 O O . ALA A 1 334 ? -17.813 -5.816 4.871 1.00 86.81 334 ALA A O 1
ATOM 2747 N N . GLU A 1 335 ? -19.800 -6.384 5.735 1.00 86.75 335 GLU A N 1
ATOM 2748 C CA . GLU A 1 335 ? -20.221 -7.183 4.574 1.00 86.75 335 GLU A CA 1
ATOM 2749 C C . GLU A 1 335 ? -20.380 -6.311 3.315 1.00 86.75 335 GLU A C 1
ATOM 2751 O O . GLU A 1 335 ? -19.845 -6.641 2.253 1.00 86.75 335 GLU A O 1
ATOM 2756 N N . GLN A 1 336 ? -21.049 -5.158 3.433 1.00 87.56 336 GLN A N 1
ATOM 2757 C CA . GLN A 1 336 ? -21.206 -4.209 2.326 1.00 87.56 336 GLN A CA 1
ATOM 2758 C C . GLN A 1 336 ? -19.862 -3.665 1.826 1.00 87.56 336 GLN A C 1
ATOM 2760 O O . GLN A 1 336 ? -19.670 -3.557 0.612 1.00 87.56 336 GLN A O 1
ATOM 2765 N N . ALA A 1 337 ? -18.920 -3.373 2.728 1.00 88.75 337 ALA A N 1
ATOM 2766 C CA . ALA A 1 337 ? -17.573 -2.940 2.371 1.00 88.75 337 ALA A CA 1
ATOM 2767 C C . ALA A 1 337 ? -16.823 -4.017 1.569 1.00 88.75 337 ALA A C 1
ATOM 2769 O O . ALA A 1 337 ? -16.285 -3.715 0.503 1.00 88.75 337 ALA A O 1
ATOM 2770 N N . ARG A 1 338 ? -16.868 -5.285 2.008 1.00 90.56 338 ARG A N 1
ATOM 2771 C CA . ARG A 1 338 ? -16.265 -6.412 1.271 1.00 90.56 338 ARG A CA 1
ATOM 2772 C C . ARG A 1 338 ? -16.884 -6.604 -0.115 1.00 90.56 338 ARG A C 1
ATOM 2774 O O . ARG A 1 338 ? -16.152 -6.762 -1.087 1.00 90.56 338 ARG A O 1
ATOM 2781 N N . LEU A 1 339 ? -18.212 -6.529 -0.233 1.00 89.31 339 LEU A N 1
ATOM 2782 C CA . LEU A 1 339 ? -18.910 -6.632 -1.523 1.00 89.31 339 LEU A CA 1
ATOM 2783 C C . LEU A 1 339 ? -18.633 -5.438 -2.455 1.00 89.31 339 LEU A C 1
ATOM 2785 O O . LEU A 1 339 ? -18.762 -5.569 -3.674 1.00 89.31 339 LEU A O 1
ATOM 2789 N N . ALA A 1 340 ? -18.272 -4.270 -1.916 1.00 88.31 340 ALA A N 1
ATOM 2790 C CA . ALA A 1 340 ? -17.828 -3.119 -2.702 1.00 88.31 340 ALA A CA 1
ATOM 2791 C C . ALA A 1 340 ? -16.363 -3.264 -3.159 1.00 88.31 340 ALA A C 1
ATOM 2793 O O . ALA A 1 340 ? -16.047 -2.945 -4.306 1.00 88.31 340 ALA A O 1
ATOM 2794 N N . GLU A 1 341 ? -15.484 -3.783 -2.299 1.00 86.12 341 GLU A N 1
ATOM 2795 C CA . GLU A 1 341 ? -14.087 -4.088 -2.629 1.00 86.12 341 GLU A CA 1
ATOM 2796 C C . GLU A 1 341 ? -13.983 -5.172 -3.713 1.00 86.12 341 GLU A C 1
ATOM 2798 O O . GLU A 1 341 ? -13.307 -4.966 -4.719 1.00 86.12 341 GLU A O 1
ATOM 2803 N N . GLU A 1 342 ? -14.728 -6.274 -3.578 1.00 89.94 342 GLU A N 1
ATOM 2804 C CA . GLU A 1 342 ? -14.784 -7.354 -4.572 1.00 89.94 342 GLU A CA 1
ATOM 2805 C C . GLU A 1 342 ? -15.217 -6.839 -5.956 1.00 89.94 342 GLU A C 1
ATOM 2807 O O . GLU A 1 342 ? -14.587 -7.150 -6.968 1.00 89.94 342 GLU A O 1
ATOM 2812 N N . LYS A 1 343 ? -16.243 -5.975 -6.006 1.00 90.06 343 LYS A N 1
ATOM 2813 C CA . LYS A 1 343 ? -16.694 -5.335 -7.254 1.00 90.06 343 LYS A CA 1
ATOM 2814 C C . LYS A 1 343 ? -15.625 -4.436 -7.867 1.00 90.06 343 LYS A C 1
ATOM 2816 O O . LYS A 1 343 ? -15.429 -4.496 -9.078 1.00 90.06 343 LYS A O 1
ATOM 2821 N N . ARG A 1 344 ? -14.914 -3.643 -7.055 1.00 92.81 344 ARG A N 1
ATOM 2822 C CA . ARG A 1 344 ? -13.807 -2.801 -7.537 1.00 92.81 344 ARG A CA 1
ATOM 2823 C C . ARG A 1 344 ? -12.665 -3.636 -8.110 1.00 92.81 344 ARG A C 1
ATOM 2825 O O . ARG A 1 344 ? -12.168 -3.301 -9.178 1.00 92.81 344 ARG A O 1
ATOM 2832 N N . LEU A 1 345 ? -12.286 -4.730 -7.449 1.00 89.19 345 LEU A N 1
ATOM 2833 C CA . LEU A 1 345 ? -11.248 -5.642 -7.941 1.00 89.19 345 LEU A CA 1
ATOM 2834 C C . LEU A 1 345 ? -11.673 -6.341 -9.244 1.00 89.19 345 LEU A C 1
ATOM 2836 O O . LEU A 1 345 ? -10.856 -6.491 -10.150 1.00 89.19 345 LEU A O 1
ATOM 2840 N N . ALA A 1 346 ? -12.948 -6.717 -9.379 1.00 87.62 346 ALA A N 1
ATOM 2841 C CA . ALA A 1 346 ? -13.490 -7.283 -10.616 1.00 87.62 346 ALA A CA 1
ATOM 2842 C C . ALA A 1 346 ? -13.542 -6.261 -11.773 1.00 87.62 346 ALA A C 1
ATOM 2844 O O . ALA A 1 346 ? -13.273 -6.614 -12.923 1.00 87.62 346 ALA A O 1
ATOM 2845 N N . GLU A 1 347 ? -13.857 -4.996 -11.484 1.00 87.12 347 GLU A N 1
ATOM 2846 C CA . GLU A 1 347 ? -13.833 -3.899 -12.458 1.00 87.12 347 GLU A CA 1
ATOM 2847 C C . GLU A 1 347 ? -12.399 -3.552 -12.891 1.00 87.12 347 GLU A C 1
ATOM 2849 O O . GLU A 1 347 ? -12.125 -3.460 -14.087 1.00 87.12 347 GLU A O 1
ATOM 2854 N N . GLU A 1 348 ? -11.456 -3.465 -11.950 1.00 90.62 348 GLU A N 1
ATOM 2855 C CA . GLU A 1 348 ? -10.033 -3.243 -12.230 1.00 90.62 348 GLU A CA 1
ATOM 2856 C C . GLU A 1 348 ? -9.428 -4.393 -13.054 1.00 90.62 348 GLU A C 1
ATOM 2858 O O . GLU A 1 348 ? -8.734 -4.152 -14.044 1.00 90.62 348 GLU A O 1
ATOM 2863 N N . ALA A 1 349 ? -9.763 -5.647 -12.725 1.00 89.06 349 ALA A N 1
ATOM 2864 C CA . ALA A 1 349 ? -9.362 -6.817 -13.505 1.00 89.06 349 ALA A CA 1
ATOM 2865 C C . ALA A 1 349 ? -9.933 -6.797 -14.936 1.00 89.06 349 ALA A C 1
ATOM 2867 O O . ALA A 1 349 ? -9.224 -7.155 -15.879 1.00 89.06 349 ALA A O 1
ATOM 2868 N N . ARG A 1 350 ? -11.178 -6.333 -15.123 1.00 91.38 350 ARG A N 1
ATOM 2869 C CA . ARG A 1 350 ? -11.766 -6.125 -16.456 1.00 91.38 350 ARG A CA 1
ATOM 2870 C C . ARG A 1 350 ? -11.050 -5.035 -17.244 1.00 91.38 350 ARG A C 1
ATOM 2872 O O . ARG A 1 350 ? -10.661 -5.291 -18.378 1.00 91.38 350 ARG A O 1
ATOM 2879 N N . ILE A 1 351 ? -10.836 -3.859 -16.651 1.00 90.75 351 ILE A N 1
ATOM 2880 C CA . ILE A 1 351 ? -10.125 -2.742 -17.295 1.00 90.75 351 ILE A CA 1
ATOM 2881 C C . ILE A 1 351 ? -8.718 -3.185 -17.710 1.00 90.75 351 ILE A C 1
ATOM 2883 O O . ILE A 1 351 ? -8.285 -2.910 -18.829 1.00 90.75 351 ILE A O 1
ATOM 2887 N N . ARG A 1 352 ? -8.023 -3.934 -16.845 1.00 90.50 352 ARG A N 1
ATOM 2888 C CA . ARG A 1 352 ? -6.718 -4.518 -17.159 1.00 90.50 352 ARG A CA 1
ATOM 2889 C C . ARG A 1 352 ? -6.789 -5.509 -18.325 1.00 90.50 352 ARG A C 1
ATOM 2891 O O . ARG A 1 352 ? -5.968 -5.413 -19.229 1.00 90.50 352 ARG A O 1
ATOM 2898 N N . MET A 1 353 ? -7.750 -6.434 -18.333 1.00 85.81 353 MET A N 1
ATOM 2899 C CA . MET A 1 353 ? -7.909 -7.405 -19.423 1.00 85.81 353 MET A CA 1
ATOM 2900 C C . MET A 1 353 ? -8.243 -6.718 -20.758 1.00 85.81 353 MET A C 1
ATOM 2902 O O . MET A 1 353 ? -7.694 -7.081 -21.796 1.00 85.81 353 MET A O 1
ATOM 2906 N N . GLU A 1 354 ? -9.099 -5.696 -20.738 1.00 88.81 354 GLU A N 1
ATOM 2907 C CA . GLU A 1 354 ? -9.441 -4.890 -21.915 1.00 88.81 354 GLU A CA 1
ATOM 2908 C C . GLU A 1 354 ? -8.221 -4.098 -22.428 1.00 88.81 354 GLU A C 1
ATOM 2910 O O . GLU A 1 354 ? -8.002 -4.028 -23.639 1.00 88.81 354 GLU A O 1
ATOM 2915 N N . ALA A 1 355 ? -7.361 -3.596 -21.532 1.00 89.88 355 ALA A N 1
ATOM 2916 C CA . ALA A 1 355 ? -6.093 -2.955 -21.888 1.00 89.88 355 ALA A CA 1
ATOM 2917 C C . ALA A 1 355 ? -5.047 -3.940 -22.450 1.00 89.88 355 ALA A C 1
ATOM 2919 O O . ALA A 1 355 ? -4.399 -3.627 -23.449 1.00 89.88 355 ALA A O 1
ATOM 2920 N N . GLU A 1 356 ? -4.904 -5.137 -21.871 1.00 90.38 356 GLU A N 1
ATOM 2921 C CA . GLU A 1 356 ? -4.010 -6.192 -22.382 1.00 90.38 356 GLU A CA 1
ATOM 2922 C C . GLU A 1 356 ? -4.447 -6.671 -23.781 1.00 90.38 356 GLU A C 1
ATOM 2924 O O . GLU A 1 356 ? -3.606 -6.862 -24.662 1.00 90.38 356 GLU A O 1
ATOM 2929 N N . ILE A 1 357 ? -5.759 -6.776 -24.034 1.00 89.38 357 ILE A N 1
ATOM 2930 C CA . ILE A 1 357 ? -6.316 -7.062 -25.368 1.00 89.38 357 ILE A CA 1
ATOM 2931 C C . ILE A 1 357 ? -6.036 -5.911 -26.348 1.00 89.38 357 ILE A C 1
ATOM 2933 O O . ILE A 1 357 ? -5.645 -6.163 -27.489 1.00 89.38 357 ILE A O 1
ATOM 2937 N N . ALA A 1 358 ? -6.200 -4.654 -25.923 1.00 87.81 358 ALA A N 1
ATOM 2938 C CA . ALA A 1 358 ? -5.924 -3.488 -26.762 1.00 87.81 358 ALA A CA 1
ATOM 2939 C C . ALA A 1 358 ? -4.431 -3.361 -27.122 1.00 87.81 358 ALA A C 1
ATOM 2941 O O . ALA A 1 358 ? -4.098 -3.041 -28.265 1.00 87.81 358 ALA A O 1
ATOM 2942 N N . GLU A 1 359 ? -3.520 -3.664 -26.191 1.00 87.94 359 GLU A N 1
ATOM 2943 C CA . GLU A 1 359 ? -2.088 -3.723 -26.489 1.00 87.94 359 GLU A CA 1
ATOM 2944 C C . GLU A 1 359 ? -1.750 -4.884 -27.434 1.00 87.94 359 GLU A C 1
ATOM 2946 O O . GLU A 1 359 ? -1.043 -4.667 -28.419 1.00 87.94 359 GLU A O 1
ATOM 2951 N N . ALA A 1 360 ? -2.295 -6.084 -27.212 1.00 86.75 360 ALA A N 1
ATOM 2952 C CA . ALA A 1 360 ? -2.089 -7.216 -28.116 1.00 86.75 360 ALA A CA 1
ATOM 2953 C C . ALA A 1 360 ? -2.579 -6.915 -29.548 1.00 86.75 360 ALA A C 1
ATOM 2955 O O . ALA A 1 360 ? -1.888 -7.236 -30.517 1.00 86.75 360 ALA A O 1
ATOM 2956 N N . ALA A 1 361 ? -3.724 -6.238 -29.692 1.00 88.81 361 ALA A N 1
ATOM 2957 C CA . ALA A 1 361 ? -4.234 -5.782 -30.985 1.00 88.81 361 ALA A CA 1
ATOM 2958 C C . ALA A 1 361 ? -3.300 -4.753 -31.651 1.00 88.81 361 ALA A C 1
ATOM 2960 O O . ALA A 1 361 ? -2.983 -4.892 -32.832 1.00 88.81 361 ALA A O 1
ATOM 2961 N N . ARG A 1 362 ? -2.794 -3.770 -30.890 1.00 90.44 362 ARG A N 1
ATOM 2962 C CA . ARG A 1 362 ? -1.820 -2.768 -31.364 1.00 90.44 362 ARG A CA 1
ATOM 2963 C C . ARG A 1 362 ? -0.501 -3.404 -31.817 1.00 90.44 362 ARG A C 1
ATOM 2965 O O . ARG A 1 362 ? 0.077 -2.974 -32.812 1.00 90.44 362 ARG A O 1
ATOM 2972 N N . VAL A 1 363 ? -0.018 -4.422 -31.101 1.00 86.25 363 VAL A N 1
ATOM 2973 C CA . VAL A 1 363 ? 1.182 -5.183 -31.488 1.00 86.25 363 VAL A CA 1
ATOM 2974 C C . VAL A 1 363 ? 0.930 -5.956 -32.783 1.00 86.25 363 VAL A C 1
ATOM 2976 O O . VAL A 1 363 ? 1.742 -5.862 -33.697 1.00 86.25 363 VAL A O 1
ATOM 2979 N N . ALA A 1 364 ? -0.209 -6.642 -32.910 1.00 86.50 364 ALA A N 1
ATOM 2980 C CA . ALA A 1 364 ? -0.567 -7.367 -34.130 1.00 86.50 364 ALA A CA 1
ATOM 2981 C C . ALA A 1 364 ? -0.744 -6.440 -35.352 1.00 86.50 364 ALA A C 1
ATOM 2983 O O . ALA A 1 364 ? -0.359 -6.809 -36.463 1.00 86.50 364 ALA A O 1
ATOM 2984 N N . GLU A 1 365 ? -1.282 -5.229 -35.164 1.00 86.94 365 GLU A N 1
ATOM 2985 C CA . GLU A 1 365 ? -1.367 -4.211 -36.219 1.00 86.94 365 GLU A CA 1
ATOM 2986 C C . GLU A 1 365 ? 0.027 -3.741 -36.662 1.00 86.94 365 GLU A C 1
ATOM 2988 O O . GLU A 1 365 ? 0.310 -3.718 -37.861 1.00 86.94 365 GLU A O 1
ATOM 2993 N N . GLU A 1 366 ? 0.929 -3.431 -35.723 1.00 83.06 366 GLU A N 1
ATOM 2994 C CA . GLU A 1 366 ? 2.294 -3.007 -36.056 1.00 83.06 366 GLU A CA 1
ATOM 2995 C C . GLU A 1 366 ? 3.118 -4.153 -36.675 1.00 83.06 366 GLU A C 1
ATOM 2997 O O . GLU A 1 366 ? 3.871 -3.918 -37.618 1.00 83.06 366 GLU A O 1
ATOM 3002 N N . GLU A 1 367 ? 2.938 -5.407 -36.246 1.00 84.56 367 GLU A N 1
ATOM 3003 C CA . GLU A 1 367 ? 3.545 -6.576 -36.901 1.00 84.56 367 GLU A CA 1
ATOM 3004 C C . GLU A 1 367 ? 3.028 -6.762 -38.335 1.00 84.56 367 GLU A C 1
ATOM 3006 O O . GLU A 1 367 ? 3.827 -6.954 -39.257 1.00 84.56 367 GLU A O 1
ATOM 3011 N N . ALA A 1 368 ? 1.715 -6.648 -38.561 1.00 85.06 368 ALA A N 1
ATOM 3012 C CA . ALA A 1 368 ? 1.128 -6.713 -39.899 1.00 85.06 368 ALA A CA 1
ATOM 3013 C C . ALA A 1 368 ? 1.617 -5.559 -40.793 1.00 85.06 368 ALA A C 1
ATOM 3015 O O . ALA A 1 368 ? 1.966 -5.770 -41.959 1.00 85.06 368 ALA A O 1
ATOM 3016 N N . ARG A 1 369 ? 1.723 -4.347 -40.236 1.00 84.62 369 ARG A N 1
ATOM 3017 C CA . ARG A 1 369 ? 2.298 -3.168 -40.892 1.00 84.62 369 ARG A CA 1
ATOM 3018 C C . ARG A 1 369 ? 3.759 -3.407 -41.274 1.00 84.62 369 ARG A C 1
ATOM 3020 O O . ARG A 1 369 ? 4.100 -3.232 -42.443 1.00 84.62 369 ARG A O 1
ATOM 3027 N N . LEU A 1 370 ? 4.601 -3.866 -40.347 1.00 75.12 370 LEU A N 1
ATOM 3028 C CA . LEU A 1 370 ? 6.010 -4.200 -40.592 1.00 75.12 370 LEU A CA 1
ATOM 3029 C C . LEU A 1 370 ? 6.168 -5.313 -41.638 1.00 75.12 370 LEU A C 1
ATOM 3031 O O . LEU A 1 370 ? 7.061 -5.237 -42.480 1.00 75.12 370 LEU A O 1
ATOM 3035 N N . ALA A 1 371 ? 5.281 -6.312 -41.635 1.00 79.06 371 ALA A N 1
ATOM 3036 C CA . ALA A 1 371 ? 5.238 -7.358 -42.655 1.00 79.06 371 ALA A CA 1
ATOM 3037 C C . ALA A 1 371 ? 4.797 -6.840 -44.038 1.00 79.06 371 ALA A C 1
ATOM 3039 O O . ALA A 1 371 ? 5.229 -7.390 -45.054 1.00 79.06 371 ALA A O 1
ATOM 3040 N N . SER A 1 372 ? 3.972 -5.787 -44.086 1.00 79.94 372 SER A N 1
ATOM 3041 C CA . SER A 1 372 ? 3.528 -5.133 -45.327 1.00 79.94 372 SER A CA 1
ATOM 3042 C C . SER A 1 372 ? 4.550 -4.159 -45.930 1.00 79.94 372 SER A C 1
ATOM 3044 O O . SER A 1 372 ? 4.438 -3.812 -47.108 1.00 79.94 372 SER A O 1
ATOM 3046 N N . LEU A 1 373 ? 5.550 -3.714 -45.155 1.00 70.25 373 LEU A N 1
ATOM 3047 C CA . LEU A 1 373 ? 6.579 -2.804 -45.655 1.00 70.25 373 LEU A CA 1
ATOM 3048 C C . LEU A 1 373 ? 7.376 -3.452 -46.804 1.00 70.25 373 LEU A C 1
ATOM 3050 O O . LEU A 1 373 ? 7.735 -4.633 -46.733 1.00 70.25 373 LEU A O 1
ATOM 3054 N N . PRO A 1 374 ? 7.712 -2.691 -47.864 1.00 69.62 374 PRO A N 1
ATOM 3055 C CA . PRO A 1 374 ? 8.525 -3.210 -48.952 1.00 69.62 374 PRO A CA 1
ATOM 3056 C C . PRO A 1 374 ? 9.905 -3.614 -48.422 1.00 69.62 374 PRO A C 1
ATOM 3058 O O . PRO A 1 374 ? 10.623 -2.799 -47.844 1.00 69.62 374 PRO A O 1
ATOM 3061 N N . LYS A 1 375 ? 10.298 -4.871 -48.659 1.00 65.38 375 LYS A N 1
ATOM 3062 C CA . LYS A 1 375 ? 11.617 -5.411 -48.292 1.00 65.38 375 LYS A CA 1
ATOM 3063 C C . LYS A 1 375 ? 12.713 -4.862 -49.211 1.00 65.38 375 LYS A C 1
ATOM 3065 O O . LYS A 1 375 ? 13.267 -5.579 -50.038 1.00 65.38 375 LYS A O 1
ATOM 3070 N N . THR A 1 376 ? 13.004 -3.571 -49.084 1.00 69.88 376 THR A N 1
ATOM 3071 C CA . THR A 1 376 ? 14.161 -2.931 -49.712 1.00 69.88 376 THR A CA 1
ATOM 3072 C C . THR A 1 376 ? 15.435 -3.343 -48.990 1.00 69.88 376 THR A C 1
ATOM 3074 O O . THR A 1 376 ? 15.547 -3.168 -47.778 1.00 69.88 376 THR A O 1
ATOM 3077 N N . GLU A 1 377 ? 16.415 -3.851 -49.733 1.00 79.12 377 GLU A N 1
ATOM 3078 C CA . GLU A 1 377 ? 17.738 -4.144 -49.188 1.00 79.12 377 GLU A CA 1
ATOM 3079 C C . GLU A 1 377 ? 18.473 -2.836 -48.854 1.00 79.12 377 GLU A C 1
ATOM 3081 O O . GLU A 1 377 ? 18.687 -1.981 -49.719 1.00 79.12 377 GLU A O 1
ATOM 3086 N N . TYR A 1 378 ? 18.847 -2.682 -47.582 1.00 85.31 378 TYR A N 1
ATOM 3087 C CA . TYR A 1 378 ? 19.653 -1.571 -47.083 1.00 85.31 378 TYR A CA 1
ATOM 3088 C C . TYR A 1 378 ? 21.084 -2.047 -46.821 1.00 85.31 378 TYR A C 1
ATOM 3090 O O . TYR A 1 378 ? 21.288 -2.995 -46.065 1.00 85.31 378 TYR A O 1
ATOM 3098 N N . ASP A 1 379 ? 22.075 -1.352 -47.384 1.00 88.31 379 ASP A N 1
ATOM 3099 C CA . ASP A 1 379 ? 23.496 -1.611 -47.118 1.00 88.31 379 ASP A CA 1
ATOM 3100 C C . ASP A 1 379 ? 23.856 -1.312 -45.654 1.00 88.31 379 ASP A C 1
ATOM 3102 O O . ASP A 1 379 ? 24.755 -1.924 -45.076 1.00 88.31 379 ASP A O 1
ATOM 3106 N N . ILE A 1 380 ? 23.204 -0.295 -45.073 1.00 93.12 380 ILE A N 1
ATOM 3107 C CA . ILE A 1 380 ? 23.529 0.259 -43.756 1.00 93.12 380 ILE A CA 1
ATOM 3108 C C . ILE A 1 380 ? 22.239 0.633 -43.019 1.00 93.12 380 ILE A C 1
ATOM 3110 O O . ILE A 1 380 ? 21.449 1.444 -43.503 1.00 93.12 380 ILE A O 1
ATOM 3114 N N . ALA A 1 381 ? 22.070 0.110 -41.804 1.00 94.12 381 ALA A N 1
ATOM 3115 C CA . ALA A 1 381 ? 21.060 0.562 -40.850 1.00 94.12 381 ALA A CA 1
ATOM 3116 C C . ALA A 1 381 ? 21.693 1.448 -39.765 1.00 94.12 381 ALA A C 1
ATOM 3118 O O . ALA A 1 381 ? 22.796 1.177 -39.286 1.00 94.12 381 ALA A O 1
ATOM 3119 N N . ILE A 1 382 ? 20.987 2.507 -39.372 1.00 96.19 382 ILE A N 1
ATOM 3120 C CA . ILE A 1 382 ? 21.390 3.467 -38.339 1.00 96.19 382 ILE A CA 1
ATOM 3121 C C . ILE A 1 382 ? 20.267 3.540 -37.309 1.00 96.19 382 ILE A C 1
ATOM 3123 O O . ILE A 1 382 ? 19.130 3.825 -37.670 1.00 96.19 382 ILE A O 1
ATOM 3127 N N . ILE A 1 383 ? 20.584 3.306 -36.035 1.00 96.56 383 ILE A N 1
ATOM 3128 C CA . ILE A 1 383 ? 19.619 3.410 -34.934 1.00 96.56 383 ILE A CA 1
ATOM 3129 C C . ILE A 1 383 ? 19.723 4.805 -34.305 1.00 96.56 383 ILE A C 1
ATOM 3131 O O . ILE A 1 383 ? 20.817 5.244 -33.942 1.00 96.56 383 ILE A O 1
ATOM 3135 N N . GLY A 1 384 ? 18.588 5.490 -34.180 1.00 95.81 384 GLY A N 1
ATOM 3136 C CA . GLY A 1 384 ? 18.461 6.861 -33.692 1.00 95.81 384 GLY A CA 1
ATOM 3137 C C . GLY A 1 384 ? 18.511 7.909 -34.810 1.00 95.81 384 GLY A C 1
ATOM 3138 O O . GLY A 1 384 ? 19.527 8.102 -35.478 1.00 95.81 384 GLY A O 1
ATOM 3139 N N . GLY A 1 385 ? 17.424 8.663 -34.946 1.00 95.12 385 GLY A N 1
ATOM 3140 C CA . GLY A 1 385 ? 17.255 9.848 -35.790 1.00 95.12 385 GLY A CA 1
ATOM 3141 C C . GLY A 1 385 ? 17.718 11.154 -35.133 1.00 95.12 385 GLY A C 1
ATOM 3142 O O . GLY A 1 385 ? 17.406 12.239 -35.624 1.00 95.12 385 GLY A O 1
ATOM 3143 N N . GLY A 1 386 ? 18.459 11.083 -34.024 1.00 94.12 386 GLY A N 1
ATOM 3144 C CA . GLY A 1 386 ? 19.147 12.227 -33.420 1.00 94.12 386 GLY A CA 1
ATOM 3145 C C . GLY A 1 386 ? 20.369 12.712 -34.229 1.00 94.12 386 GLY A C 1
ATOM 3146 O O . GLY A 1 386 ? 20.771 12.074 -35.207 1.00 94.12 386 GLY A O 1
ATOM 3147 N N . PRO A 1 387 ? 21.035 13.811 -33.814 1.00 91.31 387 PRO A N 1
ATOM 3148 C CA . PRO A 1 387 ? 22.084 14.467 -34.602 1.00 91.31 387 PRO A CA 1
ATOM 3149 C C . PRO A 1 387 ? 23.245 13.562 -35.019 1.00 91.31 387 PRO A C 1
ATOM 3151 O O . PRO A 1 387 ? 23.779 13.733 -36.109 1.00 91.31 387 PRO A O 1
ATOM 3154 N N . ALA A 1 388 ? 23.624 12.587 -34.186 1.00 93.44 388 ALA A N 1
ATOM 3155 C CA . ALA A 1 388 ? 24.687 11.635 -34.505 1.00 93.44 388 ALA A CA 1
ATOM 3156 C C . ALA A 1 388 ? 24.298 10.690 -35.658 1.00 93.44 388 ALA A C 1
ATOM 3158 O O . ALA A 1 388 ? 25.069 10.535 -36.606 1.00 93.44 388 ALA A O 1
ATOM 3159 N N . GLY A 1 389 ? 23.091 10.114 -35.619 1.00 95.88 389 GLY A N 1
ATOM 3160 C CA . GLY A 1 389 ? 22.583 9.236 -36.676 1.00 95.88 389 GLY A CA 1
ATOM 3161 C C . GLY A 1 389 ? 22.315 9.990 -37.978 1.00 95.88 389 GLY A C 1
ATOM 3162 O O . GLY A 1 389 ? 22.731 9.542 -39.046 1.00 95.88 389 GLY A O 1
ATOM 3163 N N . LEU A 1 390 ? 21.745 11.198 -37.899 1.00 94.44 390 LEU A N 1
ATOM 3164 C CA . LEU A 1 390 ? 21.571 12.073 -39.065 1.00 94.44 390 LEU A CA 1
ATOM 3165 C C . LEU A 1 390 ? 22.915 12.515 -39.666 1.00 94.44 390 LEU A C 1
ATOM 3167 O O . LEU A 1 390 ? 23.072 12.514 -40.889 1.00 94.44 390 LEU A O 1
ATOM 3171 N N . ALA A 1 391 ? 23.912 12.847 -38.839 1.00 94.12 391 ALA A N 1
ATOM 3172 C CA . ALA A 1 391 ? 25.260 13.168 -39.306 1.00 94.12 391 ALA A CA 1
ATOM 3173 C C . ALA A 1 391 ? 25.939 11.963 -39.973 1.00 94.12 391 ALA A C 1
ATOM 3175 O O . ALA A 1 391 ? 26.592 12.139 -41.006 1.00 94.12 391 ALA A O 1
ATOM 3176 N N . ALA A 1 392 ? 25.756 10.751 -39.437 1.00 95.12 392 ALA A N 1
ATOM 3177 C CA . ALA A 1 392 ? 26.229 9.515 -40.052 1.00 95.12 392 ALA A CA 1
ATOM 3178 C C . ALA A 1 392 ? 25.552 9.282 -41.413 1.00 95.12 392 ALA A C 1
ATOM 3180 O O . ALA A 1 392 ? 26.250 9.235 -42.426 1.00 95.12 392 ALA A O 1
ATOM 3181 N N . ALA A 1 393 ? 24.216 9.259 -41.469 1.00 95.00 393 ALA A N 1
ATOM 3182 C CA . ALA A 1 393 ? 23.434 9.068 -42.694 1.00 95.00 393 ALA A CA 1
ATOM 3183 C C . ALA A 1 393 ? 23.804 10.089 -43.785 1.00 95.00 393 ALA A C 1
ATOM 3185 O O . ALA A 1 393 ? 24.104 9.730 -44.924 1.00 95.00 393 ALA A O 1
ATOM 3186 N N . SER A 1 394 ? 23.872 11.370 -43.414 1.00 92.81 394 SER A N 1
ATOM 3187 C CA . SER A 1 394 ? 24.241 12.475 -44.304 1.00 92.81 394 SER A CA 1
ATOM 3188 C C . SER A 1 394 ? 25.700 12.383 -44.785 1.00 92.81 394 SER A C 1
ATOM 3190 O O . SER A 1 394 ? 26.023 12.746 -45.918 1.00 92.81 394 SER A O 1
ATOM 3192 N N . THR A 1 395 ? 26.615 11.869 -43.959 1.00 93.62 395 THR A N 1
ATOM 3193 C CA . THR A 1 395 ? 28.022 11.650 -44.344 1.00 93.62 395 THR A CA 1
ATOM 3194 C C . THR A 1 395 ? 28.188 10.434 -45.251 1.00 93.62 395 THR A C 1
ATOM 3196 O O . THR A 1 395 ? 28.943 10.511 -46.221 1.00 93.62 395 THR A O 1
ATOM 3199 N N . ILE A 1 396 ? 27.449 9.354 -44.991 1.00 94.19 396 ILE A N 1
ATOM 3200 C CA . ILE A 1 396 ? 27.392 8.164 -45.843 1.00 94.19 396 ILE A CA 1
ATOM 3201 C C . ILE A 1 396 ? 26.842 8.549 -47.219 1.00 94.19 396 ILE A C 1
ATOM 3203 O O . ILE A 1 396 ? 27.559 8.400 -48.205 1.00 94.19 396 ILE A O 1
ATOM 3207 N N . LYS A 1 397 ? 25.656 9.169 -47.303 1.00 92.94 397 LYS A N 1
ATOM 3208 C CA . LYS A 1 397 ? 25.065 9.596 -48.585 1.00 92.94 397 LYS A CA 1
ATOM 3209 C C . LYS A 1 397 ? 25.912 10.617 -49.359 1.00 92.94 397 LYS A C 1
ATOM 3211 O O . LYS A 1 397 ? 25.863 10.619 -50.583 1.00 92.94 397 LYS A O 1
ATOM 3216 N N . ARG A 1 398 ? 26.737 11.445 -48.701 1.00 91.50 398 ARG A N 1
ATOM 3217 C CA . ARG A 1 398 ? 27.712 12.318 -49.397 1.00 91.50 398 ARG A CA 1
ATOM 3218 C C . ARG A 1 398 ? 28.931 11.576 -49.955 1.00 91.50 398 ARG A C 1
ATOM 3220 O O . ARG A 1 398 ? 29.527 12.061 -50.910 1.00 91.50 398 ARG A O 1
ATOM 3227 N N . ARG A 1 399 ? 29.331 10.444 -49.364 1.00 93.12 399 ARG A N 1
ATOM 3228 C CA . ARG A 1 399 ? 30.498 9.646 -49.797 1.00 93.12 399 ARG A CA 1
ATOM 3229 C C . ARG A 1 399 ? 30.128 8.503 -50.746 1.00 93.12 399 ARG A C 1
ATOM 3231 O O . ARG A 1 399 ? 30.912 8.173 -51.626 1.00 93.12 399 ARG A O 1
ATOM 3238 N N . ALA A 1 400 ? 28.940 7.934 -50.575 1.00 92.94 400 ALA A N 1
ATOM 3239 C CA . ALA A 1 400 ? 28.358 6.879 -51.391 1.00 92.94 400 ALA A CA 1
ATOM 3240 C C . ALA A 1 400 ? 26.874 7.209 -51.667 1.00 92.94 400 ALA A C 1
ATOM 3242 O O . ALA A 1 400 ? 25.990 6.669 -50.994 1.00 92.94 400 ALA A O 1
ATOM 3243 N N . PRO A 1 401 ? 26.566 8.090 -52.642 1.00 91.69 401 PRO A N 1
ATOM 3244 C CA . PRO A 1 401 ? 25.189 8.511 -52.943 1.00 91.69 401 PRO A CA 1
ATOM 3245 C C . PRO A 1 401 ? 24.232 7.347 -53.225 1.00 91.69 401 PRO A C 1
ATOM 3247 O O . PRO A 1 401 ? 23.066 7.387 -52.828 1.00 91.69 401 PRO A O 1
ATOM 3250 N N . ASN A 1 402 ? 24.761 6.289 -53.843 1.00 90.56 402 ASN A N 1
ATOM 3251 C CA . ASN A 1 402 ? 24.021 5.099 -54.255 1.00 90.56 402 ASN A CA 1
ATOM 3252 C C . ASN A 1 402 ? 23.764 4.097 -53.113 1.00 90.56 402 ASN A C 1
ATOM 3254 O O . ASN A 1 402 ? 23.041 3.140 -53.341 1.00 90.56 402 ASN A O 1
ATOM 3258 N N . SER A 1 403 ? 24.331 4.293 -51.914 1.00 90.50 403 SER A N 1
ATOM 3259 C CA . SER A 1 403 ? 24.120 3.362 -50.792 1.00 90.50 403 SER A CA 1
ATOM 3260 C C . SER A 1 403 ? 22.706 3.467 -50.218 1.00 90.50 403 SER A C 1
ATOM 3262 O O . SER A 1 403 ? 22.217 4.572 -49.960 1.00 90.50 403 SER A O 1
ATOM 3264 N N . ASN A 1 404 ? 22.043 2.341 -49.992 1.00 90.06 404 ASN A N 1
ATOM 3265 C CA . ASN A 1 404 ? 20.736 2.275 -49.353 1.00 90.06 404 ASN A CA 1
ATOM 3266 C C . ASN A 1 404 ? 20.918 2.354 -47.833 1.00 90.06 404 ASN A C 1
ATOM 3268 O O . ASN A 1 404 ? 21.438 1.435 -47.206 1.00 90.06 404 ASN A O 1
ATOM 3272 N N . VAL A 1 405 ? 20.493 3.471 -47.237 1.00 93.25 405 VAL A N 1
ATOM 3273 C CA . VAL A 1 405 ? 20.656 3.745 -45.803 1.00 93.25 405 VAL A CA 1
ATOM 3274 C C . VAL A 1 405 ? 19.288 3.828 -45.138 1.00 93.25 405 VAL A C 1
ATOM 3276 O O . VAL A 1 405 ? 18.492 4.696 -45.498 1.00 93.25 405 VAL A O 1
ATOM 3279 N N . ALA A 1 406 ? 19.043 2.971 -44.150 1.00 92.56 406 ALA A N 1
ATOM 3280 C CA . ALA A 1 406 ? 17.908 3.090 -43.240 1.00 92.56 406 ALA A CA 1
ATOM 3281 C C . ALA A 1 406 ? 18.309 3.904 -42.002 1.00 92.56 406 ALA A C 1
ATOM 3283 O O . ALA A 1 406 ? 19.379 3.688 -41.430 1.00 92.56 406 ALA A O 1
ATOM 3284 N N . VAL A 1 407 ? 17.432 4.806 -41.561 1.00 94.38 407 VAL A N 1
ATOM 3285 C CA . VAL A 1 407 ? 17.503 5.438 -40.237 1.00 94.38 407 VAL A CA 1
ATOM 3286 C C . VAL A 1 407 ? 16.253 5.011 -39.481 1.00 94.38 407 VAL A C 1
ATOM 3288 O O . VAL A 1 407 ? 15.145 5.307 -39.919 1.00 94.38 407 VAL A O 1
ATOM 3291 N N . LEU A 1 408 ? 16.443 4.286 -38.384 1.00 93.00 408 LEU A N 1
ATOM 3292 C CA . LEU A 1 408 ? 15.383 3.758 -37.534 1.00 93.00 408 LEU A CA 1
ATOM 3293 C C . LEU A 1 408 ? 15.331 4.603 -36.259 1.00 93.00 408 LEU A C 1
ATOM 3295 O O . LEU A 1 408 ? 16.268 4.591 -35.462 1.00 93.00 408 LEU A O 1
ATOM 3299 N N . GLU A 1 409 ? 14.254 5.360 -36.089 1.00 94.31 409 GLU A N 1
ATOM 3300 C CA . GLU A 1 409 ? 13.959 6.164 -34.902 1.00 94.31 409 GLU A CA 1
ATOM 3301 C C . GLU A 1 409 ? 12.673 5.622 -34.266 1.00 94.31 409 GLU A C 1
ATOM 3303 O O . GLU A 1 409 ? 11.766 5.198 -34.978 1.00 94.31 409 GLU A O 1
ATOM 3308 N N . ALA A 1 410 ? 12.624 5.588 -32.934 1.00 92.06 410 ALA A N 1
ATOM 3309 C CA . ALA A 1 410 ? 11.464 5.133 -32.169 1.00 92.06 410 ALA A CA 1
ATOM 3310 C C . ALA A 1 410 ? 10.473 6.275 -31.885 1.00 92.06 410 ALA A C 1
ATOM 3312 O O . ALA A 1 410 ? 9.322 6.029 -31.537 1.00 92.06 410 ALA A O 1
ATOM 3313 N N . GLN A 1 411 ? 10.920 7.527 -32.016 1.00 88.81 411 GLN A N 1
ATOM 3314 C CA . GLN A 1 411 ? 10.072 8.716 -31.946 1.00 88.81 411 GLN A CA 1
ATOM 3315 C C . GLN A 1 411 ? 9.485 9.070 -33.322 1.00 88.81 411 GLN A C 1
ATOM 3317 O O . GLN A 1 411 ? 10.141 8.921 -34.349 1.00 88.81 411 GLN A O 1
ATOM 3322 N N . GLU A 1 412 ? 8.286 9.654 -33.341 1.00 87.25 412 GLU A N 1
ATOM 3323 C CA . GLU A 1 412 ? 7.653 10.172 -34.569 1.00 87.25 412 GLU A CA 1
ATOM 3324 C C . GLU A 1 412 ? 8.439 11.330 -35.219 1.00 87.25 412 GLU A C 1
ATOM 3326 O O . GLU A 1 412 ? 8.241 11.659 -36.389 1.00 87.25 412 GLU A O 1
ATOM 3331 N N . THR A 1 413 ? 9.347 11.961 -34.465 1.00 89.81 413 THR A N 1
ATOM 3332 C CA . THR A 1 413 ? 10.130 13.129 -34.887 1.00 89.81 413 THR A CA 1
ATOM 3333 C C . THR A 1 413 ? 11.632 12.870 -34.827 1.00 89.81 413 THR A C 1
ATOM 3335 O O . THR A 1 413 ? 12.156 12.407 -33.814 1.00 89.81 413 THR A O 1
ATOM 3338 N N . LEU A 1 414 ? 12.348 13.282 -35.874 1.00 92.19 414 LEU A N 1
ATOM 3339 C CA . LEU A 1 414 ? 13.812 13.305 -35.899 1.00 92.19 414 LEU A CA 1
ATOM 3340 C C . LEU A 1 414 ? 14.375 14.416 -34.990 1.00 92.19 414 LEU A C 1
ATOM 3342 O O . LEU A 1 414 ? 13.725 15.429 -34.751 1.00 92.19 414 LEU A O 1
ATOM 3346 N N . GLY A 1 415 ? 15.617 14.250 -34.527 1.00 89.50 415 GLY A N 1
ATOM 3347 C CA . GLY A 1 415 ? 16.330 15.213 -33.673 1.00 89.50 415 GLY A CA 1
ATOM 3348 C C . GLY A 1 415 ? 16.505 14.769 -32.215 1.00 89.50 415 GLY A C 1
ATOM 3349 O O . GLY A 1 415 ? 17.496 15.145 -31.586 1.00 89.50 415 GLY A O 1
ATOM 3350 N N . GLY A 1 416 ? 15.630 13.908 -31.685 1.00 90.19 416 GLY A N 1
ATOM 3351 C CA . GLY A 1 416 ? 15.762 13.329 -30.341 1.00 90.19 416 GLY A CA 1
ATOM 3352 C C . GLY A 1 416 ? 15.972 14.386 -29.244 1.00 90.19 416 GLY A C 1
ATOM 3353 O O . GLY A 1 416 ? 15.140 15.268 -29.052 1.00 90.19 416 GLY A O 1
ATOM 3354 N N . ARG A 1 417 ? 17.123 14.336 -28.553 1.00 89.25 417 ARG A N 1
ATOM 3355 C CA . ARG A 1 417 ? 17.512 15.268 -27.465 1.00 89.25 417 ARG A CA 1
ATOM 3356 C C . ARG A 1 417 ? 17.756 16.732 -27.883 1.00 89.25 417 ARG A C 1
ATOM 3358 O O . ARG A 1 417 ? 18.139 17.531 -27.040 1.00 89.25 417 ARG A O 1
ATOM 3365 N N . VAL A 1 418 ? 17.599 17.078 -29.162 1.00 88.94 418 VAL A N 1
ATOM 3366 C CA . VAL A 1 418 ? 17.574 18.477 -29.644 1.00 88.94 418 VAL A CA 1
ATOM 3367 C C . VAL A 1 418 ? 16.355 18.749 -30.536 1.00 88.94 418 VAL A C 1
ATOM 3369 O O . VAL A 1 418 ? 16.397 19.612 -31.407 1.00 88.94 418 VAL A O 1
ATOM 3372 N N . SER A 1 419 ? 15.286 17.968 -30.359 1.00 89.00 419 SER A N 1
ATOM 3373 C CA . SER A 1 419 ? 13.975 18.271 -30.937 1.00 89.00 419 SER A CA 1
ATOM 3374 C C . SER A 1 419 ? 13.285 19.393 -30.150 1.00 89.00 419 SER A C 1
ATOM 3376 O O . SER A 1 419 ? 13.577 19.599 -28.967 1.00 89.00 419 SER A O 1
ATOM 3378 N N . SER A 1 420 ? 12.349 20.081 -30.801 1.00 89.25 420 SER A N 1
ATOM 3379 C CA . SER A 1 420 ? 11.553 21.165 -30.221 1.00 89.25 420 SER A CA 1
ATOM 3380 C C . SER A 1 420 ? 10.068 20.860 -30.388 1.00 89.25 420 SER A C 1
ATOM 3382 O O . SER A 1 420 ? 9.607 20.593 -31.500 1.00 89.25 420 SER A O 1
ATOM 3384 N N . ASP A 1 421 ? 9.315 20.940 -29.298 1.00 89.12 421 ASP A N 1
ATOM 3385 C CA . ASP A 1 421 ? 7.862 20.805 -29.298 1.00 89.12 421 ASP A CA 1
ATOM 3386 C C . ASP A 1 421 ? 7.177 22.130 -29.648 1.00 89.12 421 ASP A C 1
ATOM 3388 O O . ASP A 1 421 ? 7.755 23.213 -29.507 1.00 89.12 421 ASP A O 1
ATOM 3392 N N . LYS A 1 422 ? 5.917 22.049 -30.086 1.00 90.69 422 LYS A N 1
ATOM 3393 C CA . LYS A 1 422 ? 5.045 23.212 -30.278 1.00 90.69 422 LYS A CA 1
ATOM 3394 C C . LYS A 1 422 ? 3.815 23.087 -29.398 1.00 90.69 422 LYS A C 1
ATOM 3396 O O . LYS A 1 422 ? 3.001 22.196 -29.618 1.00 90.69 422 LYS A O 1
ATOM 3401 N N . ILE A 1 423 ? 3.685 23.993 -28.436 1.00 92.00 423 ILE A N 1
ATOM 3402 C CA . ILE A 1 423 ? 2.587 24.030 -27.465 1.00 92.00 423 ILE A CA 1
ATOM 3403 C C . ILE A 1 423 ? 2.058 25.464 -27.437 1.00 92.00 423 ILE A C 1
ATOM 3405 O O . ILE A 1 423 ? 2.842 26.401 -27.306 1.00 92.00 423 ILE A O 1
ATOM 3409 N N . ASP A 1 424 ? 0.755 25.643 -27.656 1.00 92.50 424 ASP A N 1
ATOM 3410 C CA . ASP A 1 424 ? 0.041 26.933 -27.617 1.00 92.50 424 ASP A CA 1
ATOM 3411 C C . ASP A 1 424 ? 0.685 28.073 -28.436 1.00 92.50 424 ASP A C 1
ATOM 3413 O O . ASP A 1 424 ? 0.635 29.250 -28.084 1.00 92.50 424 ASP A O 1
ATOM 3417 N N . GLY A 1 425 ? 1.315 27.718 -29.561 1.00 93.94 425 GLY A N 1
ATOM 3418 C CA . GLY A 1 425 ? 2.028 28.643 -30.452 1.00 93.94 425 GLY A CA 1
ATOM 3419 C C . GLY A 1 425 ? 3.486 28.925 -30.061 1.00 93.94 425 GLY A C 1
ATOM 3420 O O . GLY A 1 425 ? 4.247 29.435 -30.887 1.00 93.94 425 GLY A O 1
ATOM 3421 N N . PHE A 1 426 ? 3.912 28.537 -28.859 1.00 91.50 426 PHE A N 1
ATOM 3422 C CA . PHE A 1 426 ? 5.305 28.583 -28.422 1.00 91.50 426 PHE A CA 1
ATOM 3423 C C . PHE A 1 426 ? 6.105 27.409 -29.002 1.00 91.50 426 PHE A C 1
ATOM 3425 O O . PHE A 1 426 ? 5.559 26.356 -29.329 1.00 91.50 426 PHE A O 1
ATOM 3432 N N . THR A 1 427 ? 7.419 27.595 -29.140 1.00 90.19 427 THR A N 1
ATOM 3433 C CA . THR A 1 427 ? 8.372 26.523 -29.472 1.00 90.19 427 THR A CA 1
ATOM 3434 C C . THR A 1 427 ? 9.222 26.248 -28.238 1.00 90.19 427 THR A C 1
ATOM 3436 O O . THR A 1 427 ? 9.811 27.183 -27.698 1.00 90.19 427 THR A O 1
ATOM 3439 N N . LEU A 1 428 ? 9.259 24.995 -27.786 1.00 90.06 428 LEU A N 1
ATOM 3440 C CA . LEU A 1 428 ? 9.916 24.576 -26.548 1.00 90.06 428 LEU A CA 1
ATOM 3441 C C . LEU A 1 428 ? 10.977 23.517 -26.863 1.00 90.06 428 LEU A C 1
ATOM 3443 O O . LEU A 1 428 ? 10.646 22.420 -27.304 1.00 90.06 428 LEU A O 1
ATOM 3447 N N . ASP A 1 429 ? 12.252 23.834 -26.649 1.00 88.75 429 ASP A N 1
ATOM 3448 C CA . ASP A 1 429 ? 13.347 22.887 -26.884 1.00 88.75 429 ASP A CA 1
ATOM 3449 C C . ASP A 1 429 ? 13.399 21.822 -25.776 1.00 88.75 429 ASP A C 1
ATOM 3451 O O . ASP A 1 429 ? 13.281 22.140 -24.588 1.00 88.75 429 ASP A O 1
ATOM 3455 N N . ARG A 1 430 ? 13.629 20.551 -26.142 1.00 85.06 430 ARG A N 1
ATOM 3456 C CA . ARG A 1 430 ? 13.741 19.417 -25.200 1.00 85.06 430 ARG A CA 1
ATOM 3457 C C . ARG A 1 430 ? 15.090 19.399 -24.460 1.00 85.06 430 ARG A C 1
ATOM 3459 O O . ARG A 1 430 ? 15.854 18.438 -24.537 1.00 85.06 430 ARG A O 1
ATOM 3466 N N . GLY A 1 431 ? 15.370 20.480 -23.734 1.00 73.25 431 GLY A N 1
ATOM 3467 C CA . GLY A 1 431 ? 16.627 20.757 -23.037 1.00 73.25 431 GLY A CA 1
ATOM 3468 C C . GLY A 1 431 ? 17.362 21.975 -23.608 1.00 73.25 431 GLY A C 1
ATOM 3469 O O . GLY A 1 431 ? 17.101 22.426 -24.719 1.00 73.25 431 GLY A O 1
ATOM 3470 N N . PHE A 1 432 ? 18.303 22.530 -22.839 1.00 69.81 432 PHE A N 1
ATOM 3471 C CA . PHE A 1 432 ? 19.026 23.747 -23.222 1.00 69.81 432 PHE A CA 1
ATOM 3472 C C . PHE A 1 432 ? 20.101 23.467 -24.290 1.00 69.81 432 PHE A C 1
ATOM 3474 O O . PHE A 1 432 ? 21.202 23.012 -23.973 1.00 69.81 432 PHE A O 1
ATOM 3481 N N . ALA A 1 433 ? 19.787 23.748 -25.559 1.00 74.81 433 ALA A N 1
ATOM 3482 C CA . ALA A 1 433 ? 20.604 23.377 -26.718 1.00 74.81 433 ALA A CA 1
ATOM 3483 C C . ALA A 1 433 ? 21.044 24.583 -27.579 1.00 74.81 433 ALA A C 1
ATOM 3485 O O . ALA A 1 433 ? 20.707 24.689 -28.759 1.00 74.81 433 ALA A O 1
ATOM 3486 N N . VAL A 1 434 ? 21.849 25.497 -27.022 1.00 84.31 434 VAL A N 1
ATOM 3487 C CA . VAL A 1 434 ? 22.432 26.605 -27.809 1.00 84.31 434 VAL A CA 1
ATOM 3488 C C . VAL A 1 434 ? 23.430 26.065 -28.841 1.00 84.31 434 VAL A C 1
ATOM 3490 O O . VAL A 1 434 ? 24.473 25.510 -28.494 1.00 84.31 434 VAL A O 1
ATOM 3493 N N . PHE A 1 435 ? 23.137 26.265 -30.128 1.00 87.12 435 PHE A N 1
ATOM 3494 C CA . PHE A 1 435 ? 24.022 25.853 -31.217 1.00 87.12 435 PHE A CA 1
ATOM 3495 C C . PHE A 1 435 ? 25.283 26.729 -31.290 1.00 87.12 435 PHE A C 1
ATOM 3497 O O . PHE A 1 435 ? 25.224 27.913 -31.624 1.00 87.12 435 PHE A O 1
ATOM 3504 N N . ILE A 1 436 ? 26.440 26.121 -31.024 1.00 87.19 436 ILE A N 1
ATOM 3505 C CA . ILE A 1 436 ? 27.756 26.750 -31.176 1.00 87.19 436 ILE A CA 1
ATOM 3506 C C . ILE A 1 436 ? 28.193 26.625 -32.642 1.00 87.19 436 ILE A C 1
ATOM 3508 O O . ILE A 1 436 ? 28.527 25.545 -33.134 1.00 87.19 436 ILE A O 1
ATOM 3512 N N . ASP A 1 437 ? 28.200 27.755 -33.344 1.00 85.75 437 ASP A N 1
ATOM 3513 C CA . ASP A 1 437 ? 28.462 27.837 -34.782 1.00 85.75 437 ASP A CA 1
ATOM 3514 C C . ASP A 1 437 ? 29.930 27.568 -35.153 1.00 85.75 437 ASP A C 1
ATOM 3516 O O . ASP A 1 437 ? 30.218 27.177 -36.287 1.00 85.75 437 ASP A O 1
ATOM 3520 N N . SER A 1 438 ? 30.860 27.759 -34.213 1.00 83.25 438 SER A N 1
ATOM 3521 C CA . SER A 1 438 ? 32.305 27.717 -34.451 1.00 83.25 438 SER A CA 1
ATOM 3522 C C . SER A 1 438 ? 32.836 26.333 -34.847 1.00 83.25 438 SER A C 1
ATOM 3524 O O . SER A 1 438 ? 33.816 26.274 -35.597 1.00 83.25 438 SER A O 1
ATOM 3526 N N . TYR A 1 439 ? 32.176 25.247 -34.418 1.00 85.56 439 TYR A N 1
ATOM 3527 C CA . TYR A 1 439 ? 32.642 23.866 -34.579 1.00 85.56 439 TYR A CA 1
ATOM 3528 C C . TYR A 1 439 ? 32.948 23.490 -36.050 1.00 85.56 439 TYR A C 1
ATOM 3530 O O . TYR A 1 439 ? 32.043 23.488 -36.894 1.00 85.56 439 TYR A O 1
ATOM 3538 N N . PRO A 1 440 ? 34.198 23.093 -36.384 1.00 83.81 440 PRO A N 1
ATOM 3539 C CA . PRO A 1 440 ? 34.591 22.747 -37.756 1.00 83.81 440 PRO A CA 1
ATOM 3540 C C . PRO A 1 440 ? 33.808 21.579 -38.369 1.00 83.81 440 PRO A C 1
ATOM 3542 O O . PRO A 1 440 ? 33.674 21.498 -39.588 1.00 83.81 440 PRO A O 1
ATOM 3545 N N . GLN A 1 441 ? 33.312 20.658 -37.542 1.00 83.81 441 GLN A N 1
ATOM 3546 C CA . GLN A 1 441 ? 32.485 19.525 -37.944 1.00 83.81 441 GLN A CA 1
ATOM 3547 C C . GLN A 1 441 ? 31.097 20.008 -38.385 1.00 83.81 441 GLN A C 1
ATOM 3549 O O . GLN A 1 441 ? 30.664 19.672 -39.484 1.00 83.81 441 GLN A O 1
ATOM 3554 N N . SER A 1 442 ? 30.442 20.866 -37.598 1.00 86.50 442 SER A N 1
ATOM 3555 C CA . SER A 1 442 ? 29.136 21.450 -37.934 1.00 86.50 442 SER A CA 1
ATOM 3556 C C . SER A 1 442 ? 29.172 22.192 -39.274 1.00 86.50 442 SER A C 1
ATOM 3558 O O . SER A 1 442 ? 28.339 21.926 -40.140 1.00 86.50 442 SER A O 1
ATOM 3560 N N . LYS A 1 443 ? 30.214 23.006 -39.507 1.00 87.00 443 LYS A N 1
ATOM 3561 C CA . LYS A 1 443 ? 30.456 23.725 -40.777 1.00 87.00 443 LYS A CA 1
ATOM 3562 C C . LYS A 1 443 ? 30.671 22.813 -41.998 1.00 87.00 443 LYS A C 1
ATOM 3564 O O . LYS A 1 443 ? 30.520 23.268 -43.125 1.00 87.00 443 LYS A O 1
ATOM 3569 N N . LYS A 1 444 ? 31.039 21.540 -41.799 1.00 87.69 444 LYS A N 1
ATOM 3570 C CA . LYS A 1 444 ? 31.196 20.529 -42.869 1.00 87.69 444 LYS A CA 1
ATOM 3571 C C . LYS A 1 444 ? 29.918 19.725 -43.126 1.00 87.69 444 LYS A C 1
ATOM 3573 O O . LYS A 1 444 ? 29.805 19.080 -44.167 1.00 87.69 444 LYS A O 1
ATOM 3578 N N . LEU A 1 445 ? 28.988 19.709 -42.170 1.00 87.62 445 LEU A N 1
ATOM 3579 C CA . LEU A 1 445 ? 27.780 18.882 -42.209 1.00 87.62 445 LEU A CA 1
ATOM 3580 C C . LEU A 1 445 ? 26.523 19.681 -42.582 1.00 87.62 445 LEU A C 1
ATOM 3582 O O . LEU A 1 445 ? 25.639 19.107 -43.222 1.00 87.62 445 LEU A O 1
ATOM 3586 N N . LEU A 1 446 ? 26.459 20.959 -42.193 1.00 88.94 446 LEU A N 1
ATOM 3587 C CA . LEU A 1 446 ? 25.274 21.821 -42.224 1.00 88.94 446 LEU A CA 1
ATOM 3588 C C . LEU A 1 446 ? 25.477 23.066 -43.103 1.00 88.94 446 LEU A C 1
ATOM 3590 O O . LEU A 1 446 ? 26.556 23.651 -43.131 1.00 88.94 446 LEU A O 1
ATOM 3594 N N . ASP A 1 447 ? 24.404 23.521 -43.752 1.00 89.25 447 ASP A N 1
ATOM 3595 C CA . ASP A 1 447 ? 24.360 24.788 -44.492 1.00 89.25 447 ASP A CA 1
ATOM 3596 C C . ASP A 1 447 ? 23.768 25.893 -43.602 1.00 89.25 447 ASP A C 1
ATOM 3598 O O . ASP A 1 447 ? 22.555 25.971 -43.396 1.00 89.25 447 ASP A O 1
ATOM 3602 N N . TYR A 1 448 ? 24.633 26.753 -43.059 1.00 89.50 448 TYR A N 1
ATOM 3603 C CA . TYR A 1 448 ? 24.231 27.809 -42.123 1.00 89.50 448 TYR A CA 1
ATOM 3604 C C . TYR A 1 448 ? 23.349 28.886 -42.786 1.00 89.50 448 TYR A C 1
ATOM 3606 O O . TYR A 1 448 ? 22.504 29.478 -42.111 1.00 89.50 448 TYR A O 1
ATOM 3614 N N . ASN A 1 449 ? 23.482 29.106 -44.101 1.00 88.25 449 ASN A N 1
ATOM 3615 C CA . ASN A 1 449 ? 22.656 30.066 -44.840 1.00 88.25 449 ASN A CA 1
ATOM 3616 C C . ASN A 1 449 ? 21.215 29.554 -44.963 1.00 88.25 449 ASN A C 1
ATOM 3618 O O . ASN A 1 449 ? 20.262 30.312 -44.775 1.00 88.25 449 ASN A O 1
ATOM 3622 N N . ARG A 1 450 ? 21.047 28.250 -45.220 1.00 91.81 450 ARG A N 1
ATOM 3623 C CA . ARG A 1 450 ? 19.728 27.594 -45.238 1.00 91.81 450 ARG A CA 1
ATOM 3624 C C . ARG A 1 450 ? 19.103 27.480 -43.849 1.00 91.81 450 ARG A C 1
ATOM 3626 O O . ARG A 1 450 ? 17.888 27.622 -43.745 1.00 91.81 450 ARG A O 1
ATOM 3633 N N . LEU A 1 451 ? 19.910 27.274 -42.805 1.00 88.25 451 LEU A N 1
ATOM 3634 C CA . LEU A 1 451 ? 19.444 27.250 -41.411 1.00 88.25 451 LEU A CA 1
ATOM 3635 C C . LEU A 1 451 ? 19.027 28.632 -40.876 1.00 88.25 451 LEU A C 1
ATOM 3637 O O . LEU A 1 451 ? 18.313 28.688 -39.880 1.00 88.25 451 LEU A O 1
ATOM 3641 N N . LYS A 1 452 ? 19.440 29.737 -41.520 1.00 88.88 452 LYS A N 1
ATOM 3642 C CA . LYS A 1 452 ? 19.074 31.124 -41.150 1.00 88.88 452 LYS A CA 1
ATOM 3643 C C . LYS A 1 452 ? 19.297 31.429 -39.658 1.00 88.88 452 LYS A C 1
ATOM 3645 O O . LYS A 1 452 ? 18.458 32.065 -39.015 1.00 88.88 452 LYS A O 1
ATOM 3650 N N . LEU A 1 453 ? 20.425 30.949 -39.125 1.00 89.06 453 LEU A N 1
ATOM 3651 C CA . LEU A 1 453 ? 20.766 30.993 -37.701 1.00 89.06 453 LEU A CA 1
ATOM 3652 C C . LEU A 1 453 ? 20.572 32.399 -37.111 1.00 89.06 453 LEU A C 1
ATOM 3654 O O . LEU A 1 453 ? 21.030 33.397 -37.673 1.00 89.06 453 LEU A O 1
ATOM 3658 N N . ARG A 1 454 ? 19.903 32.476 -35.956 1.00 89.12 454 ARG A N 1
ATOM 3659 C CA . ARG A 1 454 ? 19.710 33.722 -35.206 1.00 89.12 454 ARG A CA 1
ATOM 3660 C C . ARG A 1 454 ? 20.699 33.762 -34.038 1.00 89.12 454 ARG A C 1
ATOM 3662 O O . ARG A 1 454 ? 20.627 32.885 -33.182 1.00 89.12 454 ARG A O 1
ATOM 3669 N N . PRO A 1 455 ? 21.629 34.733 -33.984 1.00 86.62 455 PRO A N 1
ATOM 3670 C CA . PRO A 1 455 ? 22.558 34.834 -32.869 1.00 86.62 455 PRO A CA 1
ATOM 3671 C C . PRO A 1 455 ? 21.834 35.346 -31.619 1.00 86.62 455 PRO A C 1
ATOM 3673 O O . PRO A 1 455 ? 21.190 36.396 -31.654 1.00 86.62 455 PRO A O 1
ATOM 3676 N N . PHE A 1 456 ? 21.991 34.638 -30.501 1.00 85.75 456 PHE A N 1
ATOM 3677 C CA . PHE A 1 456 ? 21.682 35.189 -29.182 1.00 85.75 456 PHE A CA 1
ATOM 3678 C C . PHE A 1 456 ? 22.639 36.342 -28.849 1.00 85.75 456 PHE A C 1
ATOM 3680 O O . PHE A 1 456 ? 23.771 36.390 -29.335 1.00 85.75 456 PHE A O 1
ATOM 3687 N N . GLN A 1 457 ? 22.192 37.283 -28.016 1.00 84.50 457 GLN A N 1
ATOM 3688 C CA . GLN A 1 457 ? 23.000 38.433 -27.614 1.00 84.50 457 GLN A CA 1
ATOM 3689 C C . GLN A 1 457 ? 24.175 37.987 -26.718 1.00 84.50 457 GLN A C 1
ATOM 3691 O O . GLN A 1 457 ? 23.924 37.434 -25.650 1.00 84.50 457 GLN A O 1
ATOM 3696 N N . PRO A 1 458 ? 25.445 38.249 -27.096 1.00 83.06 458 PRO A N 1
ATOM 3697 C CA . PRO A 1 458 ? 26.601 37.861 -26.292 1.00 83.06 458 PRO A CA 1
ATOM 3698 C C . PRO A 1 458 ? 26.588 38.439 -24.871 1.00 83.06 458 PRO A C 1
ATOM 3700 O O . PRO A 1 458 ? 26.389 39.645 -24.664 1.00 83.06 458 PRO A O 1
ATOM 3703 N N . GLY A 1 459 ? 26.841 37.558 -23.904 1.00 82.88 459 GLY A N 1
ATOM 3704 C CA . GLY A 1 459 ? 26.822 37.850 -22.476 1.00 82.88 459 GLY A CA 1
ATOM 3705 C C . GLY A 1 459 ? 26.041 36.805 -21.678 1.00 82.88 459 GLY A C 1
ATOM 3706 O O . GLY A 1 459 ? 25.666 35.758 -22.199 1.00 82.88 459 GLY A O 1
ATOM 3707 N N . ALA A 1 460 ? 25.785 37.126 -20.414 1.00 85.19 460 ALA A N 1
ATOM 3708 C CA . ALA A 1 460 ? 24.913 36.383 -19.515 1.00 85.19 460 ALA A CA 1
ATOM 3709 C C . ALA A 1 460 ? 24.102 37.360 -18.651 1.00 85.19 460 ALA A C 1
ATOM 3711 O O . ALA A 1 460 ? 24.499 38.509 -18.442 1.00 85.19 460 ALA A O 1
ATOM 3712 N N . PHE A 1 461 ? 22.980 36.887 -18.121 1.00 81.62 461 PHE A N 1
ATOM 3713 C CA . PHE A 1 461 ? 22.239 37.558 -17.061 1.00 81.62 461 PHE A CA 1
ATOM 3714 C C . PHE A 1 461 ? 22.448 36.771 -15.768 1.00 81.62 461 PHE A C 1
ATOM 3716 O O . PHE A 1 461 ? 22.201 35.569 -15.728 1.00 81.62 461 PHE A O 1
ATOM 3723 N N . VAL A 1 462 ? 22.952 37.444 -14.737 1.00 80.56 462 VAL A N 1
ATOM 3724 C CA . VAL A 1 462 ? 23.274 36.858 -13.434 1.00 80.56 462 VAL A CA 1
ATOM 3725 C C . VAL A 1 462 ? 22.253 37.349 -12.417 1.00 80.56 462 VAL A C 1
ATOM 3727 O O . VAL A 1 462 ? 22.010 38.552 -12.308 1.00 80.56 462 VAL A O 1
ATOM 3730 N N . VAL A 1 463 ? 21.675 36.408 -11.675 1.00 74.75 463 VAL A N 1
ATOM 3731 C CA . VAL A 1 463 ? 20.800 36.664 -10.529 1.00 74.75 463 VAL A CA 1
ATOM 3732 C C . VAL A 1 463 ? 21.560 36.248 -9.275 1.00 74.75 463 VAL A C 1
ATOM 3734 O O . VAL A 1 463 ? 22.090 35.140 -9.217 1.00 74.75 463 VAL A O 1
ATOM 3737 N N . THR A 1 464 ? 21.642 37.140 -8.293 1.00 66.88 464 THR A N 1
ATOM 3738 C CA . THR A 1 464 ? 22.277 36.891 -6.991 1.00 66.88 464 THR A CA 1
ATOM 3739 C C . THR A 1 464 ? 21.215 36.869 -5.898 1.00 66.88 464 THR A C 1
ATOM 3741 O O . THR A 1 464 ? 20.258 37.639 -5.963 1.00 66.88 464 THR A O 1
ATOM 3744 N N . SER A 1 465 ? 21.399 36.017 -4.886 1.00 58.59 465 SER A N 1
ATOM 3745 C CA . SER A 1 465 ? 20.479 35.845 -3.746 1.00 58.59 465 SER A CA 1
ATOM 3746 C C . SER A 1 465 ? 20.098 37.157 -3.060 1.00 58.59 465 SER A C 1
ATOM 3748 O O . SER A 1 465 ? 18.958 37.329 -2.642 1.00 58.59 465 SER A O 1
ATOM 3750 N N . ASP A 1 466 ? 21.052 38.082 -2.976 1.00 56.72 466 ASP A N 1
ATOM 3751 C CA . ASP A 1 466 ? 20.976 39.232 -2.073 1.00 56.72 466 ASP A CA 1
ATOM 3752 C C . ASP A 1 466 ? 20.284 40.457 -2.706 1.00 56.72 466 ASP A C 1
ATOM 3754 O O . ASP A 1 466 ? 19.985 41.422 -2.006 1.00 56.72 466 ASP A O 1
ATOM 3758 N N . GLY A 1 467 ? 20.044 40.427 -4.027 1.00 55.41 467 GLY A N 1
ATOM 3759 C CA . GLY A 1 467 ? 19.569 41.565 -4.826 1.00 55.41 467 GLY A CA 1
ATOM 3760 C C . GLY A 1 467 ? 20.628 42.665 -5.007 1.00 55.41 467 GLY A C 1
ATOM 3761 O O . GLY A 1 467 ? 21.104 43.261 -4.039 1.00 55.41 467 GLY A O 1
ATOM 3762 N N . TRP A 1 468 ? 21.030 42.955 -6.252 1.00 53.75 468 TRP A N 1
ATOM 3763 C CA . TRP A 1 468 ? 21.971 44.050 -6.506 1.00 53.75 468 TRP A CA 1
ATOM 3764 C C . TRP A 1 468 ? 21.277 45.361 -6.897 1.00 53.75 468 TRP A C 1
ATOM 3766 O O . TRP A 1 468 ? 20.801 45.518 -8.026 1.00 53.75 468 TRP A O 1
ATOM 3776 N N . LYS A 1 469 ? 21.319 46.328 -5.969 1.00 49.66 469 LYS A N 1
ATOM 3777 C CA . LYS A 1 469 ? 20.736 47.675 -6.090 1.00 49.66 469 LYS A CA 1
ATOM 3778 C C . LYS A 1 469 ? 21.159 48.383 -7.381 1.00 49.66 469 LYS A C 1
ATOM 3780 O O . LYS A 1 469 ? 22.229 48.986 -7.441 1.00 49.66 469 LYS A O 1
ATOM 3785 N N . GLY A 1 470 ? 20.267 48.385 -8.371 1.00 52.56 470 GLY A N 1
ATOM 3786 C CA . GLY A 1 470 ? 20.491 49.005 -9.683 1.00 52.56 470 GLY A CA 1
ATOM 3787 C C . GLY A 1 470 ? 20.493 48.029 -10.865 1.00 52.56 470 GLY A C 1
ATOM 3788 O O . GLY A 1 470 ? 20.642 48.469 -12.004 1.00 52.56 470 GLY A O 1
ATOM 3789 N N . GLY A 1 471 ? 20.306 46.727 -10.626 1.00 54.75 471 GLY A N 1
ATOM 3790 C CA . GLY A 1 471 ? 19.968 45.764 -11.675 1.00 54.75 471 GLY A CA 1
ATOM 3791 C C . GLY A 1 471 ? 18.579 46.019 -12.278 1.00 54.75 471 GLY A C 1
ATOM 3792 O O . GLY A 1 471 ? 17.767 46.771 -11.733 1.00 54.75 471 GLY A O 1
ATOM 3793 N N . MET A 1 472 ? 18.269 45.364 -13.401 1.00 54.91 472 MET A N 1
ATOM 3794 C CA . MET A 1 472 ? 16.895 45.372 -13.915 1.00 54.91 472 MET A CA 1
ATOM 3795 C C . MET A 1 472 ? 16.015 44.519 -12.999 1.00 54.91 472 MET A C 1
ATOM 3797 O O . MET A 1 472 ? 16.305 43.345 -12.780 1.00 54.91 472 MET A O 1
ATOM 3801 N N . LYS A 1 473 ? 14.945 45.114 -12.467 1.00 58.81 473 LYS A N 1
ATOM 3802 C CA . LYS A 1 473 ? 13.956 44.419 -11.637 1.00 58.81 473 LYS A CA 1
ATOM 3803 C C . LYS A 1 473 ? 13.023 43.605 -12.522 1.00 58.81 473 LYS A C 1
ATOM 3805 O O . LYS A 1 473 ? 12.356 44.166 -13.391 1.00 58.81 473 LYS A O 1
ATOM 3810 N N . CYS A 1 474 ? 12.979 42.297 -12.298 1.00 56.16 474 CYS A N 1
ATOM 3811 C CA . CYS A 1 474 ? 12.135 41.373 -13.048 1.00 56.16 474 CYS A CA 1
ATOM 3812 C C . CYS A 1 474 ? 11.421 40.400 -12.101 1.00 56.16 474 CYS A C 1
ATOM 3814 O O . CYS A 1 474 ? 12.000 39.946 -11.113 1.00 56.16 474 CYS A O 1
ATOM 3816 N N . GLY A 1 475 ? 10.166 40.093 -12.425 1.00 53.75 475 GLY A N 1
ATOM 3817 C CA . GLY A 1 475 ? 9.274 39.251 -11.630 1.00 53.75 475 GLY A CA 1
ATOM 3818 C C . GLY A 1 475 ? 7.838 39.781 -11.638 1.00 53.75 475 GLY A C 1
ATOM 3819 O O . GLY A 1 475 ? 7.592 40.892 -12.107 1.00 53.75 475 GLY A O 1
ATOM 3820 N N . GLY A 1 476 ? 6.905 38.976 -11.132 1.00 54.09 476 GLY A N 1
ATOM 3821 C CA . GLY A 1 476 ? 5.505 39.347 -10.905 1.00 54.09 476 GLY A CA 1
ATOM 3822 C C . GLY A 1 476 ? 5.092 39.054 -9.461 1.00 54.09 476 GLY A C 1
ATOM 3823 O O . GLY A 1 476 ? 5.668 38.160 -8.840 1.00 54.09 476 GLY A O 1
ATOM 3824 N N . ASP A 1 477 ? 4.139 39.845 -8.961 1.00 51.03 477 ASP A N 1
ATOM 3825 C CA . ASP A 1 477 ? 3.267 39.775 -7.766 1.00 51.03 477 ASP A CA 1
ATOM 3826 C C . ASP A 1 477 ? 3.774 39.260 -6.399 1.00 51.03 477 ASP A C 1
ATOM 3828 O O . ASP A 1 477 ? 3.105 39.479 -5.391 1.00 51.03 477 ASP A O 1
ATOM 3832 N N . SER A 1 478 ? 4.934 38.613 -6.279 1.00 48.72 478 SER A N 1
ATOM 3833 C CA . SER A 1 478 ? 5.479 38.145 -4.988 1.00 48.72 478 SER A CA 1
ATOM 3834 C C . SER A 1 478 ? 7.005 38.038 -4.921 1.00 48.72 478 SER A C 1
ATOM 3836 O O . SER A 1 478 ? 7.548 37.914 -3.827 1.00 48.72 478 SER A O 1
ATOM 3838 N N . SER A 1 479 ? 7.730 38.096 -6.045 1.00 52.91 479 SER A N 1
ATOM 3839 C CA . SER A 1 479 ? 9.201 38.029 -6.031 1.00 52.91 479 SER A CA 1
ATOM 3840 C C . SER A 1 479 ? 9.826 38.984 -7.046 1.00 52.91 479 SER A C 1
ATOM 3842 O O . SER A 1 479 ? 9.572 38.896 -8.244 1.00 52.91 479 SER A O 1
ATOM 3844 N N . VAL A 1 480 ? 10.640 39.923 -6.556 1.00 55.69 480 VAL A N 1
ATOM 3845 C CA . VAL A 1 480 ? 11.410 40.861 -7.383 1.00 55.69 480 VAL A CA 1
ATOM 3846 C C . VAL A 1 480 ? 12.876 40.468 -7.308 1.00 55.69 480 VAL A C 1
ATOM 3848 O O . VAL A 1 480 ? 13.504 40.629 -6.264 1.00 55.69 480 VAL A O 1
ATOM 3851 N N . PHE A 1 481 ? 13.431 40.003 -8.424 1.00 58.28 481 PHE A N 1
ATOM 3852 C CA . PHE A 1 481 ? 14.855 39.708 -8.541 1.00 58.28 481 PHE A CA 1
ATOM 3853 C C . PHE A 1 481 ? 15.557 40.820 -9.331 1.00 58.28 481 PHE A C 1
ATOM 3855 O O . PHE A 1 481 ? 15.046 41.295 -10.349 1.00 58.28 481 PHE A O 1
ATOM 3862 N N . GLU A 1 482 ? 16.730 41.252 -8.863 1.00 60.25 482 GLU A N 1
ATOM 3863 C CA . GLU A 1 482 ? 17.558 42.253 -9.546 1.00 60.25 482 GLU A CA 1
ATOM 3864 C C . GLU A 1 482 ? 18.588 41.554 -10.441 1.00 60.25 482 GLU A C 1
ATOM 3866 O O . GLU A 1 482 ? 19.538 40.928 -9.969 1.00 60.25 482 GLU A O 1
ATOM 3871 N N . ILE A 1 483 ? 18.381 41.650 -11.755 1.00 67.94 483 ILE A N 1
ATOM 3872 C CA . ILE A 1 483 ? 19.183 40.961 -12.765 1.00 67.94 483 ILE A CA 1
ATOM 3873 C C . ILE A 1 483 ? 20.358 41.844 -13.200 1.00 67.94 483 ILE A C 1
ATOM 3875 O O . ILE A 1 483 ? 20.178 42.976 -13.661 1.00 67.94 483 ILE A O 1
ATOM 3879 N N . SER A 1 484 ? 21.569 41.295 -13.109 1.00 72.69 484 SER A N 1
ATOM 3880 C CA . SER A 1 484 ? 22.815 41.946 -13.521 1.00 72.69 484 SER A CA 1
ATOM 3881 C C . SER A 1 484 ? 23.295 41.413 -14.869 1.00 72.69 484 SER A C 1
ATOM 3883 O O . SER A 1 484 ? 23.509 40.212 -15.031 1.00 72.69 484 SER A O 1
ATOM 3885 N N . ARG A 1 485 ? 23.505 42.291 -15.858 1.00 77.38 485 ARG A N 1
ATOM 3886 C CA . ARG A 1 485 ? 24.053 41.884 -17.162 1.00 77.38 485 ARG A CA 1
ATOM 3887 C C . ARG A 1 485 ? 25.579 41.788 -17.105 1.00 77.38 485 ARG A C 1
ATOM 3889 O O . ARG A 1 485 ? 26.255 42.754 -16.755 1.00 77.38 485 ARG A O 1
ATOM 3896 N N . VAL A 1 486 ? 26.116 40.655 -17.541 1.00 83.75 486 VAL A N 1
ATOM 3897 C CA . VAL A 1 486 ? 27.518 40.486 -17.941 1.00 83.75 486 VAL A CA 1
ATOM 3898 C C . VAL A 1 486 ? 27.546 40.554 -19.463 1.00 83.75 486 VAL A C 1
ATOM 3900 O O . VAL A 1 486 ? 26.887 39.757 -20.125 1.00 83.75 486 VAL A O 1
ATOM 3903 N N . ALA A 1 487 ? 28.254 41.522 -20.038 1.00 82.62 487 ALA A N 1
ATOM 3904 C CA . ALA A 1 487 ? 28.361 41.678 -21.488 1.00 82.62 487 ALA A CA 1
ATOM 3905 C C . ALA A 1 487 ? 29.733 41.221 -22.000 1.00 82.62 487 ALA A C 1
ATOM 3907 O O . ALA A 1 487 ? 30.725 41.321 -21.284 1.00 82.62 487 ALA A O 1
ATOM 3908 N N . ASP A 1 488 ? 29.783 40.763 -23.253 1.00 84.56 488 ASP A N 1
ATOM 3909 C CA . ASP A 1 488 ? 31.025 40.468 -23.977 1.00 84.56 488 ASP A CA 1
ATOM 3910 C C . ASP A 1 488 ? 31.422 41.689 -24.838 1.00 84.56 488 ASP A C 1
ATOM 3912 O O . ASP A 1 488 ? 30.848 41.888 -25.918 1.00 84.56 488 ASP A O 1
ATOM 3916 N N . PRO A 1 489 ? 32.383 42.525 -24.394 1.00 82.50 489 PRO A N 1
ATOM 3917 C CA . PRO A 1 489 ? 32.798 43.711 -25.136 1.00 82.50 489 PRO A CA 1
ATOM 3918 C C . PRO A 1 489 ? 33.687 43.392 -26.345 1.00 82.50 489 PRO A C 1
ATOM 3920 O O . PRO A 1 489 ? 33.859 44.253 -27.203 1.00 82.50 489 PRO A O 1
ATOM 3923 N N . LEU A 1 490 ? 34.241 42.177 -26.443 1.00 82.00 490 LEU A N 1
ATOM 3924 C CA . LEU A 1 490 ? 35.041 41.756 -27.595 1.00 82.00 490 LEU A CA 1
ATOM 3925 C C . LEU A 1 490 ? 34.136 41.440 -28.791 1.00 82.00 490 LEU A C 1
ATOM 3927 O O . LEU A 1 490 ? 34.474 41.768 -29.926 1.00 82.00 490 LEU A O 1
ATOM 3931 N N . ARG A 1 491 ? 32.959 40.850 -28.538 1.00 82.12 491 ARG A N 1
ATOM 3932 C CA . ARG A 1 491 ? 31.934 40.597 -29.566 1.00 82.12 491 ARG A CA 1
ATOM 3933 C C . ARG A 1 491 ? 30.989 41.779 -29.785 1.00 82.12 491 ARG A C 1
ATOM 3935 O O . ARG A 1 491 ? 30.439 41.905 -30.876 1.00 82.12 491 ARG A O 1
ATOM 3942 N N . ARG A 1 492 ? 30.784 42.640 -28.781 1.00 85.81 492 ARG A N 1
ATOM 3943 C CA . ARG A 1 492 ? 29.963 43.862 -28.880 1.00 85.81 492 ARG A CA 1
ATOM 3944 C C . ARG A 1 492 ? 30.638 45.057 -28.182 1.00 85.81 492 ARG A C 1
ATOM 3946 O O . ARG A 1 492 ? 30.271 45.382 -27.052 1.00 85.81 492 ARG A O 1
ATOM 3953 N N . PRO A 1 493 ? 31.553 45.781 -28.859 1.00 85.94 493 PRO A N 1
ATOM 3954 C CA . PRO A 1 493 ? 32.280 46.921 -28.280 1.00 85.94 493 PRO A CA 1
ATOM 3955 C C . PRO A 1 493 ? 31.389 48.021 -27.683 1.00 85.94 493 PRO A C 1
ATOM 3957 O O . PRO A 1 493 ? 31.755 48.647 -26.693 1.00 85.94 493 PRO A O 1
ATOM 3960 N N . GLN A 1 494 ? 30.183 48.215 -28.225 1.00 87.00 494 GLN A N 1
ATOM 3961 C CA . GLN A 1 494 ? 29.172 49.138 -27.690 1.00 87.00 494 GLN A CA 1
ATOM 3962 C C . GLN A 1 494 ? 28.711 48.823 -26.253 1.00 87.00 494 GLN A C 1
ATOM 3964 O O . GLN A 1 494 ? 28.231 49.715 -25.561 1.00 87.00 494 GLN A O 1
ATOM 3969 N N . ASP A 1 495 ? 28.861 47.579 -25.783 1.00 85.19 495 ASP A N 1
ATOM 3970 C CA . ASP A 1 495 ? 28.533 47.188 -24.409 1.00 85.19 495 ASP A CA 1
ATOM 3971 C C . ASP A 1 495 ? 29.732 47.333 -23.443 1.00 85.19 495 ASP A C 1
ATOM 3973 O O . ASP A 1 495 ? 29.613 46.964 -22.275 1.00 85.19 495 ASP A O 1
ATOM 3977 N N . LEU A 1 496 ? 30.883 47.871 -23.881 1.00 84.62 496 LEU A N 1
ATOM 3978 C CA . LEU A 1 496 ? 32.099 47.995 -23.058 1.00 84.62 496 LEU A CA 1
ATOM 3979 C C . LEU A 1 496 ? 31.863 48.744 -21.743 1.00 84.62 496 LEU A C 1
ATOM 3981 O O . LEU A 1 496 ? 32.312 48.280 -20.696 1.00 84.62 496 LEU A O 1
ATOM 3985 N N . PHE A 1 497 ? 31.125 49.857 -21.771 1.00 82.44 497 PHE A N 1
ATOM 3986 C CA . PHE A 1 497 ? 30.797 50.590 -20.548 1.00 82.44 497 PHE A CA 1
ATOM 3987 C C . PHE A 1 497 ? 30.004 49.709 -19.574 1.00 82.44 497 PHE A C 1
ATOM 3989 O O . PHE A 1 497 ? 30.387 49.598 -18.415 1.00 82.44 497 PHE A O 1
ATOM 3996 N N . ALA A 1 498 ? 28.977 49.004 -20.062 1.00 78.06 498 ALA A N 1
ATOM 3997 C CA . ALA A 1 498 ? 28.170 48.088 -19.258 1.00 78.06 498 ALA A CA 1
ATOM 3998 C C . ALA A 1 498 ? 28.973 46.884 -18.732 1.00 78.06 498 ALA A C 1
ATOM 4000 O O . ALA A 1 498 ? 28.735 46.437 -17.616 1.00 78.06 498 ALA A O 1
ATOM 4001 N N . ALA A 1 499 ? 29.953 46.371 -19.484 1.00 81.56 499 ALA A N 1
ATOM 4002 C CA . ALA A 1 499 ? 30.854 45.322 -19.003 1.00 81.56 499 ALA A CA 1
ATOM 4003 C C . ALA A 1 499 ? 31.740 45.822 -17.843 1.00 81.56 499 ALA A C 1
ATOM 4005 O O . ALA A 1 499 ? 31.880 45.141 -16.822 1.00 81.56 499 ALA A O 1
ATOM 4006 N N . VAL A 1 500 ? 32.292 47.035 -17.959 1.00 82.44 500 VAL A N 1
ATOM 4007 C CA . VAL A 1 500 ? 33.126 47.658 -16.918 1.00 82.44 500 VAL A CA 1
ATOM 4008 C C . VAL A 1 500 ? 32.305 48.010 -15.673 1.00 82.44 500 VAL A C 1
ATOM 4010 O O . VAL A 1 500 ? 32.739 47.678 -14.570 1.00 82.44 500 VAL A O 1
ATOM 4013 N N . THR A 1 501 ? 31.108 48.589 -15.823 1.00 77.62 501 THR A N 1
ATOM 4014 C CA . THR A 1 501 ? 30.244 49.012 -14.701 1.00 77.62 501 THR A CA 1
ATOM 4015 C C . THR A 1 501 ? 29.334 47.921 -14.130 1.00 77.62 501 THR A C 1
ATOM 4017 O O . THR A 1 501 ? 28.758 48.130 -13.067 1.00 77.62 501 THR A O 1
ATOM 4020 N N . SER A 1 502 ? 29.226 46.752 -14.776 1.00 76.94 502 SER A N 1
ATOM 4021 C CA . SER A 1 502 ? 28.493 45.588 -14.246 1.00 76.94 502 SER A CA 1
ATOM 4022 C C . SER A 1 502 ? 28.920 45.255 -12.802 1.00 76.94 502 SER A C 1
ATOM 4024 O O . SER A 1 502 ? 30.116 45.289 -12.514 1.00 76.94 502 SER A O 1
ATOM 4026 N N . PRO A 1 503 ? 28.012 44.879 -11.890 1.00 72.31 503 PRO A N 1
ATOM 4027 C CA . PRO A 1 503 ? 28.376 44.544 -10.510 1.00 72.31 503 PRO A CA 1
ATOM 4028 C C . PRO A 1 503 ? 29.019 43.159 -10.347 1.00 72.31 503 PRO A C 1
ATOM 4030 O O . PRO A 1 503 ? 29.466 42.807 -9.258 1.00 72.31 503 PRO A O 1
ATOM 4033 N N . VAL A 1 504 ? 29.052 42.349 -11.410 1.00 77.44 504 VAL A N 1
ATOM 4034 C CA . VAL A 1 504 ? 29.580 40.982 -11.358 1.00 77.44 504 VAL A CA 1
ATOM 4035 C C . VAL A 1 504 ? 31.112 41.011 -11.389 1.00 77.44 504 VAL A C 1
ATOM 4037 O O . VAL A 1 504 ? 31.722 41.245 -12.436 1.00 77.44 504 VAL A O 1
ATOM 4040 N N . GLY A 1 505 ? 31.715 40.761 -10.224 1.00 79.00 505 GLY A N 1
ATOM 4041 C CA . GLY A 1 505 ? 33.162 40.808 -9.993 1.00 79.00 505 GLY A CA 1
ATOM 4042 C C . GLY A 1 505 ? 33.696 42.234 -9.813 1.00 79.00 505 GLY A C 1
ATOM 4043 O O . GLY A 1 505 ? 33.175 43.192 -10.389 1.00 79.00 505 GLY A O 1
ATOM 4044 N N . SER A 1 506 ? 34.763 42.396 -9.022 1.00 83.81 506 SER A N 1
ATOM 4045 C CA . SER A 1 506 ? 35.382 43.714 -8.848 1.00 83.81 506 SER A CA 1
ATOM 4046 C C . SER A 1 506 ? 36.079 44.173 -10.133 1.00 83.81 506 SER A C 1
ATOM 4048 O O . SER A 1 506 ? 36.418 43.370 -11.007 1.00 83.81 506 SER A O 1
ATOM 4050 N N . LEU A 1 507 ? 36.375 45.472 -10.239 1.00 84.06 507 LEU A N 1
ATOM 4051 C CA . LEU A 1 507 ? 37.171 46.001 -11.352 1.00 84.06 507 LEU A CA 1
ATOM 4052 C C . LEU A 1 507 ? 38.529 45.282 -11.481 1.00 84.06 507 LEU A C 1
ATOM 4054 O O . LEU A 1 507 ? 38.982 45.028 -12.594 1.00 84.06 507 LEU A O 1
ATOM 4058 N N . MET A 1 508 ? 39.144 44.887 -10.361 1.00 85.69 508 MET A N 1
ATOM 4059 C CA . MET A 1 508 ? 40.405 44.137 -10.367 1.00 85.69 508 MET A CA 1
ATOM 4060 C C . MET A 1 508 ? 40.237 42.706 -10.885 1.00 85.69 508 MET A C 1
ATOM 4062 O O . MET A 1 508 ? 41.128 42.209 -11.568 1.00 85.69 508 MET A O 1
ATOM 4066 N N . ASP A 1 509 ? 39.097 42.057 -10.647 1.00 86.88 509 ASP A N 1
ATOM 4067 C CA . ASP A 1 509 ? 38.816 40.720 -11.192 1.00 86.88 509 ASP A CA 1
ATOM 4068 C C . ASP A 1 509 ? 38.621 40.769 -12.707 1.00 86.88 509 ASP A C 1
ATOM 4070 O O . ASP A 1 509 ? 39.183 39.957 -13.439 1.00 86.88 509 ASP A O 1
ATOM 4074 N N . LYS A 1 510 ? 37.931 41.801 -13.201 1.00 86.94 510 LYS A N 1
ATOM 4075 C CA . LYS A 1 510 ? 37.793 42.048 -14.643 1.00 86.94 510 LYS A CA 1
ATOM 4076 C C . LYS A 1 510 ? 39.145 42.315 -15.307 1.00 86.94 510 LYS A C 1
ATOM 4078 O O . LYS A 1 510 ? 39.403 41.789 -16.385 1.00 86.94 510 LYS A O 1
ATOM 4083 N N . LEU A 1 511 ? 40.031 43.072 -14.652 1.00 87.56 511 LEU A N 1
ATOM 4084 C CA . LEU A 1 511 ? 41.402 43.292 -15.129 1.00 87.56 511 LEU A CA 1
ATOM 4085 C C . LEU A 1 511 ? 42.237 41.995 -15.120 1.00 87.56 511 LEU A C 1
ATOM 4087 O O . LEU A 1 511 ? 42.975 41.757 -16.074 1.00 87.56 511 LEU A O 1
ATOM 4091 N N . ARG A 1 512 ? 42.078 41.118 -14.115 1.00 89.25 512 ARG A N 1
ATOM 4092 C CA . ARG A 1 512 ? 42.729 39.787 -14.053 1.00 89.25 512 ARG A CA 1
ATOM 4093 C C . ARG A 1 512 ? 42.304 38.847 -15.188 1.00 89.25 512 ARG A C 1
ATOM 4095 O O . ARG A 1 512 ? 43.090 37.992 -15.585 1.00 89.25 512 ARG A O 1
ATOM 4102 N N . VAL A 1 513 ? 41.105 39.021 -15.746 1.00 86.44 513 VAL A N 1
ATOM 4103 C CA . VAL A 1 513 ? 40.623 38.243 -16.904 1.00 86.44 513 VAL A CA 1
ATOM 4104 C C . VAL A 1 513 ? 41.252 38.710 -18.231 1.00 86.44 513 VAL A C 1
ATOM 4106 O O . VAL A 1 513 ? 41.324 37.924 -19.174 1.00 86.44 513 VAL A O 1
ATOM 4109 N N . ILE A 1 514 ? 41.782 39.938 -18.328 1.00 86.38 514 ILE A N 1
ATOM 4110 C CA . ILE A 1 514 ? 42.371 40.453 -19.582 1.00 86.38 514 ILE A CA 1
ATOM 4111 C C . ILE A 1 514 ? 43.597 39.634 -20.043 1.00 86.38 514 ILE A C 1
ATOM 4113 O O . ILE A 1 514 ? 43.604 39.242 -21.211 1.00 86.38 514 ILE A O 1
ATOM 4117 N N . PRO A 1 515 ? 44.599 39.304 -19.198 1.00 89.69 515 PRO A N 1
ATOM 4118 C CA . PRO A 1 515 ? 45.689 38.403 -19.583 1.00 89.69 515 PRO A CA 1
ATOM 4119 C C . PRO A 1 515 ? 45.208 37.045 -20.110 1.00 89.69 515 PRO A C 1
ATOM 4121 O O . PRO A 1 515 ? 45.707 36.585 -21.134 1.00 89.69 515 PRO A O 1
ATOM 4124 N N . LEU A 1 516 ? 44.200 36.442 -19.467 1.00 88.00 516 LEU A N 1
ATOM 4125 C CA . LEU A 1 516 ? 43.625 35.158 -19.885 1.00 88.00 516 LEU A CA 1
ATOM 4126 C C . LEU A 1 516 ? 42.938 35.259 -21.256 1.00 88.00 516 LEU A C 1
ATOM 4128 O O . LEU A 1 516 ? 43.152 34.407 -22.114 1.00 88.00 516 LEU A O 1
ATOM 4132 N N . LEU A 1 517 ? 42.166 36.324 -21.499 1.00 85.56 517 LEU A N 1
ATOM 4133 C CA . LEU A 1 517 ? 41.568 36.587 -22.813 1.00 85.56 517 LEU A CA 1
ATOM 4134 C C . LEU A 1 517 ? 42.642 36.802 -23.887 1.00 85.56 517 LEU A C 1
ATOM 4136 O O . LEU A 1 517 ? 42.548 36.230 -24.969 1.00 85.56 517 LEU A O 1
ATOM 4140 N N . VAL A 1 518 ? 43.684 37.587 -23.594 1.00 87.94 518 VAL A N 1
ATOM 4141 C CA . VAL A 1 518 ? 44.797 37.837 -24.527 1.00 87.94 518 VAL A CA 1
ATOM 4142 C C . VAL A 1 518 ? 45.567 36.553 -24.849 1.00 87.94 518 VAL A C 1
ATOM 4144 O O . VAL A 1 518 ? 46.015 36.407 -25.985 1.00 87.94 518 VAL A O 1
ATOM 4147 N N . HIS A 1 519 ? 45.694 35.630 -23.893 1.00 89.19 519 HIS A N 1
ATOM 4148 C CA . HIS A 1 519 ? 46.270 34.300 -24.101 1.00 89.19 519 HIS A CA 1
ATOM 4149 C C . HIS A 1 519 ? 45.388 33.446 -25.021 1.00 89.19 519 HIS A C 1
ATOM 4151 O O . HIS A 1 519 ? 45.805 33.104 -26.124 1.00 89.19 519 HIS A O 1
ATOM 4157 N N . VAL A 1 520 ? 44.127 33.211 -24.642 1.00 87.38 520 VAL A N 1
ATOM 4158 C CA . VAL A 1 520 ? 43.176 32.360 -25.390 1.00 87.38 520 VAL A CA 1
ATOM 4159 C C . VAL A 1 520 ? 42.897 32.871 -26.814 1.00 87.38 520 VAL A C 1
ATOM 4161 O O . VAL A 1 520 ? 42.600 32.078 -27.702 1.00 87.38 520 VAL A O 1
ATOM 4164 N N . ILE A 1 521 ? 43.007 34.181 -27.064 1.00 86.56 521 ILE A N 1
ATOM 4165 C CA . ILE A 1 521 ? 42.838 34.779 -28.403 1.00 86.56 521 ILE A CA 1
ATOM 4166 C C . ILE A 1 521 ? 44.094 34.622 -29.284 1.00 86.56 521 ILE A C 1
ATOM 4168 O O . ILE A 1 521 ? 43.983 34.678 -30.510 1.00 86.56 521 ILE A O 1
ATOM 4172 N N . LYS A 1 522 ? 45.284 34.451 -28.692 1.00 88.62 522 LYS A N 1
ATOM 4173 C CA . LYS A 1 522 ? 46.563 34.343 -29.419 1.00 88.62 522 LYS A CA 1
ATOM 4174 C C . LYS A 1 522 ? 47.044 32.906 -29.605 1.00 88.62 522 LYS A C 1
ATOM 4176 O O . LYS A 1 522 ? 47.660 32.621 -30.630 1.00 88.62 522 LYS A O 1
ATOM 4181 N N . SER A 1 523 ? 46.799 32.032 -28.634 1.00 88.94 523 SER A N 1
ATOM 4182 C CA . SER A 1 523 ? 47.191 30.622 -28.688 1.00 88.94 523 SER A CA 1
ATOM 4183 C C . SER A 1 523 ? 46.325 29.847 -29.683 1.00 88.94 523 SER A C 1
ATOM 4185 O O . SER A 1 523 ? 45.125 30.099 -29.808 1.00 88.94 523 SER A O 1
ATOM 4187 N N . SER A 1 524 ? 46.912 28.882 -30.399 1.00 86.88 524 SER A N 1
ATOM 4188 C CA . SER A 1 524 ? 46.113 27.984 -31.237 1.00 86.88 524 SER A CA 1
ATOM 4189 C C . SER A 1 524 ? 45.360 26.969 -30.370 1.00 86.88 524 SER A C 1
ATOM 4191 O O . SER A 1 524 ? 45.747 26.690 -29.234 1.00 86.88 524 SER A O 1
ATOM 4193 N N . THR A 1 525 ? 44.295 26.370 -30.910 1.00 81.19 525 THR A N 1
ATOM 4194 C CA . THR A 1 525 ? 43.556 25.301 -30.216 1.00 81.19 525 THR A CA 1
ATOM 4195 C C . THR A 1 525 ? 44.474 24.141 -29.825 1.00 81.19 525 THR A C 1
ATOM 4197 O O . THR A 1 525 ? 44.362 23.626 -28.717 1.00 81.19 525 THR A O 1
ATOM 4200 N N . ASP A 1 526 ? 45.425 23.788 -30.693 1.00 84.94 526 ASP A N 1
ATOM 4201 C CA . ASP A 1 526 ? 46.385 22.716 -30.434 1.00 84.94 526 ASP A CA 1
ATOM 4202 C C . ASP A 1 526 ? 47.412 23.097 -29.361 1.00 84.94 526 ASP A C 1
ATOM 4204 O O . ASP A 1 526 ? 48.051 22.208 -28.817 1.00 84.94 526 ASP A O 1
ATOM 4208 N N . ASP A 1 527 ? 47.638 24.382 -29.076 1.00 88.12 527 ASP A N 1
ATOM 4209 C CA . ASP A 1 527 ? 48.556 24.826 -28.016 1.00 88.12 527 ASP A CA 1
ATOM 4210 C C . ASP A 1 527 ? 47.851 24.888 -26.660 1.00 88.12 527 ASP A C 1
ATOM 4212 O O . ASP A 1 527 ? 48.379 24.366 -25.684 1.00 88.12 527 ASP A O 1
ATOM 4216 N N . ILE A 1 528 ? 46.610 25.387 -26.621 1.00 86.44 528 ILE A N 1
ATOM 4217 C CA . ILE A 1 528 ? 45.767 25.384 -25.412 1.00 86.44 528 ILE A CA 1
ATOM 4218 C C . ILE A 1 528 ? 45.574 23.949 -24.882 1.00 86.44 528 ILE A C 1
ATOM 4220 O O . ILE A 1 528 ? 45.640 23.719 -23.679 1.00 86.44 528 ILE A O 1
ATOM 4224 N N . PHE A 1 529 ? 45.410 22.953 -25.763 1.00 84.12 529 PHE A N 1
ATOM 4225 C CA . PHE A 1 529 ? 45.316 21.536 -25.372 1.00 84.12 529 PHE A CA 1
ATOM 4226 C C . PHE A 1 529 ? 46.657 20.866 -24.987 1.00 84.12 529 PHE A C 1
ATOM 4228 O O . PHE A 1 529 ? 46.667 19.664 -24.732 1.00 84.12 529 PHE A O 1
ATOM 4235 N N . LYS A 1 530 ? 47.778 21.603 -24.938 1.00 89.06 530 LYS A N 1
ATOM 4236 C CA . LYS A 1 530 ? 49.070 21.145 -24.373 1.00 89.06 530 LYS A CA 1
ATOM 4237 C C . LYS A 1 530 ? 49.376 21.772 -23.006 1.00 89.06 530 LYS A C 1
ATOM 4239 O O . LYS A 1 530 ? 50.377 21.420 -22.390 1.00 89.06 530 LYS A O 1
ATOM 4244 N N . GLU A 1 531 ? 48.558 22.726 -22.563 1.00 83.06 531 GLU A N 1
ATOM 4245 C CA . GLU A 1 531 ? 48.680 23.423 -21.274 1.00 83.06 531 GLU A CA 1
ATOM 4246 C C . GLU A 1 531 ? 47.875 22.730 -20.153 1.00 83.06 531 GLU A C 1
ATOM 4248 O O . GLU A 1 531 ? 47.845 23.223 -19.024 1.00 83.06 531 GLU A O 1
ATOM 4253 N N . VAL A 1 532 ? 47.229 21.598 -20.473 1.00 59.38 532 VAL A N 1
ATOM 4254 C CA . VAL A 1 532 ? 46.351 20.777 -19.618 1.00 59.38 532 VAL A CA 1
ATOM 4255 C C . VAL A 1 532 ? 46.847 19.334 -19.608 1.00 59.38 532 VAL A C 1
ATOM 4257 O O . VAL A 1 532 ? 46.910 18.759 -18.500 1.00 59.38 532 VAL A O 1
#

Foldseek 3Di:
DDDDCPVVVVVVVVVVVVVVVVVVVVVVVVVVVVVVVVVVVVVVVVVVVVVVVVVVVVVVVVVVVVVVVVVVVVVVVVVVVVVVVVVVVVVVVVVVVVVVVVVVVVVVVVVVVVVVVVVVVVVVVVVVVVVVVVVVVVVVVVVVVVVVVVVVVVVVVVVVVVVVVVVVVVVVVVVVVVVVVVVVVVVVVVVVVVVVVVVVVVVVPPPPDDDDDDYDYDDDDDDDDDDDDDDDDPDPPPPPPPVVVVVVVVVVVVVVVVVVVVVVVVVVVVVVVVVVVVVVVVVVVVVVVVVVVVVVVVVVVVVVVVVVVVVVVVVVVVVVVVVVVVVVVVVVVVVVVVVVVVVVVVVVVVVVVVVVVVVVVVVVVVVVVVVPDPPDDAPEEFEALAPVSLLVVQVCCVVPVPGHYHYDYPDPDGHPQQDWDADPNDTHGNDDDDDDPPDPSCVVRDDCVVVVDDDDAAWDKDWDPPADPPADWDDDDPDTTRIWTQHDCVVPVVCVVSNCPTPPDDNVVVVVCPVVVVPVVPDDPVRVVVVD

InterPro domains:
  IPR011004 Trimeric LpxA-like superfamily [SSF51161] (250-357)
  IPR036188 FAD/NAD(P)-binding domain superfamily [G3DSA:3.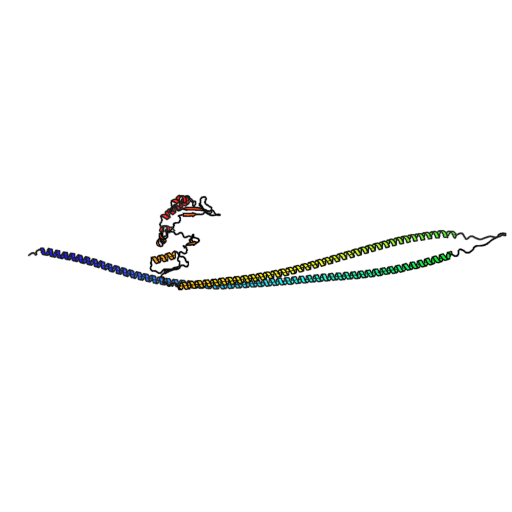50.50.60] (383-411)
  IPR036188 FAD/NAD(P)-binding domain superfamily [SSF51905] (374-483)

pLDDT: mean 77.9, std 15.71, range [25.17, 96.56]

Organism: NCBI:txid2557542

Radius of gyration: 84.57 Å; chains: 1; bounding box: 207×70×284 Å

=== Feature glossary ===
A reading guide for the features in this record.

Start from the sequence.

  · Sequence gives the chain of amino acids in standard one-letter code (A=alanine, C=cysteine, …, Y=tyrosine), read N→C. It is the only feature that is directly encoded by the gene; all structural features are derived from the folded form of this sequence.

Fold it, and you get atomic coordinates and the backbone conformation that goes with them.

  · The mmCIF table is the protein's shape written out atom by atom. For each backbone N, Cα, C, and carbonyl O, it records an (x, y, z) coordinate triple in Å plus the residue type, chain letter, and residue number.

  · Backbone dihedral angles. Every residue except chain termini has a φ (preceding-C → N → Cα → C) and a ψ (N → Cα → C → next-N). They are reported in degrees following the IUPAC sign convention. Secondary structure is essentially a statement about which (φ, ψ) basin each residue occupies.

  · DSSP 8-state secondary structure assigns each residue one of H (α-helix), G (3₁₀-helix), I (π-helix), E (extended β-strand), B (isolated β-bridge), T (hydrogen-bonded turn), S (bend), or '-' (coil). The assignment is computed from backbone hydrogen-bond geometry via the Kabsch–Sander algorithm.

  · P-SEA three-state annotation labels each residue as helix, strand, or coil based purely on the geometry of the Cα trace. It serves as a fallback when the full backbone (and thus DSSP) is unavailable.

Summarize the fold with a handful of shape descriptors and a per-residue structural alphabet.

  · Radius of gyration (Rg) is the root-mean-square distance of Cα atoms from their centroid — a single number for overall size and compactness. A globular domain of N residues has Rg ≈ 2.2·N^0.38 Å; an extended or disordered chain has a much larger Rg. The Cα contact count is the number of residue pairs whose Cα atoms are within 8 Å and are more than four positions apart in sequence — a standard proxy for tertiary packing density. The bounding box is the smallest axis-aligned box enclosing all Cα atoms.

  · Foldseek's 3Di representation compresses backbone geometry into a per-residue letter drawn from a learned twenty-state alphabet. It captures the tertiary interaction pattern around each residue — which residues are packed against it in space, regardless of where they are in sequence.

  · Accessible surface area quantifies burial. A residue with SASA near zero is packed into the hydrophobic core; one with SASA >100 Å² sits on the surface. Computed here via the Shrake–Rupley numerical algorithm with a 1.4 Å probe.

Ask how reliable the model is.

  · For AlphaFold models, the B-factor field carries pLDDT — the model's own estimate of local accuracy on a 0–100 scale. Regions with pLDDT<50 should be treated as essentially unmodeled; they often correspond to intrinsically disordered segments.

  · For experimental (PDB) structures, the B-factor (temperature factor) quantifies the positional spread of each atom in the crystal — a combination of thermal vibration and static disorder — in units of Å². High B-factors mark flexible loops or poorly resolved regions; low B-factors mark the rigid, well-ordered core.

  · PAE(i, j) answers: if I align the predicted and true structures on residue i, how far off (in Å) do I expect residue j to be? A block-diagonal PAE matrix with low values on the blocks and high values off-diagonal is the signature of a multi-domain protein with confidently predicted domains but uncertain inter-domain orientation.

Place it in context: what it resembles, what it is annotated as, and how it looks.

  · Structural nearest neighbors (via Foldseek easy-search vs the PDB). Reported per hit: target PDB id, E-value, and alignment TM-score. A TM-score above ~0.5 is the conventional threshold for 'same fold'.

  · Functional annotations link the protein to curated databases. InterPro entries identify conserved domains and families by matching the sequence against member-database signatures (Pfam, PROSITE, CDD, …). Gene Ontology (GO) terms describe molecular function, biological process, and cellular component in a controlled vocabulary. CATH places the structure in a hierarchical fold classification (Class/Architecture/Topology/Homologous-superfamily). The organism is the source species.

  · Plot images: a contact map (which residues are close in 3D, as an N×N binary image), a Ramachandran scatter (backbone torsion angles, revealing secondary-structure composition at a glance), and — for AlphaFold structures — a PAE heatmap (pairwise prediction confidence).

  · Structure images are PyMOL renders from six orthogonal camera directions. Cartoon representation draws helices as coils and strands as arrows; sticks shows the backbone as bonds; surface shows the solvent-excluded envelope. Rainbow coloring maps sequence position to hue (blue→red, N→C); chain coloring assigns a distinct color per polypeptide.